Protein AF-0000000085028395 (afdb_homodimer)

Nearest PDB structures (foldseek):
  5o25-assembly1_B  TM=9.107E-01  e=3.199E-35  Thermotoga maritima
  5o4z-assembly1_A  TM=8.483E-01  e=2.511E-34  Thermotoga maritima
  8ioo-assembly1_A  TM=8.479E-01  e=7.950E-29  Deinococcus radiodurans
  3dev-assembly1_B  TM=8.629E-01  e=5.531E-25  Staphylococcus haemolyticus JCSC1435
  5j21-assembly2_B  TM=7.974E-01  e=3.407E-24  Bacillus subtilis subsp. subtilis str. 168

Radius of gyration: 26.65 Å; Cα contacts (8 Å, |Δi|>4): 1395; chains: 2; bounding box: 57×78×62 Å

Foldseek 3Di:
DAAEDELQRVVVVLLVFAFEEEFEFEPHDLQSQLLRQLVVVLSVVVPHHYAYEYQDDDDPLCVPAPPSVRYDYDDVPAADDTQEYEYEADQDDCRRPPVSVRYDHFYEYQHQDPNRPSHGNHYHYHVLALGSLLSSLVSCVVVVRDAALSSLQSSLSSNCRSCVPVPHPSRDPSSVVSNVVSVVRPHDPVVSVVSNPDADPLQVVLLVVFVVQWDADPVRQEIETEAACVSDDPVHDNPCSQVVSAPDPNYFKTKYWYDPDQQKIKIKMAGDPFQCQVLQVVQVWGDGGGIIIHMHRGGRVVVVVVSVVSVSVSVVVD/DAAEDELQRVVVVLLVFAFEEEFEFEPHDLQSQLLSQLVQVLSVVVPHHYAYEYQDDDDPLCVPAPPSVRYDYDDVPAADDTQEYEYEADQDDCRRPPVSVRYDHFYEYQHQDPNRPSHGNHYHYHVLALGSLLSSLVSCVVVVRDAALSSLQSSLSSNCRSCVPVPHPSRDPSSVVSNVVSVVRPHDPVVSVVSNPDADPLQVVLLVVFVVQWDADDVRQEIETEAACVSDDPVHDNPCSQVVSAPDPNYFKTKYWYDPDQQKIKIKMAGDPFQCQVLQVVQVWGDGGGIIIHMHRGGRVVVVVVSVVSVSVSVVVD

Organism: Acidaminococcus fermentans (strain ATCC 25085 / DSM 20731 / CCUG 9996 / CIP 106432 / VR4) (NCBI:txid591001)

Secondary structure (DSSP, 8-state):
-PEE--HHHHHHHHHT-SEEEEEEPSS--HHHHHHHHHHHHHHHHTT-EEEEEESSPPPGGGTTSTTGGGEEPPPTT--B--SEEEEES-SSGGGGTTHHHHB-S-EEEEE--TT----SSEEEE-TTSS-HHHHHHHHHHHTT----HHHHHHHHHHHHHHHTTTTSTT--HHHHHHHHHHHHTT--HHHHHHHHH-B-HHHHHHHHHHGGG-EEEGGGTEEEEEE-GGG--TTS--TTTTHHHHTBTT-SEEEEEEEEETTEEEEEEEESSS-HHHHHHTTT-EEETTEEEEEESS-HHHHHHHHHHHHHHHHHT-/-PEE--HHHHHHHHHT-SEEEEEEPSS--HHHHHHHHHHHHHHHHTT-EEEEEESSPPPGGGTTSTTGGGEEPPPTT-----SEEEEES-SSGGGGTTHHHH--S-EEEEE--TT----SSEEEE-TTSS-HHHHHHHHHHHTT----HHHHHHHHHHHHHHHTTTTSTT--HHHHHHHHHHHHTT--HHHHHHHHH-B-HHHHHHHHHHGGG-EEEGGGTEEEEEE-GGG--TTS--TTTTHHHHTBTT-SEEEEEEEEETTEEEEEEEESSS-HHHHHHTTT-EEETTEEEEEESS-HHHHHHHHHHHHHHHHHT-

Structure (mmCIF, N/CA/C/O backbone):
data_AF-0000000085028395-model_v1
#
loop_
_entity.id
_entity.type
_entity.pdbx_description
1 polymer 'Phosphoesterase RecJ domain protein'
#
loop_
_atom_site.group_PDB
_atom_site.id
_atom_site.type_symbol
_atom_site.label_atom_id
_atom_site.label_alt_id
_atom_site.label_comp_id
_atom_site.label_asym_id
_atom_site.label_entity_id
_atom_site.label_seq_id
_atom_site.pdbx_PDB_ins_code
_atom_site.Cartn_x
_atom_site.Cartn_y
_atom_site.Cartn_z
_atom_site.occupancy
_atom_site.B_iso_or_equiv
_atom_site.auth_seq_id
_atom_site.auth_comp_id
_atom_site.auth_asym_id
_atom_site.auth_atom_id
_atom_site.pdbx_PDB_model_num
ATOM 1 N N . MET A 1 1 ? -15.781 -24 -28.078 1 83.06 1 MET A N 1
ATOM 2 C CA . MET A 1 1 ? -16.094 -22.781 -27.328 1 83.06 1 MET A CA 1
ATOM 3 C C . MET A 1 1 ? -16.516 -23.125 -25.906 1 83.06 1 MET A C 1
ATOM 5 O O . MET A 1 1 ? -17.266 -24.078 -25.688 1 83.06 1 MET A O 1
ATOM 9 N N . SER A 1 2 ? -15.883 -22.406 -24.922 1 93.56 2 SER A N 1
ATOM 10 C CA . SER A 1 2 ? -16.172 -22.719 -23.531 1 93.56 2 SER A CA 1
ATOM 11 C C . SER A 1 2 ? -17.625 -22.453 -23.188 1 93.56 2 SER A C 1
ATOM 13 O O . SER A 1 2 ? -18.219 -21.484 -23.688 1 93.56 2 SER A O 1
ATOM 15 N N . LYS A 1 3 ? -18.266 -23.312 -22.562 1 97.94 3 LYS A N 1
ATOM 16 C CA . LYS A 1 3 ? -19.562 -23.016 -21.969 1 97.94 3 LYS A CA 1
ATOM 17 C C . LYS A 1 3 ? -19.422 -22.016 -20.812 1 97.94 3 LYS A C 1
ATOM 19 O O . LYS A 1 3 ? -18.797 -22.312 -19.797 1 97.94 3 LYS A O 1
ATOM 24 N N . ALA A 1 4 ? -20.047 -20.875 -20.969 1 98.38 4 ALA A N 1
ATOM 25 C CA . ALA A 1 4 ? -20 -19.844 -19.922 1 98.38 4 ALA A CA 1
ATOM 26 C C . ALA A 1 4 ? -20.906 -20.203 -18.75 1 98.38 4 ALA A C 1
ATOM 28 O O . ALA A 1 4 ? -22.047 -20.625 -18.953 1 98.38 4 ALA A O 1
ATOM 29 N N . LEU A 1 5 ? -20.375 -20.047 -17.562 1 98.75 5 LEU A N 1
ATOM 30 C CA . LEU A 1 5 ? -21.141 -20.312 -16.344 1 98.75 5 LEU A CA 1
ATOM 31 C C . LEU A 1 5 ? -21.203 -19.062 -15.461 1 98.75 5 LEU A C 1
ATOM 33 O O . LEU A 1 5 ? -20.281 -18.234 -15.477 1 98.75 5 LEU A O 1
ATOM 37 N N . ASP A 1 6 ? -22.266 -18.922 -14.734 1 98.56 6 ASP A N 1
ATOM 38 C CA . ASP A 1 6 ? -22.328 -17.906 -13.695 1 98.56 6 ASP A CA 1
ATOM 39 C C . ASP A 1 6 ? -21.906 -18.469 -12.344 1 98.56 6 ASP A C 1
ATOM 41 O O . ASP A 1 6 ? -21.422 -19.594 -12.258 1 98.56 6 ASP A O 1
ATOM 45 N N . LEU A 1 7 ? -22.031 -17.734 -11.328 1 98.81 7 LEU A N 1
ATOM 46 C CA . LEU A 1 7 ? -21.547 -18.078 -10 1 98.81 7 LEU A CA 1
ATOM 47 C C . LEU A 1 7 ? -22.266 -19.328 -9.477 1 98.81 7 LEU A C 1
ATOM 49 O O . LEU A 1 7 ? -21.625 -20.25 -8.969 1 98.81 7 LEU A O 1
ATOM 53 N N . LYS A 1 8 ? -23.516 -19.391 -9.594 1 98.69 8 LYS A N 1
ATOM 54 C CA . LYS A 1 8 ? -24.297 -20.5 -9.062 1 98.69 8 LYS A CA 1
ATOM 55 C C . LYS A 1 8 ? -24.094 -21.766 -9.891 1 98.69 8 LYS A C 1
ATOM 57 O O . LYS A 1 8 ? -23.922 -22.859 -9.336 1 98.69 8 LYS A O 1
ATOM 62 N N . GLU A 1 9 ? -24.109 -21.609 -11.188 1 98.75 9 GLU A N 1
ATOM 63 C CA . GLU A 1 9 ? -23.875 -22.734 -12.086 1 98.75 9 GLU A CA 1
ATOM 64 C C . GLU A 1 9 ? -22.5 -23.359 -11.852 1 98.75 9 GLU A C 1
ATOM 66 O O . GLU A 1 9 ? -22.328 -24.578 -11.93 1 98.75 9 GLU A O 1
ATOM 71 N N . THR A 1 10 ? -21.562 -22.5 -11.617 1 98.88 10 THR A N 1
ATOM 72 C CA . THR A 1 10 ? -20.203 -22.984 -11.383 1 98.88 10 THR A CA 1
ATOM 73 C C . THR A 1 10 ? -20.156 -23.844 -10.125 1 98.88 10 THR A C 1
ATOM 75 O O . THR A 1 10 ? -19.578 -24.938 -10.133 1 98.88 10 THR A O 1
ATOM 78 N N . TRP A 1 11 ? -20.703 -23.344 -9.055 1 98.81 11 TRP A N 1
ATOM 79 C CA . TRP A 1 11 ? -20.703 -24.125 -7.812 1 98.81 11 TRP A CA 1
ATOM 80 C C . TRP A 1 11 ? -21.469 -25.438 -7.988 1 98.81 11 TRP A C 1
ATOM 82 O O . TRP A 1 11 ? -21.047 -26.469 -7.465 1 98.81 11 TRP A O 1
ATOM 92 N N . GLN A 1 12 ? -22.547 -25.406 -8.742 1 98.69 12 GLN A N 1
ATOM 93 C CA . GLN A 1 12 ? -23.328 -26.609 -9.008 1 98.69 12 GLN A CA 1
ATOM 94 C C . GLN A 1 12 ? -22.484 -27.641 -9.758 1 98.69 12 GLN A C 1
ATOM 96 O O . GLN A 1 12 ? -22.547 -28.844 -9.469 1 98.69 12 GLN A O 1
ATOM 101 N N . LEU A 1 13 ? -21.75 -27.156 -10.727 1 98.88 13 LEU A N 1
ATOM 102 C CA . LEU A 1 13 ? -20.844 -28.062 -11.445 1 98.88 13 LEU A CA 1
ATOM 103 C C . LEU A 1 13 ? -19.844 -28.703 -10.508 1 98.88 13 LEU A C 1
ATOM 105 O O . LEU A 1 13 ? -19.609 -29.906 -10.562 1 98.88 13 LEU A O 1
ATOM 109 N N . LEU A 1 14 ? -19.266 -27.938 -9.625 1 98.88 14 LEU A N 1
ATOM 110 C CA . LEU A 1 14 ? -18.281 -28.422 -8.664 1 98.88 14 LEU A CA 1
ATOM 111 C C . LEU A 1 14 ? -18.891 -29.453 -7.73 1 98.88 14 LEU A C 1
ATOM 113 O O . LEU A 1 14 ? -18.234 -30.438 -7.367 1 98.88 14 LEU A O 1
ATOM 117 N N . MET A 1 15 ? -20.109 -29.25 -7.418 1 98.62 15 MET A N 1
ATOM 118 C CA . MET A 1 15 ? -20.797 -30.156 -6.492 1 98.62 15 MET A CA 1
ATOM 119 C C . MET A 1 15 ? -21.234 -31.438 -7.203 1 98.62 15 MET A C 1
ATOM 121 O O . MET A 1 15 ? -21.516 -32.438 -6.555 1 98.62 15 MET A O 1
ATOM 125 N N . SER A 1 16 ? -21.234 -31.422 -8.492 1 98.56 16 SER A N 1
ATOM 126 C CA . SER A 1 16 ? -21.75 -32.562 -9.258 1 98.56 16 SER A CA 1
ATOM 127 C C . SER A 1 16 ? -20.688 -33.625 -9.414 1 98.56 16 SER A C 1
ATOM 129 O O . SER A 1 16 ? -20.984 -34.719 -9.898 1 98.56 16 SER A O 1
ATOM 131 N N . VAL A 1 17 ? -19.469 -33.375 -9.031 1 98.62 17 VAL A N 1
ATOM 132 C CA . VAL A 1 17 ? -18.375 -34.344 -9.172 1 98.62 17 VAL A CA 1
ATOM 133 C C . VAL A 1 17 ? -17.734 -34.594 -7.801 1 98.62 17 VAL A C 1
ATOM 135 O O . VAL A 1 17 ? -18.109 -33.969 -6.812 1 98.62 17 VAL A O 1
ATOM 138 N N . SER A 1 18 ? -16.797 -35.562 -7.734 1 98.44 18 SER A N 1
ATOM 139 C CA . SER A 1 18 ? -16.25 -35.938 -6.438 1 98.44 18 SER A CA 1
ATOM 140 C C . SER A 1 18 ? -14.75 -35.719 -6.371 1 98.44 18 SER A C 1
ATOM 142 O O . SER A 1 18 ? -14.234 -35.25 -5.348 1 98.44 18 SER A O 1
ATOM 144 N N . ARG A 1 19 ? -14 -36.031 -7.41 1 98.62 19 ARG A N 1
ATOM 145 C CA . ARG A 1 19 ? -12.547 -35.906 -7.461 1 98.62 19 ARG A CA 1
ATOM 146 C C . ARG A 1 19 ? -12.133 -34.75 -8.359 1 98.62 19 ARG A C 1
ATOM 148 O O . ARG A 1 19 ? -12.391 -34.75 -9.57 1 98.62 19 ARG A O 1
ATOM 155 N N . LEU A 1 20 ? -11.539 -33.781 -7.703 1 98.81 20 LEU A N 1
ATOM 156 C CA . LEU A 1 20 ? -11.133 -32.594 -8.445 1 98.81 20 LEU A CA 1
ATOM 157 C C . LEU A 1 20 ? -9.625 -32.375 -8.344 1 98.81 20 LEU A C 1
ATOM 159 O O . LEU A 1 20 ? -9.016 -32.688 -7.328 1 98.81 20 LEU A O 1
ATOM 163 N N . VAL A 1 21 ? -9.031 -31.891 -9.391 1 98.88 21 VAL A N 1
ATOM 164 C CA . VAL A 1 21 ? -7.668 -31.359 -9.375 1 98.88 21 VAL A CA 1
ATOM 165 C C . VAL A 1 21 ? -7.684 -29.875 -9.695 1 98.88 21 VAL A C 1
ATOM 167 O O . VAL A 1 21 ? -8.219 -29.469 -10.734 1 98.88 21 VAL A O 1
ATOM 170 N N . LEU A 1 22 ? -7.219 -29.078 -8.758 1 98.94 22 LEU A N 1
ATOM 171 C CA . LEU A 1 22 ? -7.086 -27.641 -8.969 1 98.94 22 LEU A CA 1
ATOM 172 C C . LEU A 1 22 ? -5.668 -27.281 -9.383 1 98.94 22 LEU A C 1
ATOM 174 O O . LEU A 1 22 ? -4.699 -27.75 -8.789 1 98.94 22 LEU A O 1
ATOM 178 N N . VAL A 1 23 ? -5.539 -26.438 -10.422 1 98.88 23 VAL A N 1
ATOM 179 C CA . VAL A 1 23 ? -4.242 -26.109 -11 1 98.88 23 VAL A CA 1
ATOM 180 C C . VAL A 1 23 ? -4.016 -24.594 -10.93 1 98.88 23 VAL A C 1
ATOM 182 O O . VAL A 1 23 ? -4.844 -23.828 -11.406 1 98.88 23 VAL A O 1
ATOM 185 N N . SER A 1 24 ? -2.916 -24.172 -10.312 1 98.81 24 SER A N 1
ATOM 186 C CA . SER A 1 24 ? -2.432 -22.797 -10.391 1 98.81 24 SER A CA 1
ATOM 187 C C . SER A 1 24 ? -1.472 -22.609 -11.562 1 98.81 24 SER A C 1
ATOM 189 O O . SER A 1 24 ? -0.79 -23.562 -11.961 1 98.81 24 SER A O 1
ATOM 191 N N . HIS A 1 25 ? -1.442 -21.453 -12.039 1 98.25 25 HIS A N 1
ATOM 192 C CA . HIS A 1 25 ? -0.641 -21.234 -13.234 1 98.25 25 HIS A CA 1
ATOM 193 C C . HIS A 1 25 ? 0.847 -21.188 -12.906 1 98.25 25 HIS A C 1
ATOM 195 O O . HIS A 1 25 ? 1.223 -21 -11.742 1 98.25 25 HIS A O 1
ATOM 201 N N . VAL A 1 26 ? 1.666 -21.375 -13.938 1 96.75 26 VAL A N 1
ATOM 202 C CA . VAL A 1 26 ? 3.111 -21.234 -13.797 1 96.75 26 VAL A CA 1
ATOM 203 C C . VAL A 1 26 ? 3.449 -19.797 -13.383 1 96.75 26 VAL A C 1
ATOM 205 O O . VAL A 1 26 ? 2.748 -18.859 -13.758 1 96.75 26 VAL A O 1
ATOM 208 N N . GLY A 1 27 ? 4.559 -19.641 -12.602 1 94.56 27 GLY A N 1
ATOM 209 C CA . GLY A 1 27 ? 4.832 -18.328 -12.031 1 94.56 27 GLY A CA 1
ATOM 210 C C . GLY A 1 27 ? 3.744 -17.859 -11.086 1 94.56 27 GLY A C 1
ATOM 211 O O . GLY A 1 27 ? 3.178 -16.781 -11.281 1 94.56 27 GLY A O 1
ATOM 212 N N . PRO A 1 28 ? 3.436 -18.719 -10.141 1 97.44 28 PRO A N 1
ATOM 213 C CA . PRO A 1 28 ? 2.25 -18.438 -9.32 1 97.44 28 PRO A CA 1
ATOM 214 C C . PRO A 1 28 ? 2.404 -17.203 -8.453 1 97.44 28 PRO A C 1
ATOM 216 O O . PRO A 1 28 ? 3.477 -16.969 -7.891 1 97.44 28 PRO A O 1
ATOM 219 N N . ASP A 1 29 ? 1.356 -16.391 -8.445 1 96.62 29 ASP A N 1
ATOM 220 C CA . ASP A 1 29 ? 1.31 -15.227 -7.57 1 96.62 29 ASP A CA 1
ATOM 221 C C . ASP A 1 29 ? 0.248 -15.391 -6.488 1 96.62 29 ASP A C 1
ATOM 223 O O . ASP A 1 29 ? -0.257 -16.5 -6.27 1 96.62 29 ASP A O 1
ATOM 227 N N . GLY A 1 30 ? -0.015 -14.32 -5.789 1 98.31 30 GLY A N 1
ATOM 228 C CA . GLY A 1 30 ? -0.934 -14.398 -4.664 1 98.31 30 GLY A CA 1
ATOM 229 C C . GLY A 1 30 ? -2.365 -14.68 -5.078 1 98.31 30 GLY A C 1
ATOM 230 O O . GLY A 1 30 ? -3.109 -15.344 -4.352 1 98.31 30 GLY A O 1
ATOM 231 N N . ASP A 1 31 ? -2.742 -14.234 -6.227 1 98.75 31 ASP A N 1
ATOM 232 C CA . ASP A 1 31 ? -4.125 -14.414 -6.664 1 98.75 31 ASP A CA 1
ATOM 233 C C . ASP A 1 31 ? -4.402 -15.883 -6.996 1 98.75 31 ASP A C 1
ATOM 235 O O . ASP A 1 31 ? -5.344 -16.469 -6.465 1 98.75 31 ASP A O 1
ATOM 239 N N . THR A 1 32 ? -3.541 -16.453 -7.812 1 98.81 32 THR A N 1
ATOM 240 C CA . THR A 1 32 ? -3.805 -17.828 -8.188 1 98.81 32 THR A CA 1
ATOM 241 C C . THR A 1 32 ? -3.672 -18.75 -6.977 1 98.81 32 THR A C 1
ATOM 243 O O . THR A 1 32 ? -4.488 -19.656 -6.789 1 98.81 32 THR A O 1
ATOM 246 N N . LEU A 1 33 ? -2.682 -18.531 -6.148 1 98.81 33 LEU A N 1
ATOM 247 C CA . LEU A 1 33 ? -2.473 -19.391 -4.988 1 98.81 33 LEU A CA 1
ATOM 248 C C . LEU A 1 33 ? -3.594 -19.219 -3.971 1 98.81 33 LEU A C 1
ATOM 250 O O . LEU A 1 33 ? -4.199 -20.188 -3.529 1 98.81 33 LEU A O 1
ATOM 254 N N . GLY A 1 34 ? -3.891 -17.938 -3.629 1 98.88 34 GLY A N 1
ATOM 255 C CA . GLY A 1 34 ? -4.949 -17.688 -2.664 1 98.88 34 GLY A CA 1
ATOM 256 C C . GLY A 1 34 ? -6.309 -18.172 -3.127 1 98.88 34 GLY A C 1
ATOM 257 O O . GLY A 1 34 ? -7.059 -18.766 -2.352 1 98.88 34 GLY A O 1
ATOM 258 N N . SER A 1 35 ? -6.602 -17.922 -4.332 1 98.94 35 SER A N 1
ATOM 259 C CA . SER A 1 35 ? -7.883 -18.344 -4.895 1 98.94 35 SER A CA 1
ATOM 260 C C . SER A 1 35 ? -8.008 -19.859 -4.914 1 98.94 35 SER A C 1
ATOM 262 O O . SER A 1 35 ? -9.039 -20.406 -4.535 1 98.94 35 SER A O 1
ATOM 264 N N . THR A 1 36 ? -6.922 -20.531 -5.367 1 98.94 36 THR A N 1
ATOM 265 C CA . THR A 1 36 ? -6.934 -21.984 -5.453 1 98.94 36 THR A CA 1
ATOM 266 C C . THR A 1 36 ? -7.066 -22.609 -4.066 1 98.94 36 THR A C 1
ATOM 268 O O . THR A 1 36 ? -7.867 -23.516 -3.859 1 98.94 36 THR A O 1
ATOM 271 N N . LEU A 1 37 ? -6.309 -22.141 -3.127 1 98.94 37 LEU A N 1
ATOM 272 C CA . LEU A 1 37 ? -6.336 -22.656 -1.764 1 98.94 37 LEU A CA 1
ATOM 273 C C . LEU A 1 37 ? -7.699 -22.422 -1.12 1 98.94 37 LEU A C 1
ATOM 275 O O . LEU A 1 37 ? -8.227 -23.297 -0.447 1 98.94 37 LEU A O 1
ATOM 279 N N . GLY A 1 38 ? -8.25 -21.188 -1.317 1 98.81 38 GLY A N 1
ATOM 280 C CA . GLY A 1 38 ? -9.586 -20.906 -0.812 1 98.81 38 GLY A CA 1
ATOM 281 C C . GLY A 1 38 ? -10.641 -21.844 -1.353 1 98.81 38 GLY A C 1
ATOM 282 O O . GLY A 1 38 ? -11.438 -22.391 -0.591 1 98.81 38 GLY A O 1
ATOM 283 N N . LEU A 1 39 ? -10.609 -22.047 -2.652 1 98.88 39 LEU A N 1
ATOM 284 C CA . LEU A 1 39 ? -11.562 -22.969 -3.275 1 98.88 39 LEU A CA 1
ATOM 285 C C . LEU A 1 39 ? -11.367 -24.391 -2.756 1 98.88 39 LEU A C 1
ATOM 287 O O . LEU A 1 39 ? -12.344 -25.094 -2.467 1 98.88 39 LEU A O 1
ATOM 291 N N . ALA A 1 40 ? -10.125 -24.828 -2.725 1 98.88 40 ALA A N 1
ATOM 292 C CA . ALA A 1 40 ? -9.82 -26.172 -2.236 1 98.88 40 ALA A CA 1
ATOM 293 C C . ALA A 1 40 ? -10.398 -26.391 -0.843 1 98.88 40 ALA A C 1
ATOM 295 O O . ALA A 1 40 ? -10.984 -27.438 -0.566 1 98.88 40 ALA A O 1
ATOM 296 N N . ARG A 1 41 ? -10.195 -25.406 0.007 1 98.69 41 ARG A N 1
ATOM 297 C CA . ARG A 1 41 ? -10.695 -25.516 1.37 1 98.69 41 ARG A CA 1
ATOM 298 C C . ARG A 1 41 ? -12.219 -25.641 1.381 1 98.69 41 ARG A C 1
ATOM 300 O O . ARG A 1 41 ? -12.773 -26.5 2.072 1 98.69 41 ARG A O 1
ATOM 307 N N . ALA A 1 42 ? -12.922 -24.812 0.63 1 98.69 42 ALA A N 1
ATOM 308 C CA . ALA A 1 42 ? -14.375 -24.859 0.545 1 98.69 42 ALA A CA 1
ATOM 309 C C . ALA A 1 42 ? -14.844 -26.219 0.027 1 98.69 42 ALA A C 1
ATOM 311 O O . ALA A 1 42 ? -15.797 -26.797 0.555 1 98.69 42 ALA A O 1
ATOM 312 N N . LEU A 1 43 ? -14.172 -26.75 -1.008 1 98.81 43 LEU A N 1
ATOM 313 C CA . LEU A 1 43 ? -14.531 -28.016 -1.62 1 98.81 43 LEU A CA 1
ATOM 314 C C . LEU A 1 43 ? -14.312 -29.172 -0.648 1 98.81 43 LEU A C 1
ATOM 316 O O . LEU A 1 43 ? -15.148 -30.062 -0.543 1 98.81 43 LEU A O 1
ATOM 320 N N . ARG A 1 44 ? -13.18 -29.109 0.036 1 98.5 44 ARG A N 1
ATOM 321 C CA . ARG A 1 44 ? -12.891 -30.156 1.017 1 98.5 44 ARG A CA 1
ATOM 322 C C . ARG A 1 44 ? -13.922 -30.141 2.143 1 98.5 44 ARG A C 1
ATOM 324 O O . ARG A 1 44 ? -14.359 -31.203 2.602 1 98.5 44 ARG A O 1
ATOM 331 N N . GLN A 1 45 ? -14.305 -28.984 2.57 1 97.62 45 GLN A N 1
ATOM 332 C CA . GLN A 1 45 ? -15.336 -28.844 3.59 1 97.62 45 GLN A CA 1
ATOM 333 C C . GLN A 1 45 ? -16.672 -29.422 3.1 1 97.62 45 GLN A C 1
ATOM 335 O O . GLN A 1 45 ? -17.484 -29.891 3.898 1 97.62 45 GLN A O 1
ATOM 340 N N . ALA A 1 46 ? -16.844 -29.406 1.837 1 97.81 46 ALA A N 1
ATOM 341 C CA . ALA A 1 46 ? -18.062 -29.938 1.236 1 97.81 46 ALA A CA 1
ATOM 342 C C . ALA A 1 46 ? -17.938 -31.422 0.951 1 97.81 46 ALA A C 1
ATOM 344 O O . ALA A 1 46 ? -18.828 -32.031 0.345 1 97.81 46 ALA A O 1
ATOM 345 N N . GLY A 1 47 ? -16.828 -32 1.25 1 98 47 GLY A N 1
ATOM 346 C CA . GLY A 1 47 ? -16.656 -33.469 1.182 1 98 47 GLY A CA 1
ATOM 347 C C . GLY A 1 47 ? -16 -33.906 -0.105 1 98 47 GLY A C 1
ATOM 348 O O . GLY A 1 47 ? -16.031 -35.125 -0.423 1 98 47 GLY A O 1
ATOM 349 N N . LYS A 1 48 ? -15.453 -33.031 -0.839 1 98.69 48 LYS A N 1
ATOM 350 C CA . LYS A 1 48 ? -14.836 -33.406 -2.107 1 98.69 48 LYS A CA 1
ATOM 351 C C . LYS A 1 48 ? -13.375 -33.812 -1.903 1 98.69 48 LYS A C 1
ATOM 353 O O . LYS A 1 48 ? -12.742 -33.406 -0.931 1 98.69 48 LYS A O 1
ATOM 358 N N . GLN A 1 49 ? -12.883 -34.656 -2.762 1 98.69 49 GLN A N 1
ATOM 359 C CA . GLN A 1 49 ? -11.461 -34.969 -2.848 1 98.69 49 GLN A CA 1
ATOM 360 C C . GLN A 1 49 ? -10.742 -34 -3.779 1 98.69 49 GLN A C 1
ATOM 362 O O . GLN A 1 49 ? -11.094 -33.875 -4.957 1 98.69 49 GLN A O 1
ATOM 367 N N . VAL A 1 50 ? -9.734 -33.312 -3.209 1 98.75 50 VAL A N 1
ATOM 368 C CA . VAL A 1 50 ? -9.117 -32.25 -3.98 1 98.75 50 VAL A CA 1
ATOM 369 C C . VAL A 1 50 ? -7.602 -32.406 -3.963 1 98.75 50 VAL A C 1
ATOM 371 O O . VAL A 1 50 ? -7 -32.562 -2.896 1 98.75 50 VAL A O 1
ATOM 374 N N . ARG A 1 51 ? -6.996 -32.406 -5.098 1 98.56 51 ARG A N 1
ATOM 375 C CA . ARG A 1 51 ? -5.547 -32.281 -5.25 1 98.56 51 ARG A CA 1
ATOM 376 C C . ARG A 1 51 ? -5.16 -30.922 -5.832 1 98.56 51 ARG A C 1
ATOM 378 O O . ARG A 1 51 ? -5.875 -30.375 -6.672 1 98.56 51 ARG A O 1
ATOM 385 N N . LEU A 1 52 ? -4.055 -30.391 -5.348 1 98.81 52 LEU A N 1
ATOM 386 C CA . LEU A 1 52 ? -3.557 -29.094 -5.805 1 98.81 52 LEU A CA 1
ATOM 387 C C . LEU A 1 52 ? -2.258 -29.266 -6.586 1 98.81 52 LEU A C 1
ATOM 389 O O . LEU A 1 52 ? -1.309 -29.875 -6.098 1 98.81 52 LEU A O 1
ATOM 393 N N . LEU A 1 53 ? -2.217 -28.688 -7.809 1 98.62 53 LEU A N 1
ATOM 394 C CA . LEU A 1 53 ? -1.014 -28.797 -8.625 1 98.62 53 LEU A CA 1
ATOM 395 C C . LEU A 1 53 ? -0.512 -27.422 -9.047 1 98.62 53 LEU A C 1
ATOM 397 O O . LEU A 1 53 ? -1.309 -26.531 -9.344 1 98.62 53 LEU A O 1
ATOM 401 N N . VAL A 1 54 ? 0.735 -27.25 -9.094 1 98.5 54 VAL A N 1
ATOM 402 C CA . VAL A 1 54 ? 1.402 -26.109 -9.703 1 98.5 54 VAL A CA 1
ATOM 403 C C . VAL A 1 54 ? 2.746 -26.531 -10.281 1 98.5 54 VAL A C 1
ATOM 405 O O . VAL A 1 54 ? 3.508 -27.25 -9.641 1 98.5 54 VAL A O 1
ATOM 408 N N . ASP A 1 55 ? 2.957 -26.172 -11.508 1 97.5 55 ASP A N 1
ATOM 409 C CA . ASP A 1 55 ? 4.223 -26.5 -12.164 1 97.5 55 ASP A CA 1
ATOM 410 C C . ASP A 1 55 ? 5.281 -25.438 -11.859 1 97.5 55 ASP A C 1
ATOM 412 O O . ASP A 1 55 ? 5.75 -24.75 -12.766 1 97.5 55 ASP A O 1
ATOM 416 N N . ASP A 1 56 ? 5.68 -25.344 -10.609 1 96.62 56 ASP A N 1
ATOM 417 C CA . ASP A 1 56 ? 6.645 -24.344 -10.164 1 96.62 56 ASP A CA 1
ATOM 418 C C . ASP A 1 56 ? 7.082 -24.609 -8.727 1 96.62 56 ASP A C 1
ATOM 420 O O . ASP A 1 56 ? 6.449 -25.391 -8.008 1 96.62 56 ASP A O 1
ATOM 424 N N . ILE A 1 57 ? 8.195 -24 -8.391 1 94.69 57 ILE A N 1
ATOM 425 C CA . ILE A 1 57 ? 8.547 -23.875 -6.98 1 94.69 57 ILE A CA 1
ATOM 426 C C . ILE A 1 57 ? 7.789 -22.703 -6.363 1 94.69 57 ILE A C 1
ATOM 428 O O . ILE A 1 57 ? 7.789 -21.594 -6.906 1 94.69 57 ILE A O 1
ATOM 432 N N . LEU A 1 58 ? 7.145 -22.969 -5.27 1 96.12 58 LEU A N 1
ATOM 433 C CA . LEU A 1 58 ? 6.332 -21.938 -4.637 1 96.12 58 LEU A CA 1
ATOM 434 C C . LEU A 1 58 ? 7.207 -20.828 -4.066 1 96.12 58 LEU A C 1
ATOM 436 O O . LEU A 1 58 ? 8.156 -21.109 -3.324 1 96.12 58 LEU A O 1
ATOM 440 N N . PRO A 1 59 ? 6.898 -19.609 -4.391 1 91.5 59 PRO A N 1
ATOM 441 C CA . PRO A 1 59 ? 7.676 -18.5 -3.82 1 91.5 59 PRO A CA 1
ATOM 442 C C . PRO A 1 59 ? 7.574 -18.438 -2.299 1 91.5 59 PRO A C 1
ATOM 444 O O . PRO A 1 59 ? 6.492 -18.625 -1.738 1 91.5 59 PRO A O 1
ATOM 447 N N . ALA A 1 60 ? 8.641 -18.094 -1.709 1 90.06 60 ALA A N 1
ATOM 448 C CA . ALA A 1 60 ? 8.75 -18.062 -0.252 1 90.06 60 ALA A CA 1
ATOM 449 C C . ALA A 1 60 ? 7.805 -17.031 0.353 1 90.06 60 ALA A C 1
ATOM 451 O O . ALA A 1 60 ? 7.285 -17.234 1.454 1 90.06 60 ALA A O 1
ATOM 452 N N . VAL A 1 61 ? 7.527 -16.047 -0.375 1 92.25 61 VAL A N 1
ATOM 453 C CA . VAL A 1 61 ? 6.75 -14.914 0.117 1 92.25 61 VAL A CA 1
ATOM 454 C C . VAL A 1 61 ? 5.328 -15.367 0.444 1 92.25 61 VAL A C 1
ATOM 456 O O . VAL A 1 61 ? 4.637 -14.727 1.242 1 92.25 61 VAL A O 1
ATOM 459 N N . TYR A 1 62 ? 4.898 -16.484 -0.044 1 96.88 62 TYR A N 1
ATOM 460 C CA . TYR A 1 62 ? 3.52 -16.906 0.152 1 96.88 62 TYR A CA 1
ATOM 461 C C . TYR A 1 62 ? 3.443 -18.047 1.163 1 96.88 62 TYR A C 1
ATOM 463 O O . TYR A 1 62 ? 2.387 -18.656 1.346 1 96.88 62 TYR A O 1
ATOM 471 N N . GLN A 1 63 ? 4.52 -18.328 1.826 1 95.56 63 GLN A N 1
ATOM 472 C CA . GLN A 1 63 ? 4.605 -19.469 2.738 1 95.56 63 GLN A CA 1
ATOM 473 C C . GLN A 1 63 ? 3.609 -19.328 3.887 1 95.56 63 GLN A C 1
ATOM 475 O O . GLN A 1 63 ? 3.227 -20.312 4.508 1 95.56 63 GLN A O 1
ATOM 480 N N . PHE A 1 64 ? 3.109 -18.156 4.129 1 96.62 64 PHE A N 1
ATOM 481 C CA . PHE A 1 64 ? 2.203 -17.906 5.242 1 96.62 64 PHE A CA 1
ATOM 482 C C . PHE A 1 64 ? 0.781 -18.328 4.891 1 96.62 64 PHE A C 1
ATOM 484 O O . PHE A 1 64 ? -0.085 -18.406 5.762 1 96.62 64 PHE A O 1
ATOM 491 N N . LEU A 1 65 ? 0.468 -18.625 3.66 1 98.62 65 LEU A N 1
ATOM 492 C CA . LEU A 1 65 ? -0.887 -18.953 3.234 1 98.62 65 LEU A CA 1
ATOM 493 C C . LEU A 1 65 ? -1.338 -20.281 3.836 1 98.62 65 LEU A C 1
ATOM 495 O O . LEU A 1 65 ? -0.64 -21.281 3.715 1 98.62 65 LEU A O 1
ATOM 499 N N . PRO A 1 66 ? -2.566 -20.266 4.371 1 98.31 66 PRO A N 1
ATOM 500 C CA . PRO A 1 66 ? -3.08 -21.531 4.91 1 98.31 66 PRO A CA 1
ATOM 501 C C . PRO A 1 66 ? -3.252 -22.609 3.834 1 98.31 66 PRO A C 1
ATOM 503 O O . PRO A 1 66 ? -3.895 -22.359 2.811 1 98.31 66 PRO A O 1
ATOM 506 N N . GLY A 1 67 ? -2.553 -23.766 4.062 1 98.25 67 GLY A N 1
ATOM 507 C CA . GLY A 1 67 ? -2.764 -24.906 3.193 1 98.25 67 GLY A CA 1
ATOM 508 C C . GLY A 1 67 ? -1.779 -24.984 2.041 1 98.25 67 GLY A C 1
ATOM 509 O O . GLY A 1 67 ? -1.857 -25.875 1.202 1 98.25 67 GLY A O 1
ATOM 510 N N . LEU A 1 68 ? -0.827 -24.062 2.025 1 98.56 68 LEU A N 1
ATOM 511 C CA . LEU A 1 68 ? 0.095 -23.969 0.897 1 98.56 68 LEU A CA 1
ATOM 512 C C . LEU A 1 68 ? 0.875 -25.266 0.727 1 98.56 68 LEU A C 1
ATOM 514 O O . LEU A 1 68 ? 1.228 -25.641 -0.394 1 98.56 68 LEU A O 1
ATOM 518 N N . ASP A 1 69 ? 1.101 -25.953 1.804 1 97.38 69 ASP A N 1
ATOM 519 C CA . ASP A 1 69 ? 1.934 -27.156 1.812 1 97.38 69 ASP A CA 1
ATOM 520 C C . ASP A 1 69 ? 1.246 -28.312 1.08 1 97.38 69 ASP A C 1
ATOM 522 O O . ASP A 1 69 ? 1.877 -29.328 0.778 1 97.38 69 ASP A O 1
ATOM 526 N N . ALA A 1 70 ? 0.039 -28.156 0.706 1 97.94 70 ALA A N 1
ATOM 527 C CA . ALA A 1 70 ? -0.721 -29.219 0.047 1 97.94 70 ALA A CA 1
ATOM 528 C C . ALA A 1 70 ? -0.418 -29.25 -1.447 1 97.94 70 ALA A C 1
ATOM 530 O O . ALA A 1 70 ? -0.758 -30.234 -2.129 1 97.94 70 ALA A O 1
ATOM 531 N N . TYR A 1 71 ? 0.207 -28.219 -1.977 1 98.44 71 TYR A N 1
ATOM 532 C CA . TYR A 1 71 ? 0.521 -28.172 -3.4 1 98.44 71 TYR A CA 1
ATOM 533 C C . TYR A 1 71 ? 1.521 -29.25 -3.773 1 98.44 71 TYR A C 1
ATOM 535 O O . TYR A 1 71 ? 2.455 -29.531 -3.018 1 98.44 71 TYR A O 1
ATOM 543 N N . GLU A 1 72 ? 1.286 -29.781 -4.922 1 97.75 72 GLU A N 1
ATOM 544 C CA . GLU A 1 72 ? 2.207 -30.75 -5.52 1 97.75 72 GLU A CA 1
ATOM 545 C C . GLU A 1 72 ? 2.654 -30.281 -6.906 1 97.75 72 GLU A C 1
ATOM 547 O O . GLU A 1 72 ? 1.931 -29.562 -7.59 1 97.75 72 GLU A O 1
ATOM 552 N N . GLN A 1 73 ? 3.814 -30.703 -7.273 1 97.44 73 GLN A N 1
ATOM 553 C CA . GLN A 1 73 ? 4.281 -30.531 -8.648 1 97.44 73 GLN A CA 1
ATOM 554 C C . GLN A 1 73 ? 3.955 -31.75 -9.5 1 97.44 73 GLN A C 1
ATOM 556 O O . GLN A 1 73 ? 4.074 -32.875 -9.039 1 97.44 73 GLN A O 1
ATOM 561 N N . PRO A 1 74 ? 3.482 -31.453 -10.68 1 96.19 74 PRO A N 1
ATOM 562 C CA . PRO A 1 74 ? 3.283 -32.594 -11.562 1 96.19 74 PRO A CA 1
ATOM 563 C C . PRO A 1 74 ? 4.574 -33.375 -11.844 1 96.19 74 PRO A C 1
ATOM 565 O O . PRO A 1 74 ? 5.637 -32.75 -11.984 1 96.19 74 PRO A O 1
ATOM 568 N N . LYS A 1 75 ? 4.453 -34.656 -11.898 1 93.56 75 LYS A N 1
ATOM 569 C CA . LYS A 1 75 ? 5.594 -35.5 -12.227 1 93.56 75 LYS A CA 1
ATOM 570 C C . LYS A 1 75 ? 5.59 -35.875 -13.711 1 93.56 75 LYS A C 1
ATOM 572 O O . LYS A 1 75 ? 4.527 -36.062 -14.297 1 93.56 75 LYS A O 1
ATOM 577 N N . PRO A 1 76 ? 6.824 -35.875 -14.258 1 88.56 76 PRO A N 1
ATOM 578 C CA . PRO A 1 76 ? 6.883 -36.281 -15.664 1 88.56 76 PRO A CA 1
ATOM 579 C C . PRO A 1 76 ? 6.18 -37.625 -15.93 1 88.56 76 PRO A C 1
ATOM 581 O O . PRO A 1 76 ? 6.43 -38.594 -15.227 1 88.56 76 PRO A O 1
ATOM 584 N N . GLY A 1 77 ? 5.309 -37.594 -16.844 1 89.25 77 GLY A N 1
ATOM 585 C CA . GLY A 1 77 ? 4.637 -38.812 -17.266 1 89.25 77 GLY A CA 1
ATOM 586 C C . GLY A 1 77 ? 3.475 -39.188 -16.375 1 89.25 77 GLY A C 1
ATOM 587 O O . GLY A 1 77 ? 2.762 -40.156 -16.641 1 89.25 77 GLY A O 1
ATOM 588 N N . GLU A 1 78 ? 3.283 -38.406 -15.344 1 93 78 GLU A N 1
ATOM 589 C CA . GLU A 1 78 ? 2.195 -38.719 -14.414 1 93 78 GLU A CA 1
ATOM 590 C C . GLU A 1 78 ? 0.835 -38.469 -15.062 1 93 78 GLU A C 1
ATOM 592 O O . GLU A 1 78 ? 0.662 -37.531 -15.828 1 93 78 GLU A O 1
ATOM 597 N N . LYS A 1 79 ? -0.062 -39.438 -14.867 1 96.56 79 LYS A N 1
ATOM 598 C CA . LYS A 1 79 ? -1.466 -39.281 -15.234 1 96.56 79 LYS A CA 1
ATOM 599 C C . LYS A 1 79 ? -2.367 -39.281 -14.008 1 96.56 79 LYS A C 1
ATOM 601 O O . LYS A 1 79 ? -2.316 -40.219 -13.211 1 96.56 79 LYS A O 1
ATOM 606 N N . ILE A 1 80 ? -3.107 -38.25 -13.883 1 97.25 80 ILE A N 1
ATOM 607 C CA . ILE A 1 80 ? -3.953 -38.125 -12.703 1 97.25 80 ILE A CA 1
ATOM 608 C C . ILE A 1 80 ? -5.422 -38.25 -13.102 1 97.25 80 ILE A C 1
ATOM 610 O O . ILE A 1 80 ? -5.91 -37.438 -13.922 1 97.25 80 ILE A O 1
ATOM 614 N N . ASP A 1 81 ? -6.074 -39.25 -12.555 1 97 81 ASP A N 1
ATOM 615 C CA . ASP A 1 81 ? -7.5 -39.438 -12.805 1 97 81 ASP A CA 1
ATOM 616 C C . ASP A 1 81 ? -8.336 -38.531 -11.891 1 97 81 ASP A C 1
ATOM 618 O O . ASP A 1 81 ? -8.102 -38.469 -10.68 1 97 81 ASP A O 1
ATOM 622 N N . CYS A 1 82 ? -9.273 -37.781 -12.445 1 98.25 82 CYS A N 1
ATOM 623 C CA . CYS A 1 82 ? -10.219 -36.938 -11.711 1 98.25 82 CYS A CA 1
ATOM 624 C C . CYS A 1 82 ? -11.484 -36.719 -12.523 1 98.25 82 CYS A C 1
ATOM 626 O O . CYS A 1 82 ? -11.555 -37.094 -13.695 1 98.25 82 CYS A O 1
ATOM 628 N N . ASP A 1 83 ? -12.43 -36.188 -11.891 1 98.81 83 ASP A N 1
ATOM 629 C CA . ASP A 1 83 ? -13.703 -35.938 -12.555 1 98.81 83 ASP A CA 1
ATOM 630 C C . ASP A 1 83 ? -13.68 -34.594 -13.273 1 98.81 83 ASP A C 1
ATOM 632 O O . ASP A 1 83 ? -14.375 -34.406 -14.266 1 98.81 83 ASP A O 1
ATOM 636 N N . LEU A 1 84 ? -12.945 -33.656 -12.75 1 98.88 84 LEU A N 1
ATOM 637 C CA . LEU A 1 84 ? -12.914 -32.281 -13.242 1 98.88 84 LEU A CA 1
ATOM 638 C C . LEU A 1 84 ? -11.578 -31.625 -12.922 1 98.88 84 LEU A C 1
ATOM 640 O O . LEU A 1 84 ? -11.055 -31.766 -11.812 1 98.88 84 LEU A O 1
ATOM 644 N N . THR A 1 85 ? -11 -31.016 -13.922 1 98.88 85 THR A N 1
ATOM 645 C CA . THR A 1 85 ? -9.836 -30.156 -13.734 1 98.88 85 THR A CA 1
ATOM 646 C C . THR A 1 85 ? -10.258 -28.688 -13.609 1 98.88 85 THR A C 1
ATOM 648 O O . THR A 1 85 ? -10.977 -28.172 -14.461 1 98.88 85 THR A O 1
ATOM 651 N N . VAL A 1 86 ? -9.875 -28.078 -12.492 1 98.94 86 VAL A N 1
ATOM 652 C CA . VAL A 1 86 ? -10.188 -26.656 -12.305 1 98.94 86 VAL A CA 1
ATOM 653 C C . VAL A 1 86 ? -8.922 -25.828 -12.445 1 98.94 86 VAL A C 1
ATOM 655 O O . VAL A 1 86 ? -7.992 -25.953 -11.648 1 98.94 86 VAL A O 1
ATOM 658 N N . VAL A 1 87 ? -8.859 -25 -13.477 1 98.94 87 VAL A N 1
ATOM 659 C CA . VAL A 1 87 ? -7.738 -24.109 -13.695 1 98.94 87 VAL A CA 1
ATOM 660 C C . VAL A 1 87 ? -8.094 -22.703 -13.203 1 98.94 87 VAL A C 1
ATOM 662 O O . VAL A 1 87 ? -9.07 -22.109 -13.656 1 98.94 87 VAL A O 1
ATOM 665 N N . VAL A 1 88 ? -7.266 -22.219 -12.289 1 98.88 88 VAL A N 1
ATOM 666 C CA . VAL A 1 88 ? -7.602 -20.984 -11.578 1 98.88 88 VAL A CA 1
ATOM 667 C C . VAL A 1 88 ? -6.668 -19.859 -12.023 1 98.88 88 VAL A C 1
ATOM 669 O O . VAL A 1 88 ? -5.445 -20.016 -11.992 1 98.88 88 VAL A O 1
ATOM 672 N N . ASP A 1 89 ? -7.23 -18.719 -12.453 1 98.62 89 ASP A N 1
ATOM 673 C CA . ASP A 1 89 ? -6.504 -17.484 -12.703 1 98.62 89 ASP A CA 1
ATOM 674 C C . ASP A 1 89 ? -5.512 -17.641 -13.844 1 98.62 89 ASP A C 1
ATOM 676 O O . ASP A 1 89 ? -4.352 -17.25 -13.727 1 98.62 89 ASP A O 1
ATOM 680 N N . ALA A 1 90 ? -5.957 -18.312 -14.906 1 98.31 90 ALA A N 1
ATOM 681 C CA . ALA A 1 90 ? -5.117 -18.5 -16.078 1 98.31 90 ALA A CA 1
ATOM 682 C C . ALA A 1 90 ? -5.879 -18.172 -17.359 1 98.31 90 ALA A C 1
ATOM 684 O O . ALA A 1 90 ? -6.941 -18.734 -17.625 1 98.31 90 ALA A O 1
ATOM 685 N N . SER A 1 91 ? -5.305 -17.328 -18.172 1 97.12 91 SER A N 1
ATOM 686 C CA . SER A 1 91 ? -6.008 -16.797 -19.328 1 97.12 91 SER A CA 1
ATOM 687 C C . SER A 1 91 ? -5.832 -17.719 -20.547 1 97.12 91 SER A C 1
ATOM 689 O O . SER A 1 91 ? -6.535 -17.578 -21.547 1 97.12 91 SER A O 1
ATOM 691 N N . SER A 1 92 ? -4.895 -18.656 -20.453 1 97.62 92 SER A N 1
ATOM 692 C CA . SER A 1 92 ? -4.648 -19.578 -21.562 1 97.62 92 SER A CA 1
ATOM 693 C C . SER A 1 92 ? -4.184 -20.938 -21.031 1 97.62 92 SER A C 1
ATOM 695 O O . SER A 1 92 ? -3.695 -21.047 -19.906 1 97.62 92 SER A O 1
ATOM 697 N N . LYS A 1 93 ? -4.348 -21.922 -21.859 1 97.88 93 LYS A N 1
ATOM 698 C CA . LYS A 1 93 ? -4.137 -23.297 -21.438 1 97.88 93 LYS A CA 1
ATOM 699 C C . LYS A 1 93 ? -2.666 -23.562 -21.125 1 97.88 93 LYS A C 1
ATOM 701 O O . LYS A 1 93 ? -2.348 -24.344 -20.219 1 97.88 93 LYS A O 1
ATOM 706 N N . ASP A 1 94 ? -1.792 -22.922 -21.844 1 97.12 94 ASP A N 1
ATOM 707 C CA . ASP A 1 94 ? -0.358 -23.141 -21.688 1 97.12 94 ASP A CA 1
ATOM 708 C C . ASP A 1 94 ? 0.114 -22.75 -20.297 1 97.12 94 ASP A C 1
ATOM 710 O O . ASP A 1 94 ? 1.167 -23.203 -19.828 1 97.12 94 ASP A O 1
ATOM 714 N N . ARG A 1 95 ? -0.641 -22 -19.594 1 97.38 95 ARG A N 1
ATOM 715 C CA . ARG A 1 95 ? -0.287 -21.531 -18.25 1 97.38 95 ARG A CA 1
ATOM 716 C C . ARG A 1 95 ? -0.399 -22.656 -17.234 1 97.38 95 ARG A C 1
ATOM 718 O O . ARG A 1 95 ? 0.102 -22.547 -16.109 1 97.38 95 ARG A O 1
ATOM 725 N N . MET A 1 96 ? -0.966 -23.781 -17.578 1 98 96 MET A N 1
ATOM 726 C CA . MET A 1 96 ? -1.049 -24.953 -16.719 1 98 96 MET A CA 1
ATOM 727 C C . MET A 1 96 ? 0.317 -25.609 -16.562 1 98 96 MET A C 1
ATOM 729 O O . MET A 1 96 ? 0.525 -26.406 -15.641 1 98 96 MET A O 1
ATOM 733 N N . GLY A 1 97 ? 1.208 -25.344 -17.531 1 97.06 97 GLY A N 1
ATOM 734 C CA . GLY A 1 97 ? 2.502 -26.016 -17.5 1 97.06 97 GLY A CA 1
ATOM 735 C C . GLY A 1 97 ? 2.402 -27.516 -17.641 1 97.06 97 GLY A C 1
ATOM 736 O O . GLY A 1 97 ? 1.611 -28.031 -18.438 1 97.06 97 GLY A O 1
ATOM 737 N N . ALA A 1 98 ? 3.158 -28.219 -16.906 1 96.88 98 ALA A N 1
ATOM 738 C CA . ALA A 1 98 ? 3.256 -29.672 -16.969 1 96.88 98 ALA A CA 1
ATOM 739 C C . ALA A 1 98 ? 1.963 -30.344 -16.5 1 96.88 98 ALA A C 1
ATOM 741 O O . ALA A 1 98 ? 1.709 -31.5 -16.797 1 96.88 98 ALA A O 1
ATOM 742 N N . ALA A 1 99 ? 1.161 -29.594 -15.789 1 97.19 99 ALA A N 1
ATOM 743 C CA . ALA A 1 99 ? -0.108 -30.141 -15.32 1 97.19 99 ALA A CA 1
ATOM 744 C C . ALA A 1 99 ? -1.022 -30.484 -16.5 1 97.19 99 ALA A C 1
ATOM 746 O O . ALA A 1 99 ? -1.838 -31.406 -16.406 1 97.19 99 ALA A O 1
ATOM 747 N N . GLU A 1 100 ? -0.843 -29.734 -17.531 1 96.94 100 GLU A N 1
ATOM 748 C CA . GLU A 1 100 ? -1.666 -29.953 -18.719 1 96.94 100 GLU A CA 1
ATOM 749 C C . GLU A 1 100 ? -1.549 -31.391 -19.203 1 96.94 100 GLU A C 1
ATOM 751 O O . GLU A 1 100 ? -2.551 -32.031 -19.562 1 96.94 100 GLU A O 1
ATOM 756 N N . ASP A 1 101 ? -0.385 -31.922 -19.156 1 95.69 101 ASP A N 1
ATOM 757 C CA . ASP A 1 101 ? -0.112 -33.25 -19.688 1 95.69 101 ASP A CA 1
ATOM 758 C C . ASP A 1 101 ? -0.604 -34.344 -18.734 1 95.69 101 ASP A C 1
ATOM 760 O O . ASP A 1 101 ? -0.804 -35.469 -19.125 1 95.69 101 ASP A O 1
ATOM 764 N N . CYS A 1 102 ? -0.798 -33.938 -17.469 1 96.81 102 CYS A N 1
ATOM 765 C CA . CYS A 1 102 ? -1.138 -34.906 -16.438 1 96.81 102 CYS A CA 1
ATOM 766 C C . CYS A 1 102 ? -2.645 -35.094 -16.359 1 96.81 102 CYS A C 1
ATOM 768 O O . CYS A 1 102 ? -3.111 -36.062 -15.758 1 96.81 102 CYS A O 1
ATOM 770 N N . LEU A 1 103 ? -3.354 -34.25 -16.984 1 97 103 LEU A N 1
ATOM 771 C CA . LEU A 1 103 ? -4.797 -34.219 -16.766 1 97 103 LEU A CA 1
ATOM 772 C C . LEU A 1 103 ? -5.547 -34.344 -18.094 1 97 103 LEU A C 1
ATOM 774 O O . LEU A 1 103 ? -5.133 -33.781 -19.094 1 97 103 LEU A O 1
ATOM 778 N N . SER A 1 104 ? -6.66 -35.188 -18.062 1 96.88 104 SER A N 1
ATOM 779 C CA . SER A 1 104 ? -7.43 -35.406 -19.281 1 96.88 104 SER A CA 1
ATOM 780 C C . 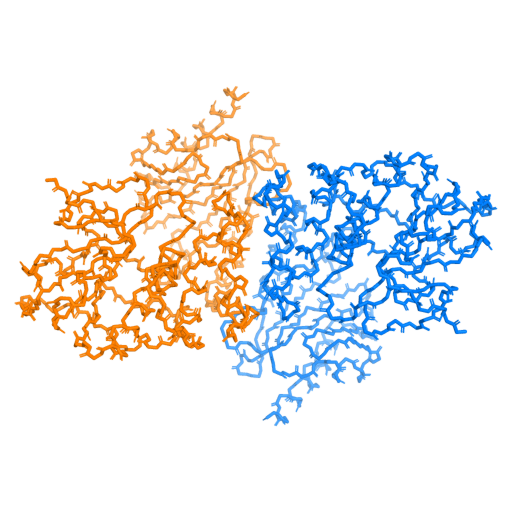SER A 1 104 ? -8.914 -35.125 -19.047 1 96.88 104 SER A C 1
ATOM 782 O O . SER A 1 104 ? -9.711 -35.156 -19.984 1 96.88 104 SER A O 1
ATOM 784 N N . ALA A 1 105 ? -9.266 -34.875 -17.797 1 98.06 105 ALA A N 1
ATOM 785 C CA . ALA A 1 105 ? -10.656 -34.594 -17.469 1 98.06 105 ALA A CA 1
ATOM 786 C C . ALA A 1 105 ? -11.094 -33.25 -18.062 1 98.06 105 ALA A C 1
ATOM 788 O O . ALA A 1 105 ? -10.258 -32.438 -18.484 1 98.06 105 ALA A O 1
ATOM 789 N N . PRO A 1 106 ? -12.43 -33 -18.109 1 98.5 106 PRO A N 1
ATOM 790 C CA . PRO A 1 106 ? -12.906 -31.703 -18.547 1 98.5 106 PRO A CA 1
ATOM 791 C C . PRO A 1 106 ? -12.352 -30.562 -17.688 1 98.5 106 PRO A C 1
ATOM 793 O O . PRO A 1 106 ? -12.062 -30.75 -16.516 1 98.5 106 PRO A O 1
ATOM 796 N N . ILE A 1 107 ? -12.242 -29.406 -18.359 1 98.81 107 ILE A N 1
ATOM 797 C CA . ILE A 1 107 ? -11.602 -28.281 -17.688 1 98.81 107 ILE A CA 1
ATOM 798 C C . ILE A 1 107 ? -12.648 -27.219 -17.359 1 98.81 107 ILE A C 1
ATOM 800 O O . ILE A 1 107 ? -13.438 -26.812 -18.219 1 98.81 107 ILE A O 1
ATOM 804 N N . LEU A 1 108 ? -12.742 -26.797 -16.109 1 98.94 108 LEU A N 1
ATOM 805 C CA . LEU A 1 108 ? -13.359 -25.562 -15.672 1 98.94 108 LEU A CA 1
ATOM 806 C C . LEU A 1 108 ? -12.312 -24.484 -15.422 1 98.94 108 LEU A C 1
ATOM 808 O O . LEU A 1 108 ? -11.359 -24.703 -14.664 1 98.94 108 LEU A O 1
ATOM 812 N N . ASN A 1 109 ? -12.445 -23.359 -16.078 1 98.94 109 ASN A N 1
ATOM 813 C CA . ASN A 1 109 ? -11.578 -22.219 -15.836 1 98.94 109 ASN A CA 1
ATOM 814 C C . ASN A 1 109 ? -12.32 -21.094 -15.117 1 98.94 109 ASN A C 1
ATOM 816 O O . ASN A 1 109 ? -13.43 -20.734 -15.508 1 98.94 109 ASN A O 1
ATOM 820 N N . ILE A 1 110 ? -11.781 -20.625 -13.992 1 98.94 110 ILE A N 1
ATOM 821 C CA . ILE A 1 110 ? -12.234 -19.422 -13.289 1 98.94 110 ILE A CA 1
ATOM 822 C C . ILE A 1 110 ? -11.172 -18.328 -13.406 1 98.94 110 ILE A C 1
ATOM 824 O O . ILE A 1 110 ? -10.039 -18.5 -12.961 1 98.94 110 ILE A O 1
ATOM 828 N N . ASP A 1 111 ? -11.531 -17.219 -13.969 1 98.62 111 ASP A N 1
ATOM 829 C CA . ASP A 1 111 ? -10.523 -16.234 -14.359 1 98.62 111 ASP A CA 1
ATOM 830 C C . ASP A 1 111 ? -11.117 -14.836 -14.414 1 98.62 111 ASP A C 1
ATOM 832 O O . ASP A 1 111 ? -12.336 -14.672 -14.375 1 98.62 111 ASP A O 1
ATOM 836 N N . HIS A 1 112 ? -10.195 -13.844 -14.375 1 98.62 112 HIS A N 1
ATOM 837 C CA . HIS A 1 112 ? -10.672 -12.469 -14.461 1 98.62 112 HIS A CA 1
ATOM 838 C C . HIS A 1 112 ? -9.93 -11.695 -15.555 1 98.62 112 HIS A C 1
ATOM 840 O O . HIS A 1 112 ? -10.211 -10.523 -15.789 1 98.62 112 HIS A O 1
ATOM 846 N N . HIS A 1 113 ? -9.094 -12.336 -16.297 1 96.06 113 HIS A N 1
ATOM 847 C CA . HIS A 1 113 ? -8.281 -11.648 -17.297 1 96.06 113 HIS A CA 1
ATOM 848 C C . HIS A 1 113 ? -9.086 -11.336 -18.547 1 96.06 113 HIS A C 1
ATOM 850 O O . HIS A 1 113 ? -9.719 -12.234 -19.125 1 96.06 113 HIS A O 1
ATOM 856 N N . VAL A 1 114 ? -8.953 -10.125 -19.016 1 93.12 114 VAL A N 1
ATOM 857 C CA . VAL A 1 114 ? -9.633 -9.695 -20.234 1 93.12 114 VAL A CA 1
ATOM 858 C C . VAL A 1 114 ? -9.086 -10.469 -21.438 1 93.12 114 VAL A C 1
ATOM 860 O O . VAL A 1 114 ? -9.82 -10.742 -22.391 1 93.12 114 VAL A O 1
ATOM 863 N N . SER A 1 115 ? -7.906 -11 -21.359 1 92.25 115 SER A N 1
ATOM 864 C CA . SER A 1 115 ? -7.207 -11.672 -22.453 1 92.25 115 SER A CA 1
ATOM 865 C C . SER A 1 115 ? -7.516 -13.164 -22.469 1 92.25 115 SER A C 1
ATOM 867 O O . SER A 1 115 ? -6.91 -13.914 -23.234 1 92.25 115 SER A O 1
ATOM 869 N N . ASN A 1 116 ? -8.43 -13.578 -21.672 1 96.12 116 ASN A N 1
ATOM 870 C CA . ASN A 1 116 ? -8.734 -15 -21.609 1 96.12 116 ASN A CA 1
ATOM 871 C C . ASN A 1 116 ? -9.086 -15.562 -22.984 1 96.12 116 ASN A C 1
ATOM 873 O O . ASN A 1 116 ? -9.891 -14.984 -23.703 1 96.12 116 ASN A O 1
ATOM 877 N N . THR A 1 117 ? -8.531 -16.781 -23.359 1 97.12 117 THR A N 1
ATOM 878 C CA . THR A 1 117 ? -8.672 -17.328 -24.703 1 97.12 117 THR A CA 1
ATOM 879 C C . THR A 1 117 ? -9.836 -18.312 -24.766 1 97.12 117 THR A C 1
ATOM 881 O O . THR A 1 117 ? -10.07 -18.953 -25.781 1 97.12 117 THR A O 1
ATOM 884 N N . ARG A 1 118 ? -10.531 -18.516 -23.719 1 98 118 ARG A N 1
ATOM 885 C CA . ARG A 1 118 ? -11.711 -19.359 -23.625 1 98 118 ARG A CA 1
ATOM 886 C C . ARG A 1 118 ? -11.383 -20.797 -24.047 1 98 118 ARG A C 1
ATOM 888 O O . ARG A 1 118 ? -12.094 -21.391 -24.859 1 98 118 ARG A O 1
ATOM 895 N N . TYR A 1 119 ? -10.328 -21.328 -23.5 1 97.94 119 TYR A N 1
ATOM 896 C CA . TYR A 1 119 ? -9.75 -22.625 -23.875 1 97.94 119 TYR A CA 1
ATOM 897 C C . TYR A 1 119 ? -10.453 -23.766 -23.156 1 97.94 119 TYR A C 1
ATOM 899 O O . TYR A 1 119 ? -10.328 -24.922 -23.562 1 97.94 119 TYR A O 1
ATOM 907 N N . ALA A 1 120 ? -11.227 -23.5 -22.062 1 98.62 120 ALA A N 1
ATOM 908 C CA . ALA A 1 120 ? -11.734 -24.531 -21.172 1 98.62 120 ALA A CA 1
ATOM 909 C C . ALA A 1 120 ? -13.094 -25.047 -21.625 1 98.62 120 ALA A C 1
ATOM 911 O O . ALA A 1 120 ? -13.727 -24.438 -22.5 1 98.62 120 ALA A O 1
ATOM 912 N N . ASP A 1 121 ? -13.484 -26.172 -21.141 1 98.69 121 ASP A N 1
ATOM 913 C CA . ASP A 1 121 ? -14.82 -26.688 -21.422 1 98.69 121 ASP A CA 1
ATOM 914 C C . ASP A 1 121 ? -15.883 -25.812 -20.75 1 98.69 121 ASP A C 1
ATOM 916 O O . ASP A 1 121 ? -16.922 -25.531 -21.344 1 98.69 121 ASP A O 1
ATOM 920 N N . TYR A 1 122 ? -15.656 -25.422 -19.531 1 98.81 122 TYR A N 1
ATOM 921 C CA . TYR A 1 122 ? -16.5 -24.516 -18.75 1 98.81 122 TYR A CA 1
ATOM 922 C C . TYR A 1 122 ? -15.719 -23.281 -18.312 1 98.81 122 TYR A C 1
ATOM 924 O O . TYR A 1 122 ? -14.531 -23.375 -17.984 1 98.81 122 TYR A O 1
ATOM 932 N N . LEU A 1 123 ? -16.422 -22.141 -18.281 1 98.88 123 LEU A N 1
ATOM 933 C CA . LEU A 1 123 ? -15.703 -20.906 -17.984 1 98.88 123 LEU A CA 1
ATOM 934 C C . LEU A 1 123 ? -16.547 -19.984 -17.109 1 98.88 123 LEU A C 1
ATOM 936 O O . LEU A 1 123 ? -17.672 -19.641 -17.469 1 98.88 123 LEU A O 1
ATOM 940 N N . LEU A 1 124 ? -16.062 -19.656 -15.945 1 98.88 124 LEU A N 1
ATOM 941 C CA . LEU A 1 124 ? -16.516 -18.516 -15.156 1 98.88 124 LEU A CA 1
ATOM 942 C C . LEU A 1 124 ? -15.555 -17.344 -15.312 1 98.88 124 LEU A C 1
ATOM 944 O O . LEU A 1 124 ? -14.461 -17.344 -14.75 1 98.88 124 LEU A O 1
ATOM 948 N N . LEU A 1 125 ? -15.961 -16.359 -16.078 1 98.56 125 LEU A N 1
ATOM 949 C CA . LEU A 1 125 ? -15.117 -15.219 -16.391 1 98.56 125 LEU A CA 1
ATOM 950 C C . LEU A 1 125 ? -15.789 -13.914 -15.961 1 98.56 125 LEU A C 1
ATOM 952 O O . LEU A 1 125 ? -16.953 -13.68 -16.281 1 98.56 125 LEU A O 1
ATOM 956 N N . ASP A 1 126 ? -15.148 -13.148 -15.141 1 98.38 126 ASP A N 1
ATOM 957 C CA . ASP A 1 126 ? -15.523 -11.766 -14.844 1 98.38 126 ASP A CA 1
ATOM 958 C C . ASP A 1 126 ? -14.336 -10.828 -15.039 1 98.38 126 ASP A C 1
ATOM 960 O O . ASP A 1 126 ? -13.57 -10.586 -14.109 1 98.38 126 ASP A O 1
ATOM 964 N N . ASP A 1 127 ? -14.242 -10.266 -16.172 1 96.69 127 ASP A N 1
ATOM 965 C CA . ASP A 1 127 ? -13.07 -9.461 -16.516 1 96.69 127 ASP A CA 1
ATOM 966 C C . ASP A 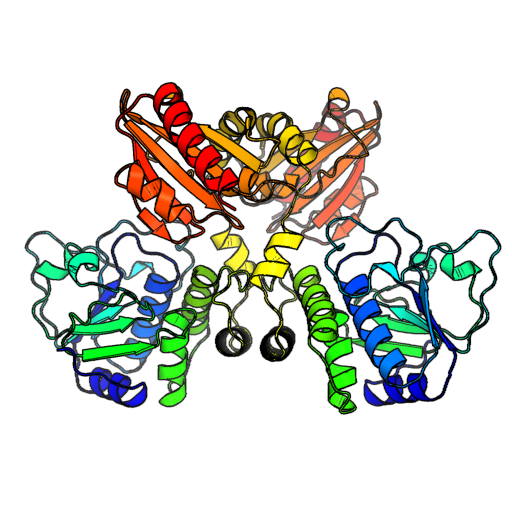1 127 ? -13.141 -8.086 -15.859 1 96.69 127 ASP A C 1
ATOM 968 O O . ASP A 1 127 ? -12.258 -7.246 -16.062 1 96.69 127 ASP A O 1
ATOM 972 N N . ARG A 1 128 ? -14.219 -7.852 -15.07 1 96.38 128 ARG A N 1
ATOM 973 C CA . ARG A 1 128 ? -14.328 -6.598 -14.328 1 96.38 128 ARG A CA 1
ATOM 974 C C . ARG A 1 128 ? -13.867 -6.77 -12.883 1 96.38 128 ARG A C 1
ATOM 976 O O . ARG A 1 128 ? -13.711 -5.789 -12.156 1 96.38 128 ARG A O 1
ATOM 983 N N . ALA A 1 129 ? -13.656 -8.008 -12.484 1 98.56 129 ALA A N 1
ATOM 984 C CA . ALA A 1 129 ? -13.18 -8.266 -11.125 1 98.56 129 ALA A CA 1
ATOM 985 C C . ALA A 1 129 ? -11.711 -7.883 -10.977 1 98.56 129 ALA A C 1
ATOM 987 O O . ALA A 1 129 ? -10.914 -8.078 -11.898 1 98.56 129 ALA A O 1
ATOM 988 N N . ALA A 1 130 ? -11.406 -7.406 -9.844 1 97.81 130 ALA A N 1
ATOM 989 C CA . ALA A 1 130 ? -10.031 -6.988 -9.586 1 97.81 130 ALA A CA 1
ATOM 990 C C . ALA A 1 130 ? -9.102 -8.195 -9.492 1 97.81 130 ALA A C 1
ATOM 992 O O . ALA A 1 130 ? -7.906 -8.086 -9.773 1 97.81 130 ALA A O 1
ATOM 993 N N . ALA A 1 131 ? -9.648 -9.312 -9.117 1 98.56 131 ALA A N 1
ATOM 994 C CA . ALA A 1 131 ? -8.875 -10.531 -8.883 1 98.56 131 ALA A CA 1
ATOM 995 C C . ALA A 1 131 ? -9.773 -11.766 -8.969 1 98.56 131 ALA A C 1
ATOM 997 O O . ALA A 1 131 ? -10.992 -11.672 -8.812 1 98.56 131 ALA A O 1
ATOM 998 N N . THR A 1 132 ? -9.172 -12.859 -9.227 1 98.81 132 THR A N 1
ATOM 999 C CA . THR A 1 132 ? -9.906 -14.117 -9.188 1 98.81 132 THR A CA 1
ATOM 1000 C C . THR A 1 132 ? -10.422 -14.391 -7.781 1 98.81 132 THR A C 1
ATOM 1002 O O . THR A 1 132 ? -11.508 -14.953 -7.613 1 98.81 132 THR A O 1
ATOM 1005 N N . GLY A 1 133 ? -9.672 -13.953 -6.77 1 98.81 133 GLY A N 1
ATOM 1006 C CA . GLY A 1 133 ? -10.109 -14.102 -5.391 1 98.81 133 GLY A CA 1
ATOM 1007 C C . GLY A 1 133 ? -11.445 -13.445 -5.109 1 98.81 133 GLY A C 1
ATOM 1008 O O . GLY A 1 133 ? -12.242 -13.953 -4.316 1 98.81 133 GLY A O 1
ATOM 1009 N N . GLU A 1 134 ? -11.672 -12.305 -5.723 1 98.81 134 GLU A N 1
ATOM 1010 C CA . GLU A 1 134 ? -12.969 -11.633 -5.605 1 98.81 134 GLU A CA 1
ATOM 1011 C C . GLU A 1 134 ? -14.094 -12.508 -6.148 1 98.81 134 GLU A C 1
ATOM 1013 O O . GLU A 1 134 ? -15.148 -12.633 -5.52 1 98.81 134 GLU A O 1
ATOM 1018 N N . ILE A 1 135 ? -13.891 -13.109 -7.309 1 98.88 135 ILE A N 1
ATOM 1019 C CA . ILE A 1 135 ? -14.867 -13.984 -7.949 1 98.88 135 ILE A CA 1
ATOM 1020 C C . ILE A 1 135 ? -15.156 -15.188 -7.051 1 98.88 135 ILE A C 1
ATOM 1022 O O . ILE A 1 135 ? -16.312 -15.57 -6.867 1 98.88 135 ILE A O 1
ATOM 1026 N N . MET A 1 136 ? -14.094 -15.75 -6.488 1 98.88 136 MET A N 1
ATOM 1027 C CA . MET A 1 136 ? -14.219 -16.906 -5.605 1 98.88 136 MET A CA 1
ATOM 1028 C C . MET A 1 136 ? -15.109 -16.594 -4.41 1 98.88 136 MET A C 1
ATOM 1030 O O . MET A 1 136 ? -16 -17.375 -4.066 1 98.88 136 MET A O 1
ATOM 1034 N N . TYR A 1 137 ? -14.867 -15.453 -3.82 1 98.88 137 TYR A N 1
ATOM 1035 C CA . TYR A 1 137 ? -15.664 -15.07 -2.664 1 98.88 137 TYR A CA 1
ATOM 1036 C C . TYR A 1 137 ? -17.125 -14.898 -3.047 1 98.88 137 TYR A C 1
ATOM 1038 O O . TYR A 1 137 ? -18.016 -15.375 -2.344 1 98.88 137 TYR A O 1
ATOM 1046 N N . ARG A 1 138 ? -17.375 -14.211 -4.098 1 98.75 138 ARG A N 1
ATOM 1047 C CA . ARG A 1 138 ? -18.734 -13.969 -4.551 1 98.75 138 ARG A CA 1
ATOM 1048 C C . ARG A 1 138 ? -19.453 -15.273 -4.867 1 98.75 138 ARG A C 1
ATOM 1050 O O . ARG A 1 138 ? -20.656 -15.406 -4.621 1 98.75 138 ARG A O 1
ATOM 1057 N N . MET A 1 139 ? -18.734 -16.203 -5.488 1 98.88 139 MET A N 1
ATOM 1058 C CA . MET A 1 139 ? -19.312 -17.516 -5.77 1 98.88 139 MET A CA 1
ATOM 1059 C C . MET A 1 139 ? -19.75 -18.203 -4.484 1 98.88 139 MET A C 1
ATOM 1061 O O . MET A 1 139 ? -20.859 -18.734 -4.398 1 98.88 139 MET A O 1
ATOM 1065 N N . LEU A 1 140 ? -18.891 -18.203 -3.455 1 98.81 140 LEU A N 1
ATOM 1066 C CA . LEU A 1 140 ? -19.203 -18.828 -2.178 1 98.81 140 LEU A CA 1
ATOM 1067 C C . LEU A 1 140 ? -20.375 -18.125 -1.507 1 98.81 140 LEU A C 1
ATOM 1069 O O . LEU A 1 140 ? -21.297 -18.781 -0.991 1 98.81 140 LEU A O 1
ATOM 1073 N N . GLU A 1 141 ? -20.328 -16.812 -1.562 1 98.44 141 GLU A N 1
ATOM 1074 C CA . GLU A 1 141 ? -21.391 -16.031 -0.964 1 98.44 141 GLU A CA 1
ATOM 1075 C C . GLU A 1 141 ? -22.734 -16.312 -1.641 1 98.44 141 GLU A C 1
ATOM 1077 O O . GLU A 1 141 ? -23.75 -16.516 -0.966 1 98.44 141 GLU A O 1
ATOM 1082 N N . ALA A 1 142 ? -22.75 -16.297 -2.945 1 98.31 142 ALA A N 1
ATOM 1083 C CA . ALA A 1 142 ? -23.953 -16.516 -3.727 1 98.31 142 ALA A CA 1
ATOM 1084 C C . ALA A 1 142 ? -24.578 -17.891 -3.418 1 98.31 142 ALA A C 1
ATOM 1086 O O . ALA A 1 142 ? -25.766 -18.094 -3.609 1 98.31 142 ALA A O 1
ATOM 1087 N N . ASN A 1 143 ? -23.812 -18.797 -3.004 1 98.38 143 ASN A N 1
ATOM 1088 C CA . ASN A 1 143 ? -24.281 -20.156 -2.727 1 98.38 143 ASN A CA 1
ATOM 1089 C C . ASN A 1 143 ? -24.359 -20.422 -1.226 1 98.38 143 ASN A C 1
ATOM 1091 O O . ASN A 1 143 ? -24.547 -21.562 -0.804 1 98.38 143 ASN A O 1
ATOM 1095 N N . ARG A 1 144 ? -24.141 -19.406 -0.391 1 98.06 144 ARG A N 1
ATOM 1096 C CA . ARG A 1 144 ? -24.266 -19.438 1.062 1 98.06 144 ARG A CA 1
ATOM 1097 C C . ARG A 1 144 ? -23.297 -20.438 1.683 1 98.06 144 ARG A C 1
ATOM 1099 O O . ARG A 1 144 ? -23.656 -21.172 2.605 1 98.06 144 ARG A O 1
ATOM 1106 N N . ILE A 1 145 ? -22.156 -20.516 1.09 1 98.31 145 ILE A N 1
ATOM 1107 C CA . ILE A 1 145 ? -21.094 -21.359 1.64 1 98.31 145 ILE A CA 1
ATOM 1108 C C . ILE A 1 145 ? -20.328 -20.578 2.701 1 98.31 145 ILE A C 1
ATOM 1110 O O . ILE A 1 145 ? -19.844 -19.469 2.443 1 98.31 145 ILE A O 1
ATOM 1114 N N . PRO A 1 146 ? -20.172 -21.125 3.844 1 97.19 146 PRO A N 1
ATOM 1115 C CA . PRO A 1 146 ? -19.453 -20.406 4.898 1 97.19 146 PRO A CA 1
ATOM 1116 C C . PRO A 1 146 ? -17.969 -20.219 4.574 1 97.19 146 PRO A C 1
ATOM 1118 O O . PRO A 1 146 ? -17.344 -21.109 4.004 1 97.19 146 PRO A O 1
ATOM 1121 N N . VAL A 1 147 ? -17.422 -19.094 4.996 1 98.31 147 VAL A N 1
ATOM 1122 C CA . VAL A 1 147 ? -16.016 -18.734 4.824 1 98.31 147 VAL A CA 1
ATOM 1123 C C . VAL A 1 147 ? -15.352 -18.562 6.191 1 98.31 147 VAL A C 1
ATOM 1125 O O . VAL A 1 147 ? -15.695 -17.656 6.945 1 98.31 147 VAL A O 1
ATOM 1128 N N . ASP A 1 148 ? -14.477 -19.484 6.535 1 98.12 148 ASP A N 1
ATOM 1129 C CA . ASP A 1 148 ? -13.766 -19.344 7.801 1 98.12 148 ASP A CA 1
ATOM 1130 C C . ASP A 1 148 ? -12.547 -18.438 7.652 1 98.12 148 ASP A C 1
ATOM 1132 O O . ASP A 1 148 ? -12.289 -17.906 6.57 1 98.12 148 ASP A O 1
ATOM 1136 N N . GLN A 1 149 ? -11.82 -18.266 8.711 1 98.38 149 GLN A N 1
ATOM 1137 C CA . GLN A 1 149 ? -10.75 -17.281 8.75 1 98.38 149 GLN A CA 1
ATOM 1138 C C . GLN A 1 149 ? -9.609 -17.656 7.809 1 98.38 149 GLN A C 1
ATOM 1140 O O . GLN A 1 149 ? -9.023 -16.797 7.156 1 98.38 149 GLN A O 1
ATOM 1145 N N . GLU A 1 150 ? -9.242 -18.938 7.754 1 98.56 150 GLU A N 1
ATOM 1146 C CA . GLU A 1 150 ? -8.164 -19.391 6.879 1 98.56 150 GLU A CA 1
ATOM 1147 C C . GLU A 1 150 ? -8.508 -19.156 5.41 1 98.56 150 GLU A C 1
ATOM 1149 O O . GLU A 1 150 ? -7.699 -18.641 4.645 1 98.56 150 GLU A O 1
ATOM 1154 N N . LEU A 1 151 ? -9.773 -19.562 5.094 1 98.75 151 LEU A N 1
ATOM 1155 C CA . LEU A 1 151 ? -10.281 -19.328 3.746 1 98.75 151 LEU A CA 1
ATOM 1156 C C . LEU A 1 151 ? -10.305 -17.844 3.422 1 98.75 151 LEU A C 1
ATOM 1158 O O . LEU A 1 151 ? -9.875 -17.422 2.342 1 98.75 151 LEU A O 1
ATOM 1162 N N . ALA A 1 152 ? -10.695 -17.047 4.367 1 98.88 152 ALA A N 1
ATOM 1163 C CA . ALA A 1 152 ? -10.75 -15.602 4.207 1 98.88 152 ALA A CA 1
ATOM 1164 C C . ALA A 1 152 ? -9.352 -15.023 3.971 1 98.88 152 ALA A C 1
ATOM 1166 O O . ALA A 1 152 ? -9.172 -14.141 3.131 1 98.88 152 ALA A O 1
ATOM 1167 N N . THR A 1 153 ? -8.375 -15.523 4.664 1 98.88 153 THR A N 1
ATOM 1168 C CA . THR A 1 153 ? -6.992 -15.078 4.531 1 98.88 153 THR A CA 1
ATOM 1169 C C . THR A 1 153 ? -6.469 -15.352 3.125 1 98.88 153 THR A C 1
ATOM 1171 O O . THR A 1 153 ? -5.836 -14.492 2.512 1 98.88 153 THR A O 1
ATOM 1174 N N . ASP A 1 154 ? -6.762 -16.531 2.629 1 98.88 154 ASP A N 1
ATOM 1175 C CA . ASP A 1 154 ? -6.355 -16.891 1.277 1 98.88 154 ASP A CA 1
ATOM 1176 C C . ASP A 1 154 ? -6.965 -15.953 0.24 1 98.88 154 ASP A C 1
ATOM 1178 O O . ASP A 1 154 ? -6.254 -15.414 -0.605 1 98.88 154 ASP A O 1
ATOM 1182 N N . LEU A 1 155 ? -8.242 -15.742 0.375 1 98.94 155 LEU A N 1
ATOM 1183 C CA . LEU A 1 155 ? -8.938 -14.922 -0.616 1 98.94 155 LEU A CA 1
ATOM 1184 C C . LEU A 1 155 ? -8.523 -13.461 -0.5 1 98.94 155 LEU A C 1
ATOM 1186 O O . LEU A 1 155 ? -8.406 -12.766 -1.511 1 98.94 155 LEU A O 1
ATOM 1190 N N . TYR A 1 156 ? -8.344 -12.984 0.717 1 98.94 156 TYR A N 1
ATOM 1191 C CA . TYR A 1 156 ? -7.863 -11.617 0.889 1 98.94 156 TYR A CA 1
ATOM 1192 C C . TYR A 1 156 ? -6.5 -11.43 0.235 1 98.94 156 TYR A C 1
ATOM 1194 O O . TYR A 1 156 ? -6.258 -10.43 -0.443 1 98.94 156 TYR A O 1
ATOM 1202 N N . THR A 1 157 ? -5.598 -12.367 0.442 1 98.88 157 THR A N 1
ATOM 1203 C CA . THR A 1 157 ? -4.27 -12.312 -0.155 1 98.88 157 THR A CA 1
ATOM 1204 C C . THR A 1 157 ? -4.359 -12.266 -1.678 1 98.88 157 THR A C 1
ATOM 1206 O O . THR A 1 157 ? -3.631 -11.516 -2.326 1 98.88 157 THR A O 1
ATOM 1209 N N . ALA A 1 158 ? -5.301 -13.039 -2.209 1 98.88 158 ALA A N 1
ATOM 1210 C CA . ALA A 1 158 ? -5.523 -13.023 -3.652 1 98.88 158 ALA A CA 1
ATOM 1211 C C . ALA A 1 158 ? -5.895 -11.625 -4.133 1 98.88 158 ALA A C 1
ATOM 1213 O O . ALA A 1 158 ? -5.305 -11.117 -5.09 1 98.88 158 ALA A O 1
ATOM 1214 N N . ILE A 1 159 ? -6.754 -11.023 -3.441 1 98.81 159 ILE A N 1
ATOM 1215 C CA . ILE A 1 159 ? -7.281 -9.719 -3.844 1 98.81 159 ILE A CA 1
ATOM 1216 C C . ILE A 1 159 ? -6.191 -8.656 -3.715 1 98.81 159 ILE A C 1
ATOM 1218 O O . ILE A 1 159 ? -5.922 -7.918 -4.664 1 98.81 159 ILE A O 1
ATOM 1222 N N . VAL A 1 160 ? -5.484 -8.594 -2.602 1 98.62 160 VAL A N 1
ATOM 1223 C CA . VAL A 1 160 ? -4.562 -7.492 -2.348 1 98.62 160 VAL A CA 1
ATOM 1224 C C . VAL A 1 160 ? -3.324 -7.641 -3.227 1 98.62 160 VAL A C 1
ATOM 1226 O O . VAL A 1 160 ? -2.707 -6.645 -3.613 1 98.62 160 VAL A O 1
ATOM 1229 N N . THR A 1 161 ? -2.992 -8.836 -3.582 1 97.75 161 THR A N 1
ATOM 1230 C CA . THR A 1 161 ? -1.835 -9.016 -4.453 1 97.75 161 THR A CA 1
ATOM 1231 C C . THR A 1 161 ? -2.135 -8.516 -5.863 1 97.75 161 THR A C 1
ATOM 1233 O O . THR A 1 161 ? -1.285 -7.887 -6.496 1 97.75 161 THR A O 1
ATOM 1236 N N . ASP A 1 162 ? -3.336 -8.719 -6.324 1 96.94 162 ASP A N 1
ATOM 1237 C CA . ASP A 1 162 ? -3.67 -8.359 -7.699 1 96.94 162 ASP A CA 1
ATOM 1238 C C . ASP A 1 162 ? -4 -6.875 -7.82 1 96.94 162 ASP A C 1
ATOM 1240 O O . ASP A 1 162 ? -3.787 -6.27 -8.867 1 96.94 162 ASP A O 1
ATOM 1244 N N . CYS A 1 163 ? -4.562 -6.309 -6.75 1 97.06 163 CYS A N 1
ATOM 1245 C CA . CYS A 1 163 ? -4.906 -4.895 -6.855 1 97.06 163 CYS A CA 1
ATOM 1246 C C . CYS A 1 163 ? -3.92 -4.031 -6.078 1 97.06 163 CYS A C 1
ATOM 1248 O O . CYS A 1 163 ? -4.168 -2.846 -5.855 1 97.06 163 CYS A O 1
ATOM 1250 N N . GLY A 1 164 ? -2.844 -4.605 -5.594 1 96.69 164 GLY A N 1
ATOM 1251 C CA . GLY A 1 164 ? -1.78 -3.867 -4.934 1 96.69 164 GLY A CA 1
ATOM 1252 C C . GLY A 1 164 ? -2.232 -3.186 -3.656 1 96.69 164 GLY A C 1
ATOM 1253 O O . GLY A 1 164 ? -1.996 -1.99 -3.467 1 96.69 164 GLY A O 1
ATOM 1254 N N . PHE A 1 165 ? -2.895 -3.957 -2.814 1 98.12 165 PHE A N 1
ATOM 1255 C CA . PHE A 1 165 ? -3.473 -3.385 -1.605 1 98.12 165 PHE A CA 1
ATOM 1256 C C . PHE A 1 165 ? -4.309 -2.154 -1.935 1 98.12 165 PHE A C 1
ATOM 1258 O O . PHE A 1 165 ? -4.176 -1.115 -1.285 1 98.12 165 PHE A O 1
ATOM 1265 N N . PHE A 1 166 ? -5.027 -2.24 -3.045 1 98.5 166 PHE A N 1
ATOM 1266 C CA . PHE A 1 166 ? -6.039 -1.285 -3.479 1 98.5 166 PHE A CA 1
ATOM 1267 C C . PHE A 1 166 ? -5.391 -0.001 -3.98 1 98.5 166 PHE A C 1
ATOM 1269 O O . PHE A 1 166 ? -6.031 1.053 -4.008 1 98.5 166 PHE A O 1
ATOM 1276 N N . LYS A 1 167 ? -4.16 -0.107 -4.387 1 97.12 167 LYS A N 1
ATOM 1277 C CA . LYS A 1 167 ? -3.441 1.047 -4.922 1 97.12 167 LYS A CA 1
ATOM 1278 C C . LYS A 1 167 ? -3.539 1.096 -6.441 1 97.12 167 LYS A C 1
ATOM 1280 O O . LYS A 1 167 ? -3.25 2.127 -7.055 1 97.12 167 LYS A O 1
ATOM 1285 N N . TYR A 1 168 ? -3.873 0.025 -7.055 1 94.94 168 TYR A N 1
ATOM 1286 C CA . TYR A 1 168 ? -3.799 -0.063 -8.508 1 94.94 168 TYR A CA 1
ATOM 1287 C C . TYR A 1 168 ? -5.109 0.377 -9.148 1 94.94 168 TYR A C 1
ATOM 1289 O O . TYR A 1 168 ? -6.117 0.556 -8.461 1 94.94 168 TYR A O 1
ATOM 1297 N N . ALA A 1 169 ? -5.102 0.524 -10.477 1 93.75 169 ALA A N 1
ATOM 1298 C CA . ALA A 1 169 ? -6.219 1.08 -11.234 1 93.75 169 ALA A CA 1
ATOM 1299 C C . ALA A 1 169 ? -7.387 0.103 -11.281 1 93.75 169 ALA A C 1
ATOM 1301 O O . ALA A 1 169 ? -8.531 0.501 -11.539 1 93.75 169 ALA A O 1
ATOM 1302 N N . ASN A 1 170 ? -7.125 -1.156 -11.023 1 95.81 170 ASN A N 1
ATOM 1303 C CA . ASN A 1 170 ? -8.188 -2.148 -11.102 1 95.81 170 ASN A CA 1
ATOM 1304 C C . ASN A 1 170 ? -8.953 -2.252 -9.789 1 95.81 170 ASN A C 1
ATOM 1306 O O . ASN A 1 170 ? -9.82 -3.117 -9.633 1 95.81 170 ASN A O 1
ATOM 1310 N N . THR A 1 171 ? -8.633 -1.414 -8.789 1 98.19 171 THR A N 1
ATOM 1311 C CA . THR A 1 171 ? -9.391 -1.357 -7.547 1 98.19 171 THR A CA 1
ATOM 1312 C C . THR A 1 171 ? -10.812 -0.867 -7.809 1 98.19 171 THR A C 1
ATOM 1314 O O . THR A 1 171 ? -11.008 0.17 -8.445 1 98.19 171 THR A O 1
ATOM 1317 N N . THR A 1 172 ? -11.781 -1.598 -7.328 1 98.31 172 THR A N 1
ATOM 1318 C CA . THR A 1 172 ? -13.188 -1.247 -7.477 1 98.31 172 THR A CA 1
ATOM 1319 C C . THR A 1 172 ? -13.875 -1.174 -6.113 1 98.31 172 THR A C 1
ATOM 1321 O O . THR A 1 172 ? -13.367 -1.717 -5.129 1 98.31 172 THR A O 1
ATOM 1324 N N . PRO A 1 173 ? -15.039 -0.48 -6.125 1 98.69 173 PRO A N 1
ATOM 1325 C CA . PRO A 1 173 ? -15.812 -0.521 -4.883 1 98.69 173 PRO A CA 1
ATOM 1326 C C . PRO A 1 173 ? -16.156 -1.943 -4.453 1 98.69 173 PRO A C 1
ATOM 1328 O O . PRO A 1 173 ? -16.094 -2.266 -3.264 1 98.69 173 PRO A O 1
ATOM 1331 N N . ARG A 1 174 ? -16.438 -2.752 -5.375 1 98.56 174 ARG A N 1
ATOM 1332 C CA . ARG A 1 174 ? -16.859 -4.117 -5.082 1 98.56 174 ARG A CA 1
ATOM 1333 C C . ARG A 1 174 ? -15.727 -4.906 -4.418 1 98.56 174 ARG A C 1
ATOM 1335 O O . ARG A 1 174 ? -15.953 -5.594 -3.418 1 98.56 174 ARG A O 1
ATOM 1342 N N . CYS A 1 175 ? -14.508 -4.859 -5.012 1 98.5 175 CYS A N 1
ATOM 1343 C CA . CYS A 1 175 ? -13.414 -5.629 -4.426 1 98.5 175 CYS A CA 1
ATOM 1344 C C . CYS A 1 175 ? -13.086 -5.129 -3.023 1 98.5 175 CYS A C 1
ATOM 1346 O O . CYS A 1 175 ? -12.719 -5.918 -2.15 1 98.5 175 CYS A O 1
ATOM 1348 N N . MET A 1 176 ? -13.258 -3.838 -2.777 1 98.81 176 MET A N 1
ATOM 1349 C CA . MET A 1 176 ? -13.031 -3.285 -1.446 1 98.81 176 MET A CA 1
ATOM 1350 C C . MET A 1 176 ? -14.094 -3.768 -0.465 1 98.81 176 MET A C 1
ATOM 1352 O O . MET A 1 176 ? -13.789 -4.055 0.695 1 98.81 176 MET A O 1
ATOM 1356 N N . ARG A 1 177 ? -15.336 -3.828 -0.892 1 98.81 177 ARG A N 1
ATOM 1357 C CA . ARG A 1 177 ? -16.391 -4.34 -0.03 1 98.81 177 ARG A CA 1
ATOM 1358 C C . ARG A 1 177 ? -16.156 -5.812 0.306 1 98.81 177 ARG A C 1
ATOM 1360 O O . ARG A 1 177 ? -16.391 -6.234 1.441 1 98.81 177 ARG A O 1
ATOM 1367 N N . VAL A 1 178 ? -15.711 -6.57 -0.708 1 98.81 178 VAL A N 1
ATOM 1368 C CA . VAL A 1 178 ? -15.367 -7.969 -0.471 1 98.81 178 VAL A CA 1
ATOM 1369 C C . VAL A 1 178 ? -14.242 -8.062 0.557 1 98.81 178 VAL A C 1
ATOM 1371 O O . VAL A 1 178 ? -14.312 -8.859 1.496 1 98.81 178 VAL A O 1
ATOM 1374 N N . ALA A 1 179 ? -13.211 -7.238 0.363 1 98.88 179 ALA A N 1
ATOM 1375 C CA . ALA A 1 179 ? -12.086 -7.223 1.301 1 98.88 179 ALA A CA 1
ATOM 1376 C C . ALA A 1 179 ? -12.555 -6.879 2.711 1 98.88 179 ALA A C 1
ATOM 1378 O O . ALA A 1 179 ? -12.094 -7.469 3.689 1 98.88 179 ALA A O 1
ATOM 1379 N N . ALA A 1 180 ? -13.492 -5.93 2.814 1 98.88 180 ALA A N 1
ATOM 1380 C CA . ALA A 1 180 ? -14.062 -5.574 4.109 1 98.88 180 ALA A CA 1
ATOM 1381 C C . ALA A 1 180 ? -14.734 -6.777 4.766 1 98.88 180 ALA A C 1
ATOM 1383 O O . ALA A 1 180 ? -14.5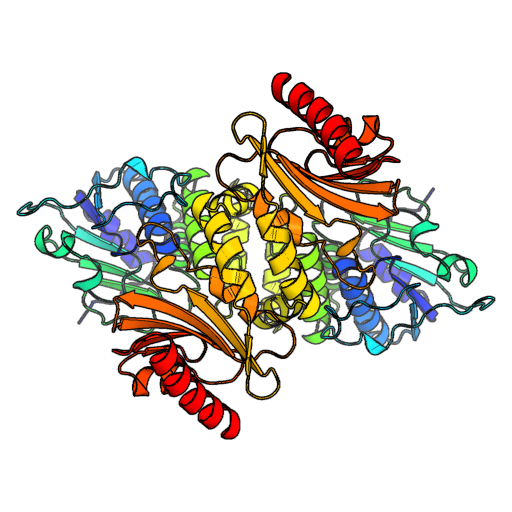78 -7.008 5.965 1 98.88 180 ALA A O 1
ATOM 1384 N N . ASP A 1 181 ? -15.508 -7.508 3.986 1 98.81 181 ASP A N 1
ATOM 1385 C CA . ASP A 1 181 ? -16.172 -8.711 4.492 1 98.81 181 ASP A CA 1
ATOM 1386 C C . ASP A 1 181 ? -15.148 -9.727 5 1 98.81 181 ASP A C 1
ATOM 1388 O O . ASP A 1 181 ? -15.359 -10.359 6.035 1 98.81 181 ASP A O 1
ATOM 1392 N N . LEU A 1 182 ? -14.078 -9.875 4.266 1 98.88 182 LEU A N 1
ATOM 1393 C CA . LEU A 1 182 ? -13.047 -10.828 4.645 1 98.88 182 LEU A CA 1
ATOM 1394 C C . LEU A 1 182 ? -12.344 -10.398 5.93 1 98.88 182 LEU A C 1
ATOM 1396 O O . LEU A 1 182 ? -12.047 -11.234 6.785 1 98.88 182 LEU A O 1
ATOM 1400 N N . VAL A 1 183 ? -12.078 -9.117 6.07 1 98.88 183 VAL A N 1
ATOM 1401 C CA . VAL A 1 183 ? -11.484 -8.594 7.293 1 98.88 183 VAL A CA 1
ATOM 1402 C C . VAL A 1 183 ? -12.43 -8.828 8.469 1 98.88 183 VAL A C 1
ATOM 1404 O O . VAL A 1 183 ? -11.992 -9.164 9.57 1 98.88 183 VAL A O 1
ATOM 1407 N N . ALA A 1 184 ? -13.719 -8.695 8.227 1 98.62 184 ALA A N 1
ATOM 1408 C CA . ALA A 1 184 ? -14.719 -8.938 9.273 1 98.62 184 ALA A CA 1
ATOM 1409 C C . ALA A 1 184 ? -14.688 -10.391 9.734 1 98.62 184 ALA A C 1
ATOM 1411 O O . ALA A 1 184 ? -15.133 -10.703 10.844 1 98.62 184 ALA A O 1
ATOM 1412 N N . LEU A 1 185 ? -14.133 -11.227 8.906 1 98.5 185 LEU A N 1
ATOM 1413 C CA . LEU A 1 185 ? -14.07 -12.656 9.211 1 98.5 185 LEU A CA 1
ATOM 1414 C C . LEU A 1 185 ? -12.758 -13 9.906 1 98.5 185 LEU A C 1
ATOM 1416 O O . LEU A 1 185 ? -12.453 -14.18 10.117 1 98.5 185 LEU A O 1
ATOM 1420 N N . GLY A 1 186 ? -11.922 -12.047 10.211 1 98.12 186 GLY A N 1
ATOM 1421 C CA . GLY A 1 186 ? -10.766 -12.281 11.062 1 98.12 186 GLY A CA 1
ATOM 1422 C C . GLY A 1 186 ? -9.445 -12.094 10.336 1 98.12 186 GLY A C 1
ATOM 1423 O O . GLY A 1 186 ? -8.383 -12.273 10.93 1 98.12 186 GLY A O 1
ATOM 1424 N N . VAL A 1 187 ? -9.5 -11.742 9.086 1 98.62 187 VAL A N 1
ATOM 1425 C CA . VAL A 1 187 ? -8.281 -11.461 8.344 1 98.62 187 VAL A CA 1
ATOM 1426 C C . VAL A 1 187 ? -7.523 -10.312 9 1 98.62 187 VAL A C 1
ATOM 1428 O O . VAL A 1 187 ? -8.133 -9.336 9.453 1 98.62 187 VAL A O 1
ATOM 1431 N N . LYS A 1 188 ? -6.242 -10.406 9.055 1 97.81 188 LYS A N 1
ATOM 1432 C CA . LYS A 1 188 ? -5.379 -9.359 9.594 1 97.81 188 LYS A CA 1
ATOM 1433 C C . LYS A 1 188 ? -4.527 -8.727 8.5 1 97.81 188 LYS A C 1
ATOM 1435 O O . LYS A 1 188 ? -3.426 -9.203 8.211 1 97.81 188 LYS A O 1
ATOM 1440 N N . PRO A 1 189 ? -4.945 -7.594 7.973 1 98.19 189 PRO A N 1
ATOM 1441 C CA . PRO A 1 189 ? -4.262 -6.969 6.836 1 98.19 189 PRO A CA 1
ATOM 1442 C C . PRO A 1 189 ? -2.795 -6.664 7.125 1 98.19 189 PRO A C 1
ATOM 1444 O O . PRO A 1 189 ? -1.94 -6.844 6.254 1 98.19 189 PRO A O 1
ATOM 1447 N N . ASP A 1 190 ? -2.471 -6.219 8.336 1 95.19 190 ASP A N 1
ATOM 1448 C CA . ASP A 1 190 ? -1.111 -5.824 8.695 1 95.19 190 ASP A CA 1
ATOM 1449 C C . ASP A 1 190 ? -0.162 -7.02 8.648 1 95.19 190 ASP A C 1
ATOM 1451 O O . ASP A 1 190 ? 0.965 -6.902 8.164 1 95.19 190 ASP A O 1
ATOM 1455 N N . GLU A 1 191 ? -0.612 -8.164 9.109 1 94.94 191 GLU A N 1
ATOM 1456 C CA . GLU A 1 191 ? 0.211 -9.375 9.086 1 94.94 191 GLU A CA 1
ATOM 1457 C C . GLU A 1 191 ? 0.469 -9.836 7.66 1 94.94 191 GLU A C 1
ATOM 1459 O O . GLU A 1 191 ? 1.587 -10.234 7.32 1 94.94 191 GLU A O 1
ATOM 1464 N N . ILE A 1 192 ? -0.564 -9.781 6.852 1 97.81 192 ILE A N 1
ATOM 1465 C CA . ILE A 1 192 ? -0.433 -10.188 5.457 1 97.81 192 ILE A CA 1
ATOM 1466 C C . ILE A 1 192 ? 0.503 -9.234 4.727 1 97.81 192 ILE A C 1
ATOM 1468 O O . ILE A 1 192 ? 1.39 -9.664 3.984 1 97.81 192 ILE A O 1
ATOM 1472 N N . SER A 1 193 ? 0.303 -7.934 4.93 1 96.69 193 SER A N 1
ATOM 1473 C CA . SER A 1 193 ? 1.157 -6.934 4.293 1 96.69 193 SER A CA 1
ATOM 1474 C C . SER A 1 193 ? 2.617 -7.121 4.695 1 96.69 193 SER A C 1
ATOM 1476 O O . SER A 1 193 ? 3.514 -7.031 3.852 1 96.69 193 SER A O 1
ATOM 1478 N N . ASP A 1 194 ? 2.883 -7.371 5.957 1 93.44 194 ASP A N 1
ATOM 1479 C CA . ASP A 1 194 ? 4.246 -7.59 6.438 1 93.44 194 ASP A CA 1
ATOM 1480 C C . ASP A 1 194 ? 4.902 -8.766 5.715 1 93.44 194 ASP A C 1
ATOM 1482 O O . ASP A 1 194 ? 6.062 -8.68 5.312 1 93.44 194 ASP A O 1
ATOM 1486 N N . GLN A 1 195 ? 4.16 -9.789 5.566 1 94.81 195 GLN A N 1
ATOM 1487 C CA . GLN A 1 195 ? 4.691 -10.984 4.914 1 94.81 195 GLN A CA 1
ATOM 1488 C C . GLN A 1 195 ? 4.98 -10.719 3.439 1 94.81 195 GLN A C 1
ATOM 1490 O O . GLN A 1 195 ? 6.027 -11.117 2.926 1 94.81 195 GLN A O 1
ATOM 1495 N N . LEU A 1 196 ? 4.07 -10.055 2.795 1 96.25 196 LEU A N 1
ATOM 1496 C CA . LEU A 1 196 ? 4.184 -9.828 1.359 1 96.25 196 LEU A CA 1
ATOM 1497 C C . LEU A 1 196 ? 5.273 -8.805 1.058 1 96.25 196 LEU A C 1
ATOM 1499 O O . LEU A 1 196 ? 5.777 -8.742 -0.066 1 96.25 196 LEU A O 1
ATOM 1503 N N . GLU A 1 197 ? 5.641 -7.992 2.023 1 94.06 197 GLU A N 1
ATOM 1504 C CA . GLU A 1 197 ? 6.641 -6.945 1.838 1 94.06 197 GLU A CA 1
ATOM 1505 C C . GLU A 1 197 ? 8.047 -7.469 2.113 1 94.06 197 GLU A C 1
ATOM 1507 O O . GLU A 1 197 ? 9.039 -6.816 1.777 1 94.06 197 GLU A O 1
ATOM 1512 N N . LEU A 1 198 ? 8.164 -8.617 2.682 1 94.12 198 LEU A N 1
ATOM 1513 C CA . LEU A 1 198 ? 9.461 -9.172 3.057 1 94.12 198 LEU A CA 1
ATOM 1514 C C . LEU A 1 198 ? 10.336 -9.391 1.827 1 94.12 198 LEU A C 1
ATOM 1516 O O . LEU A 1 198 ? 9.852 -9.82 0.781 1 94.12 198 LEU A O 1
ATOM 1520 N N . LYS A 1 199 ? 11.531 -9.016 1.959 1 94.56 199 LYS A N 1
ATOM 1521 C CA . LYS A 1 199 ? 12.555 -9.242 0.937 1 94.56 199 LYS A CA 1
ATOM 1522 C C . LYS A 1 199 ? 13.695 -10.102 1.473 1 94.56 199 LYS A C 1
ATOM 1524 O O . LYS A 1 199 ? 13.992 -10.07 2.668 1 94.56 199 LYS A O 1
ATOM 1529 N N . ALA A 1 200 ? 14.25 -10.852 0.566 1 93.94 200 ALA A N 1
ATOM 1530 C CA . ALA A 1 200 ? 15.477 -11.547 0.93 1 93.94 200 ALA A CA 1
ATOM 1531 C C . ALA A 1 200 ? 16.609 -10.562 1.201 1 93.94 200 ALA A C 1
ATOM 1533 O O . ALA A 1 200 ? 16.703 -9.523 0.545 1 93.94 200 ALA A O 1
ATOM 1534 N N . ARG A 1 201 ? 17.469 -10.906 2.139 1 95 201 ARG A N 1
ATOM 1535 C CA . ARG A 1 201 ? 18.609 -10.062 2.498 1 95 201 ARG A CA 1
ATOM 1536 C C . ARG A 1 201 ? 19.469 -9.742 1.274 1 95 201 ARG A C 1
ATOM 1538 O O . ARG A 1 201 ? 19.844 -8.594 1.067 1 95 201 ARG A O 1
ATOM 1545 N N . ASN A 1 202 ? 19.703 -10.734 0.463 1 95.56 202 ASN A N 1
ATOM 1546 C CA . ASN A 1 202 ? 20.578 -10.547 -0.685 1 95.56 202 ASN A CA 1
ATOM 1547 C C . ASN A 1 202 ? 19.969 -9.602 -1.716 1 95.56 202 ASN A C 1
ATOM 1549 O O . ASN A 1 202 ? 20.688 -8.922 -2.449 1 95.56 202 ASN A O 1
ATOM 1553 N N . SER A 1 203 ? 18.703 -9.562 -1.77 1 96.12 203 SER A N 1
ATOM 1554 C CA . SER A 1 203 ? 18.047 -8.617 -2.666 1 96.12 203 SER A CA 1
ATOM 1555 C C . SER A 1 203 ? 18.297 -7.18 -2.229 1 96.12 203 SER A C 1
ATOM 1557 O O . SER A 1 203 ? 18.594 -6.316 -3.055 1 96.12 203 SER A O 1
ATOM 1559 N N . VAL A 1 204 ? 18.188 -6.895 -0.96 1 96.88 204 VAL A N 1
ATOM 1560 C CA . VAL A 1 204 ? 18.406 -5.551 -0.433 1 96.88 204 VAL A CA 1
ATOM 1561 C C . VAL A 1 204 ? 19.875 -5.172 -0.569 1 96.88 204 VAL A C 1
ATOM 1563 O O . VAL A 1 204 ? 20.203 -4.031 -0.896 1 96.88 204 VAL A O 1
ATOM 1566 N N . GLU A 1 205 ? 20.719 -6.113 -0.33 1 97.12 205 GLU A N 1
ATOM 1567 C CA . GLU A 1 205 ? 22.156 -5.875 -0.512 1 97.12 205 GLU A CA 1
ATOM 1568 C C . GLU A 1 205 ? 22.484 -5.566 -1.971 1 97.12 205 GLU A C 1
ATOM 1570 O O . GLU A 1 205 ? 23.312 -4.707 -2.256 1 97.12 205 GLU A O 1
ATOM 1575 N N . LEU A 1 206 ? 21.859 -6.32 -2.857 1 97.88 206 LEU A N 1
ATOM 1576 C CA . LEU A 1 206 ? 22.047 -6.035 -4.273 1 97.88 206 LEU A CA 1
ATOM 1577 C C . LEU A 1 206 ? 21.531 -4.645 -4.625 1 97.88 206 LEU A C 1
ATOM 1579 O O . LEU A 1 206 ? 22.141 -3.924 -5.41 1 97.88 206 LEU A O 1
ATOM 1583 N N . LEU A 1 207 ? 20.406 -4.293 -4.105 1 98 207 LEU A N 1
ATOM 1584 C CA . LEU A 1 207 ? 19.859 -2.957 -4.332 1 98 207 LEU A CA 1
ATOM 1585 C C . LEU A 1 207 ? 20.875 -1.885 -3.934 1 98 207 LEU A C 1
ATOM 1587 O O . LEU A 1 207 ? 21.016 -0.878 -4.629 1 98 207 LEU A O 1
ATOM 1591 N N . ALA A 1 208 ? 21.547 -2.092 -2.838 1 97.75 208 ALA A N 1
ATOM 1592 C CA . ALA A 1 208 ? 22.547 -1.146 -2.359 1 97.75 208 ALA A CA 1
ATOM 1593 C C . ALA A 1 208 ? 23.641 -0.933 -3.402 1 97.75 208 ALA A C 1
ATOM 1595 O O . ALA A 1 208 ? 24.188 0.167 -3.525 1 97.75 208 ALA A O 1
ATOM 1596 N N . LYS A 1 209 ? 23.938 -1.953 -4.109 1 97.81 209 LYS A N 1
ATOM 1597 C CA . LYS A 1 209 ? 24.984 -1.888 -5.129 1 97.81 209 LYS A CA 1
ATOM 1598 C C . LYS A 1 209 ? 24.438 -1.296 -6.43 1 97.81 209 LYS A C 1
ATOM 1600 O O . LYS A 1 209 ? 25.188 -0.708 -7.211 1 97.81 209 LYS A O 1
ATOM 1605 N N . VAL A 1 210 ? 23.156 -1.417 -6.676 1 98.38 210 VAL A N 1
ATOM 1606 C CA . VAL A 1 210 ? 22.531 -1.064 -7.945 1 98.38 210 VAL A CA 1
ATOM 1607 C C . VAL A 1 210 ? 22.062 0.388 -7.906 1 98.38 210 VAL A C 1
ATOM 1609 O O . VAL A 1 210 ? 22.156 1.106 -8.906 1 98.38 210 VAL A O 1
ATOM 1612 N N . LEU A 1 211 ? 21.609 0.823 -6.793 1 98.25 211 LEU A N 1
ATOM 1613 C CA . LEU A 1 211 ? 20.938 2.115 -6.668 1 98.25 211 LEU A CA 1
ATOM 1614 C C . LEU A 1 211 ? 21.891 3.252 -7.055 1 98.25 211 LEU A C 1
ATOM 1616 O O . LEU A 1 211 ? 21.453 4.262 -7.609 1 98.25 211 LEU A O 1
ATOM 1620 N N . PRO A 1 212 ? 23.188 3.137 -6.84 1 97.44 212 PRO A N 1
ATOM 1621 C CA . PRO A 1 212 ? 24.125 4.195 -7.25 1 97.44 212 PRO A CA 1
ATOM 1622 C C . PRO A 1 212 ? 24.172 4.383 -8.766 1 97.44 212 PRO A C 1
ATOM 1624 O O . PRO A 1 212 ? 24.688 5.387 -9.25 1 97.44 212 PRO A O 1
ATOM 1627 N N . SER A 1 213 ? 23.656 3.449 -9.5 1 98.12 213 SER A N 1
ATOM 1628 C CA . SER A 1 213 ? 23.641 3.57 -10.953 1 98.12 213 SER A CA 1
ATOM 1629 C C . SER A 1 213 ? 22.484 4.461 -11.43 1 98.12 213 SER A C 1
ATOM 1631 O O . SER A 1 213 ? 22.344 4.719 -12.625 1 98.12 213 SER A O 1
ATOM 1633 N N . LEU A 1 214 ? 21.703 4.93 -10.531 1 98.56 214 LEU A N 1
ATOM 1634 C CA . LEU A 1 214 ? 20.578 5.789 -10.867 1 98.56 214 LEU A CA 1
ATOM 1635 C C . LEU A 1 214 ? 21.016 6.941 -11.766 1 98.56 214 LEU A C 1
ATOM 1637 O O . LEU A 1 214 ? 21.953 7.664 -11.438 1 98.56 214 LEU A O 1
ATOM 1641 N N . SER A 1 215 ? 20.359 7.047 -12.906 1 98.38 215 SER A N 1
ATOM 1642 C CA . SER A 1 215 ? 20.672 8.094 -13.875 1 98.38 215 SER A CA 1
ATOM 1643 C C . SER A 1 215 ? 19.406 8.703 -14.461 1 98.38 215 SER A C 1
ATOM 1645 O O . SER A 1 215 ? 18.328 8.086 -14.406 1 98.38 215 SER A O 1
ATOM 1647 N N . PHE A 1 216 ? 19.578 9.883 -14.984 1 98.25 216 PHE A N 1
ATOM 1648 C CA . PHE A 1 216 ? 18.438 10.625 -15.516 1 98.25 216 PHE A CA 1
ATOM 1649 C C . PHE A 1 216 ? 18.703 11.07 -16.953 1 98.25 216 PHE A C 1
ATOM 1651 O O . PHE A 1 216 ? 19.828 11.43 -17.297 1 98.25 216 PHE A O 1
ATOM 1658 N N . TYR A 1 217 ? 17.672 11.016 -17.703 1 98.06 217 TYR A N 1
ATOM 1659 C CA . TYR A 1 217 ? 17.734 11.406 -19.109 1 98.06 217 TYR A CA 1
ATOM 1660 C C . TYR A 1 217 ? 16.516 12.219 -19.516 1 98.06 217 TYR A C 1
ATOM 1662 O O . TYR A 1 217 ? 15.547 12.305 -18.75 1 98.06 217 TYR A O 1
ATOM 1670 N N . ALA A 1 218 ? 16.609 12.852 -20.734 1 97.25 218 ALA A N 1
ATOM 1671 C CA . ALA A 1 218 ? 15.492 13.609 -21.312 1 97.25 218 ALA A CA 1
ATOM 1672 C C . ALA A 1 218 ? 14.961 14.641 -20.312 1 97.25 218 ALA A C 1
ATOM 1674 O O . ALA A 1 218 ? 13.766 14.688 -20.031 1 97.25 218 ALA A O 1
ATOM 1675 N N . GLY A 1 219 ? 15.828 15.406 -19.719 1 95.69 219 GLY A N 1
ATOM 1676 C CA . GLY A 1 219 ? 15.445 16.469 -18.812 1 95.69 219 GLY A CA 1
ATOM 1677 C C . GLY A 1 219 ? 14.852 15.961 -17.5 1 95.69 219 GLY A C 1
ATOM 1678 O O . GLY A 1 219 ? 14.039 16.641 -16.875 1 95.69 219 GLY A O 1
ATOM 1679 N N . GLY A 1 220 ? 15.148 14.688 -17.188 1 96.88 220 GLY A N 1
ATOM 1680 C CA . GLY A 1 220 ? 14.68 14.125 -15.938 1 96.88 220 GLY A CA 1
ATOM 1681 C C . GLY A 1 220 ? 13.414 13.305 -16.078 1 96.88 220 GLY A C 1
ATOM 1682 O O . GLY A 1 220 ? 12.93 12.727 -15.109 1 96.88 220 GLY A O 1
ATOM 1683 N N . LYS A 1 221 ? 12.945 13.156 -17.234 1 97.69 221 LYS A N 1
ATOM 1684 C CA . LYS A 1 221 ? 11.695 12.445 -17.469 1 97.69 221 LYS A CA 1
ATOM 1685 C C . LYS A 1 221 ? 11.922 10.938 -17.516 1 97.69 221 LYS A C 1
ATOM 1687 O O . LYS A 1 221 ? 10.977 10.156 -17.406 1 97.69 221 LYS A O 1
ATOM 1692 N N . ILE A 1 222 ? 13.133 10.562 -17.781 1 98.56 222 ILE A N 1
ATOM 1693 C CA . ILE A 1 222 ? 13.516 9.156 -17.766 1 98.56 222 ILE A CA 1
ATOM 1694 C C . ILE A 1 222 ? 14.523 8.898 -16.656 1 98.56 222 ILE A C 1
ATOM 1696 O O . ILE A 1 222 ? 15.508 9.633 -16.516 1 98.56 222 ILE A O 1
ATOM 1700 N N . ALA A 1 223 ? 14.273 7.93 -15.836 1 98.81 223 ALA A N 1
ATOM 1701 C CA . ALA A 1 223 ? 15.227 7.473 -14.828 1 98.81 223 ALA A CA 1
ATOM 1702 C C . ALA A 1 223 ? 15.547 5.992 -15.008 1 98.81 223 ALA A C 1
ATOM 1704 O O . ALA A 1 223 ? 14.656 5.191 -15.297 1 98.81 223 ALA A O 1
ATOM 1705 N N . THR A 1 224 ? 16.828 5.637 -14.828 1 98.81 224 THR A N 1
ATOM 1706 C CA . THR A 1 224 ? 17.219 4.258 -15.102 1 98.81 224 THR A CA 1
ATOM 1707 C C . THR A 1 224 ? 18.047 3.688 -13.953 1 98.81 224 THR A C 1
ATOM 1709 O O . THR A 1 224 ? 18.672 4.434 -13.203 1 98.81 224 THR A O 1
ATOM 1712 N N . LEU A 1 225 ? 17.953 2.443 -13.758 1 98.81 225 LEU A N 1
ATOM 1713 C CA . LEU A 1 225 ? 18.875 1.623 -12.969 1 98.81 225 LEU A CA 1
ATOM 1714 C C . LEU A 1 225 ? 19.5 0.53 -13.828 1 98.81 225 LEU A C 1
ATOM 1716 O O . LEU A 1 225 ? 18.938 0.14 -14.852 1 98.81 225 LEU A O 1
ATOM 1720 N N . GLU A 1 226 ? 20.672 0.062 -13.359 1 98.69 226 GLU A N 1
ATOM 1721 C CA . GLU A 1 226 ? 21.391 -0.951 -14.133 1 98.69 226 GLU A CA 1
ATOM 1722 C C . GLU A 1 226 ? 21.922 -2.064 -13.227 1 98.69 226 GLU A C 1
ATOM 1724 O O . GLU A 1 226 ? 22.453 -1.795 -12.148 1 98.69 226 GLU A O 1
ATOM 1729 N N . VAL A 1 227 ? 21.688 -3.219 -13.648 1 98.62 227 VAL A N 1
ATOM 1730 C CA . VAL A 1 227 ? 22.328 -4.402 -13.086 1 98.62 227 VAL A CA 1
ATOM 1731 C C . VAL A 1 227 ? 23.312 -4.988 -14.094 1 98.62 227 VAL A C 1
ATOM 1733 O O . VAL A 1 227 ? 22.938 -5.793 -14.945 1 98.62 227 VAL A O 1
ATOM 1736 N N . PRO A 1 228 ? 24.578 -4.637 -13.977 1 98.5 228 PRO A N 1
ATOM 1737 C CA . PRO A 1 228 ? 25.562 -5.207 -14.891 1 98.5 228 PRO A CA 1
ATOM 1738 C C . PRO A 1 228 ? 25.75 -6.707 -14.695 1 98.5 228 PRO A C 1
ATOM 1740 O O . PRO A 1 228 ? 25.344 -7.258 -13.672 1 98.5 228 PRO A O 1
ATOM 1743 N N . LEU A 1 229 ? 26.344 -7.277 -15.641 1 98.12 229 LEU A N 1
ATOM 1744 C CA . LEU A 1 229 ? 26.562 -8.719 -15.625 1 98.12 229 LEU A CA 1
ATOM 1745 C C . LEU A 1 229 ? 27.312 -9.141 -14.367 1 98.12 229 LEU A C 1
ATOM 1747 O O . LEU A 1 229 ? 27.062 -10.219 -13.812 1 98.12 229 LEU A O 1
ATOM 1751 N N . SER A 1 230 ? 28.219 -8.336 -13.867 1 98 230 SER A N 1
ATOM 1752 C CA . SER A 1 230 ? 29.047 -8.641 -12.711 1 98 230 SER A CA 1
ATOM 1753 C C . SER A 1 230 ? 28.203 -8.75 -11.438 1 98 230 SER A C 1
ATOM 1755 O O . SER A 1 230 ? 28.609 -9.406 -10.477 1 98 230 SER A O 1
ATOM 1757 N N . LEU A 1 231 ? 27.031 -8.148 -11.438 1 97.81 231 LEU A N 1
ATOM 1758 C CA . LEU A 1 231 ? 26.172 -8.141 -10.25 1 97.81 231 LEU A CA 1
ATOM 1759 C C . LEU A 1 231 ? 24.984 -9.078 -10.438 1 97.81 231 LEU A C 1
ATOM 1761 O O . LEU A 1 231 ? 24.219 -9.305 -9.492 1 97.81 231 LEU A O 1
ATOM 1765 N N . TYR A 1 232 ? 24.828 -9.594 -11.648 1 96.81 232 TYR A N 1
ATOM 1766 C CA . TYR A 1 232 ? 23.656 -10.391 -11.961 1 96.81 232 TYR A CA 1
ATOM 1767 C C . TYR A 1 232 ? 23.688 -11.727 -11.242 1 96.81 232 TYR A C 1
ATOM 1769 O O . TYR A 1 232 ? 24.703 -12.43 -11.273 1 96.81 232 TYR A O 1
ATOM 1777 N N . ASP A 1 233 ? 22.672 -12.008 -10.547 1 94.12 233 ASP A N 1
ATOM 1778 C CA . ASP A 1 233 ? 22.422 -13.281 -9.891 1 94.12 233 ASP A CA 1
ATOM 1779 C C . ASP A 1 233 ? 20.984 -13.734 -10.125 1 94.12 233 ASP A C 1
ATOM 1781 O O . ASP A 1 233 ? 20.031 -13.125 -9.617 1 94.12 233 ASP A O 1
ATOM 1785 N N . LYS A 1 234 ? 20.859 -14.828 -10.828 1 90.81 234 LYS A N 1
ATOM 1786 C CA . LYS A 1 234 ? 19.547 -15.312 -11.25 1 90.81 234 LYS A CA 1
ATOM 1787 C C . LYS A 1 234 ? 18.688 -15.672 -10.039 1 90.81 234 LYS A C 1
ATOM 1789 O O . LYS A 1 234 ? 17.453 -15.719 -10.141 1 90.81 234 LYS A O 1
ATOM 1794 N N . THR A 1 235 ? 19.266 -15.914 -8.914 1 90.44 235 THR A N 1
ATOM 1795 C CA . THR A 1 235 ? 18.547 -16.359 -7.727 1 90.44 235 THR A CA 1
ATOM 1796 C C . THR A 1 235 ? 18.047 -15.172 -6.914 1 90.44 235 THR A C 1
ATOM 1798 O O . THR A 1 235 ? 17.281 -15.344 -5.953 1 90.44 235 THR A O 1
ATOM 1801 N N . VAL A 1 236 ? 18.453 -13.992 -7.316 1 93.19 236 VAL A N 1
ATOM 1802 C CA . VAL A 1 236 ? 18.062 -12.805 -6.57 1 93.19 236 VAL A CA 1
ATOM 1803 C C . VAL A 1 236 ? 17.016 -12.016 -7.359 1 93.19 236 VAL A C 1
ATOM 1805 O O . VAL A 1 236 ? 17.25 -11.664 -8.516 1 93.19 236 VAL A O 1
ATOM 1808 N N . SER A 1 237 ? 15.93 -11.812 -6.715 1 90.62 237 SER A N 1
ATOM 1809 C CA . SER A 1 237 ? 14.867 -11.055 -7.367 1 90.62 237 SER A CA 1
ATOM 1810 C C . SER A 1 237 ? 15.211 -9.57 -7.43 1 90.62 237 SER A C 1
ATOM 1812 O O . SER A 1 237 ? 15.664 -8.984 -6.441 1 90.62 237 SER A O 1
ATOM 1814 N N . THR A 1 238 ? 14.992 -8.961 -8.609 1 94.38 238 THR A N 1
ATOM 1815 C CA . THR A 1 238 ? 15.234 -7.535 -8.805 1 94.38 238 THR A CA 1
ATOM 1816 C C . THR A 1 238 ? 13.945 -6.82 -9.219 1 94.38 238 THR A C 1
ATOM 1818 O O . THR A 1 238 ? 13.984 -5.652 -9.609 1 94.38 238 THR A O 1
ATOM 1821 N N . GLU A 1 239 ? 12.852 -7.492 -9.109 1 88.31 239 GLU A N 1
ATOM 1822 C CA . GLU A 1 239 ? 11.578 -7.004 -9.625 1 88.31 239 GLU A CA 1
ATOM 1823 C C . GLU A 1 239 ? 11.18 -5.688 -8.961 1 88.31 239 GLU A C 1
ATOM 1825 O O . GLU A 1 239 ? 10.578 -4.824 -9.602 1 88.31 239 GLU A O 1
ATOM 1830 N N . SER A 1 240 ? 11.57 -5.473 -7.762 1 93 240 SER A N 1
ATOM 1831 C CA . SER A 1 240 ? 11.125 -4.309 -7.004 1 93 240 SER A CA 1
ATOM 1832 C C . SER A 1 240 ? 12.031 -3.109 -7.238 1 93 240 SER A C 1
ATOM 1834 O O . SER A 1 240 ? 11.703 -1.986 -6.855 1 93 240 SER A O 1
ATOM 1836 N N . PHE A 1 241 ? 13.141 -3.309 -7.922 1 97.56 241 PHE A N 1
ATOM 1837 C CA . PHE A 1 241 ? 14.148 -2.258 -8.055 1 97.56 241 PHE A CA 1
ATOM 1838 C C . PHE A 1 241 ? 13.594 -1.078 -8.844 1 97.56 241 PHE A C 1
ATOM 1840 O O . PHE A 1 241 ? 13.898 0.078 -8.539 1 97.56 241 PHE A O 1
ATOM 1847 N N . ILE A 1 242 ? 12.758 -1.395 -9.781 1 97.38 242 ILE A N 1
ATOM 1848 C CA . ILE A 1 242 ? 12.289 -0.39 -10.727 1 97.38 242 ILE A CA 1
ATOM 1849 C C . ILE A 1 242 ? 11.383 0.612 -10.008 1 97.38 242 ILE A C 1
ATOM 1851 O O . ILE A 1 242 ? 11.117 1.699 -10.531 1 97.38 242 ILE A O 1
ATOM 1855 N N . TYR A 1 243 ? 10.938 0.34 -8.828 1 94.94 243 TYR A N 1
ATOM 1856 C CA . TYR A 1 243 ? 10.055 1.232 -8.078 1 94.94 243 TYR A CA 1
ATOM 1857 C C . TYR A 1 243 ? 10.812 2.463 -7.59 1 94.94 243 TYR A C 1
ATOM 1859 O O . TYR A 1 243 ? 10.219 3.529 -7.406 1 94.94 243 TYR A O 1
ATOM 1867 N N . HIS A 1 244 ? 12.078 2.34 -7.414 1 97.25 244 HIS A N 1
ATOM 1868 C CA . HIS A 1 244 ? 12.875 3.453 -6.91 1 97.25 244 HIS A CA 1
ATOM 1869 C C . HIS A 1 244 ? 12.977 4.57 -7.945 1 97.25 244 HIS A C 1
ATOM 1871 O O . HIS A 1 244 ? 12.68 5.727 -7.641 1 97.25 244 HIS A O 1
ATOM 1877 N N . PRO A 1 245 ? 13.266 4.23 -9.188 1 98.19 245 PRO A N 1
ATOM 1878 C CA . PRO A 1 245 ? 13.242 5.312 -10.18 1 98.19 245 PRO A CA 1
ATOM 1879 C C . PRO A 1 245 ? 11.828 5.719 -10.578 1 98.19 245 PRO A C 1
ATOM 1881 O O . PRO A 1 245 ? 11.586 6.879 -10.93 1 98.19 245 PRO A O 1
ATOM 1884 N N . ARG A 1 246 ? 10.914 4.848 -10.508 1 97.06 246 ARG A N 1
ATOM 1885 C CA . ARG A 1 246 ? 9.547 5.086 -10.961 1 97.06 246 ARG A CA 1
ATOM 1886 C C . ARG A 1 246 ? 8.883 6.207 -10.172 1 97.06 246 ARG A C 1
ATOM 1888 O O . ARG A 1 246 ? 8.172 7.035 -10.734 1 97.06 246 ARG A O 1
ATOM 1895 N N . TYR A 1 247 ? 9.125 6.27 -8.898 1 95.69 247 TYR A N 1
ATOM 1896 C CA . TYR A 1 247 ? 8.383 7.184 -8.039 1 95.69 247 TYR A CA 1
ATOM 1897 C C . TYR A 1 247 ? 9.242 8.383 -7.648 1 95.69 247 TYR A C 1
ATOM 1899 O O . TYR A 1 247 ? 9.109 8.914 -6.543 1 95.69 247 TYR A O 1
ATOM 1907 N N . ILE A 1 248 ? 10.141 8.734 -8.484 1 96.69 248 ILE A N 1
ATOM 1908 C CA . ILE A 1 248 ? 10.859 10 -8.352 1 96.69 248 ILE A CA 1
ATOM 1909 C C . ILE A 1 248 ? 10.062 11.117 -9.023 1 96.69 248 ILE A C 1
ATOM 1911 O O . ILE A 1 248 ? 9.586 10.961 -10.148 1 96.69 248 ILE A O 1
ATOM 1915 N N . ALA A 1 249 ? 9.922 12.25 -8.297 1 94.81 249 ALA A N 1
ATOM 1916 C CA . ALA A 1 249 ? 9.203 13.391 -8.844 1 94.81 249 ALA A CA 1
ATOM 1917 C C . ALA A 1 249 ? 9.781 13.812 -10.188 1 94.81 249 ALA A C 1
ATOM 1919 O O . ALA A 1 249 ? 11 13.945 -10.336 1 94.81 249 ALA A O 1
ATOM 1920 N N . GLY A 1 250 ? 8.93 13.953 -11.188 1 94.69 250 GLY A N 1
ATOM 1921 C CA . GLY A 1 250 ? 9.344 14.422 -12.492 1 94.69 250 GLY A CA 1
ATOM 1922 C C . GLY A 1 250 ? 9.602 13.297 -13.477 1 94.69 250 GLY A C 1
ATOM 1923 O O . GLY A 1 250 ? 9.672 13.523 -14.688 1 94.69 250 GLY A O 1
ATOM 1924 N N . VAL A 1 251 ? 9.695 12.102 -13.023 1 97.38 251 VAL A N 1
ATOM 1925 C CA . VAL A 1 251 ? 10 10.969 -13.883 1 97.38 251 VAL A CA 1
ATOM 1926 C C . VAL A 1 251 ? 8.711 10.43 -14.492 1 97.38 251 VAL A C 1
ATOM 1928 O O . VAL A 1 251 ? 7.727 10.188 -13.789 1 97.38 251 VAL A O 1
ATOM 1931 N N . ASP A 1 252 ? 8.727 10.258 -15.766 1 97 252 ASP A N 1
ATOM 1932 C CA . ASP A 1 252 ? 7.605 9.641 -16.469 1 97 252 ASP A CA 1
ATOM 1933 C C . ASP A 1 252 ? 7.883 8.172 -16.766 1 97 252 ASP A C 1
ATOM 1935 O O . ASP A 1 252 ? 7.027 7.312 -16.547 1 97 252 ASP A O 1
ATOM 1939 N N . VAL A 1 253 ? 9.125 7.902 -17.156 1 98.38 253 VAL A N 1
ATOM 1940 C CA . VAL A 1 253 ? 9.484 6.535 -17.516 1 98.38 253 VAL A CA 1
ATOM 1941 C C . VAL A 1 253 ? 10.641 6.055 -16.641 1 98.38 253 VAL A C 1
ATOM 1943 O O . VAL A 1 253 ? 11.688 6.703 -16.578 1 98.38 253 VAL A O 1
ATOM 1946 N N . ALA A 1 254 ? 10.438 4.961 -15.992 1 98.69 254 ALA A N 1
ATOM 1947 C CA . ALA A 1 254 ? 11.492 4.258 -15.258 1 98.69 254 ALA A CA 1
ATOM 1948 C C . ALA A 1 254 ? 11.938 3.004 -16 1 98.69 254 ALA A C 1
ATOM 1950 O O . ALA A 1 254 ? 11.109 2.289 -16.578 1 98.69 254 ALA A O 1
ATOM 1951 N N . VAL A 1 255 ? 13.234 2.742 -15.992 1 98.81 255 VAL A N 1
ATOM 1952 C CA . VAL A 1 255 ? 13.781 1.601 -16.719 1 98.81 255 VAL A CA 1
ATOM 1953 C C . VAL A 1 255 ? 14.773 0.848 -15.836 1 98.81 255 VAL A C 1
ATOM 1955 O O . VAL A 1 255 ? 15.602 1.462 -15.164 1 98.81 255 VAL A O 1
ATOM 1958 N N . LEU A 1 256 ? 14.664 -0.379 -15.789 1 98.81 256 LEU A N 1
ATOM 1959 C CA . LEU A 1 256 ? 15.672 -1.259 -15.219 1 98.81 256 LEU A CA 1
ATOM 1960 C C . LEU A 1 256 ? 16.344 -2.096 -16.297 1 98.81 256 LEU A C 1
ATOM 1962 O O . LEU A 1 256 ? 15.68 -2.883 -16.984 1 98.81 256 LEU A O 1
ATOM 1966 N N . PHE A 1 257 ? 17.641 -1.862 -16.516 1 98.75 257 PHE A N 1
ATOM 1967 C CA . PHE A 1 257 ? 18.453 -2.682 -17.406 1 98.75 257 PHE A CA 1
ATOM 1968 C C . PHE A 1 257 ? 19.141 -3.797 -16.625 1 98.75 257 PHE A C 1
ATOM 1970 O O . PHE A 1 257 ? 19.859 -3.533 -15.656 1 98.75 257 PHE A O 1
ATOM 1977 N N . LYS A 1 258 ? 18.922 -4.98 -17.016 1 98.56 258 LYS A N 1
ATOM 1978 C CA . LYS A 1 258 ? 19.578 -6.137 -16.406 1 98.56 258 LYS A CA 1
ATOM 1979 C C . LYS A 1 258 ? 20.328 -6.961 -17.453 1 98.56 258 LYS A C 1
ATOM 1981 O O . LYS A 1 258 ? 19.703 -7.652 -18.266 1 98.56 258 LYS A O 1
ATOM 1986 N N . GLN A 1 259 ? 21.672 -6.863 -17.422 1 98.62 259 GLN A N 1
ATOM 1987 C CA . GLN A 1 259 ? 22.453 -7.707 -18.312 1 98.62 259 GLN A CA 1
ATOM 1988 C C . GLN A 1 259 ? 22.516 -9.141 -17.797 1 98.62 259 GLN A C 1
ATOM 1990 O O . GLN A 1 259 ? 23.156 -9.406 -16.766 1 98.62 259 GLN A O 1
ATOM 1995 N N . VAL A 1 260 ? 21.922 -10.086 -18.5 1 97.62 260 VAL A N 1
ATOM 1996 C CA . VAL A 1 260 ? 21.812 -11.445 -17.984 1 97.62 260 VAL A CA 1
ATOM 1997 C C . VAL A 1 260 ? 22.828 -12.352 -18.672 1 97.62 260 VAL A C 1
ATOM 1999 O O . VAL A 1 260 ? 23.188 -13.414 -18.156 1 97.62 260 VAL A O 1
ATOM 2002 N N . GLU A 1 261 ? 23.297 -11.945 -19.844 1 97.75 261 GLU A N 1
ATOM 2003 C CA . GLU A 1 261 ? 24.391 -12.523 -20.609 1 97.75 261 GLU A CA 1
ATOM 2004 C C . GLU A 1 261 ? 25.234 -11.438 -21.266 1 97.75 261 GLU A C 1
ATOM 2006 O O . GLU A 1 261 ? 24.812 -10.281 -21.344 1 97.75 261 GLU A O 1
ATOM 2011 N N . PRO A 1 262 ? 26.453 -11.758 -21.641 1 97.75 262 PRO A N 1
ATOM 2012 C CA . PRO A 1 262 ? 27.328 -10.742 -22.234 1 97.75 262 PRO A CA 1
ATOM 2013 C C . PRO A 1 262 ? 26.656 -9.945 -23.344 1 97.75 262 PRO A C 1
ATOM 2015 O O . PRO A 1 262 ? 26.859 -8.734 -23.438 1 97.75 262 PRO A O 1
ATOM 2018 N N . ARG A 1 263 ? 25.812 -10.562 -24.125 1 97.94 263 ARG A N 1
ATOM 2019 C CA . ARG A 1 263 ? 25.156 -9.891 -25.234 1 97.94 263 ARG A CA 1
ATOM 2020 C C . ARG A 1 263 ? 23.641 -10.023 -25.141 1 97.94 263 ARG A C 1
ATOM 2022 O O . ARG A 1 263 ? 22.969 -10.289 -26.141 1 97.94 263 ARG A O 1
ATOM 2029 N N . SER A 1 264 ? 23.125 -9.953 -23.969 1 98.25 264 SER A N 1
ATOM 2030 C CA . SER A 1 264 ? 21.688 -10.016 -23.703 1 98.25 264 SER A CA 1
ATOM 2031 C C . SER A 1 264 ? 21.312 -9.148 -22.516 1 98.25 264 SER A C 1
ATOM 2033 O O . SER A 1 264 ? 21.75 -9.398 -21.391 1 98.25 264 SER A O 1
ATOM 2035 N N . THR A 1 265 ? 20.516 -8.172 -22.75 1 98.5 265 THR A N 1
ATOM 2036 C CA . THR A 1 265 ? 20.062 -7.254 -21.703 1 98.5 265 THR A CA 1
ATOM 2037 C C . THR A 1 265 ? 18.547 -7.27 -21.594 1 98.5 265 THR A C 1
ATOM 2039 O O . THR A 1 265 ? 17.844 -6.938 -22.547 1 98.5 265 THR A O 1
ATOM 2042 N N . ARG A 1 266 ? 18.094 -7.656 -20.469 1 98.25 266 ARG A N 1
ATOM 2043 C CA . ARG A 1 266 ? 16.656 -7.605 -20.156 1 98.25 266 ARG A CA 1
ATOM 2044 C C . ARG A 1 266 ? 16.25 -6.223 -19.672 1 98.25 266 ARG A C 1
ATOM 2046 O O . ARG A 1 266 ? 16.953 -5.621 -18.844 1 98.25 266 ARG A O 1
ATOM 2053 N N . VAL A 1 267 ? 15.141 -5.75 -20.203 1 98.56 267 VAL A N 1
ATOM 2054 C CA . VAL A 1 267 ? 14.703 -4.395 -19.891 1 98.56 267 VAL A CA 1
ATOM 2055 C C . VAL A 1 267 ? 13.289 -4.426 -19.328 1 98.56 267 VAL A C 1
ATOM 2057 O O . VAL A 1 267 ? 12.414 -5.105 -19.859 1 98.56 267 VAL A O 1
ATOM 2060 N N . SER A 1 268 ? 13.086 -3.768 -18.234 1 98.19 268 SER A N 1
ATOM 2061 C CA . SER A 1 268 ? 11.758 -3.516 -17.672 1 98.19 268 SER A CA 1
ATOM 2062 C C . SER A 1 268 ? 11.445 -2.023 -17.656 1 98.19 268 SER A C 1
ATOM 2064 O O . SER A 1 268 ? 12.312 -1.205 -17.344 1 98.19 268 SER A O 1
ATOM 2066 N N . MET A 1 269 ? 10.242 -1.703 -18.016 1 98.25 269 MET A N 1
ATOM 2067 C CA . MET A 1 269 ? 9.844 -0.299 -18.078 1 98.25 269 MET A CA 1
ATOM 2068 C C . MET A 1 269 ? 8.531 -0.074 -17.328 1 98.25 269 MET A C 1
ATOM 2070 O O . MET A 1 269 ? 7.645 -0.93 -17.359 1 98.25 269 MET A O 1
ATOM 2074 N N . ARG A 1 270 ? 8.445 0.994 -16.672 1 96.69 270 ARG A N 1
ATOM 2075 C CA . ARG A 1 270 ? 7.227 1.549 -16.094 1 96.69 270 ARG A CA 1
ATOM 2076 C C . ARG A 1 270 ? 7.039 3.008 -16.5 1 96.69 270 ARG A C 1
ATOM 2078 O O . ARG A 1 270 ? 8.016 3.752 -16.625 1 96.69 270 ARG A O 1
ATOM 2085 N N . SER A 1 271 ? 5.84 3.416 -16.75 1 96.19 271 SER A N 1
ATOM 2086 C CA . SER A 1 271 ? 5.617 4.793 -17.172 1 96.19 271 SER A CA 1
ATOM 2087 C C . SER A 1 271 ? 4.34 5.363 -16.562 1 96.19 271 SER A C 1
ATOM 2089 O O . SER A 1 271 ? 3.504 4.613 -16.062 1 96.19 271 SER A O 1
ATOM 2091 N N . LYS A 1 272 ? 4.238 6.668 -16.578 1 91.62 272 LYS A N 1
ATOM 2092 C CA . LYS A 1 272 ? 3.029 7.363 -16.141 1 91.62 272 LYS A CA 1
ATOM 2093 C C . LYS A 1 272 ? 2.18 7.781 -17.344 1 91.62 272 LYS A C 1
ATOM 2095 O O . LYS A 1 272 ? 0.951 7.691 -17.297 1 91.62 272 LYS A O 1
ATOM 2100 N N . LYS A 1 273 ? 2.777 8.188 -18.406 1 91.44 273 LYS A N 1
ATOM 2101 C CA . LYS A 1 273 ? 2.055 8.742 -19.547 1 91.44 273 LYS A CA 1
ATOM 2102 C C . LYS A 1 273 ? 2.436 8.016 -20.828 1 91.44 273 LYS A C 1
ATOM 2104 O O . LYS A 1 273 ? 1.564 7.633 -21.609 1 91.44 273 LYS A O 1
ATOM 2109 N N . VAL A 1 274 ? 3.711 7.773 -20.953 1 94.81 274 VAL A N 1
ATOM 2110 C CA . VAL A 1 274 ? 4.227 7.18 -22.172 1 94.81 274 VAL A CA 1
ATOM 2111 C C . VAL A 1 274 ? 3.732 5.742 -22.312 1 94.81 274 VAL A C 1
ATOM 2113 O O . VAL A 1 274 ? 3.725 4.992 -21.328 1 94.81 274 VAL A O 1
ATOM 2116 N N . ASP A 1 275 ? 3.297 5.379 -23.422 1 94.94 275 ASP A N 1
ATOM 2117 C CA . ASP A 1 275 ? 2.986 3.979 -23.703 1 94.94 275 ASP A CA 1
ATOM 2118 C C . ASP A 1 275 ? 4.258 3.178 -23.969 1 94.94 275 ASP A C 1
ATOM 2120 O O . ASP A 1 275 ? 4.715 3.086 -25.109 1 94.94 275 ASP A O 1
ATOM 2124 N N . VAL A 1 276 ? 4.762 2.504 -23.031 1 97 276 VAL A N 1
ATOM 2125 C CA . VAL A 1 276 ? 6.055 1.838 -23.125 1 97 276 VAL A CA 1
ATOM 2126 C C . VAL A 1 276 ? 5.898 0.502 -23.844 1 97 276 VAL A C 1
ATOM 2128 O O . VAL A 1 276 ? 6.891 -0.104 -24.266 1 97 276 VAL A O 1
ATOM 2131 N N . SER A 1 277 ? 4.625 0.029 -23.984 1 95.19 277 SER A N 1
ATOM 2132 C CA . SER A 1 277 ? 4.426 -1.197 -24.75 1 95.19 277 SER A CA 1
ATOM 2133 C C . SER A 1 277 ? 4.82 -1.009 -26.203 1 95.19 277 SER A C 1
ATOM 2135 O O . SER A 1 277 ? 5.367 -1.921 -26.828 1 95.19 277 SER A O 1
ATOM 2137 N N . ARG A 1 278 ? 4.574 0.098 -26.719 1 94.94 278 ARG A N 1
ATOM 2138 C CA . ARG A 1 278 ? 4.938 0.405 -28.109 1 94.94 278 ARG A CA 1
ATOM 2139 C C . ARG A 1 278 ? 6.453 0.412 -28.281 1 94.94 278 ARG A C 1
ATOM 2141 O O . ARG A 1 278 ? 6.965 -0.061 -29.297 1 94.94 278 ARG A O 1
ATOM 2148 N N . VAL A 1 279 ? 7.113 0.911 -27.281 1 96.94 279 VAL A N 1
ATOM 2149 C CA . VAL A 1 279 ? 8.57 0.942 -27.312 1 96.94 279 VAL A CA 1
ATOM 2150 C C . VAL A 1 279 ? 9.117 -0.479 -27.219 1 96.94 279 VAL A C 1
ATOM 2152 O O . VAL A 1 279 ? 10.047 -0.842 -27.953 1 96.94 279 VAL A O 1
ATOM 2155 N N . ALA A 1 280 ? 8.562 -1.208 -26.359 1 97.12 280 ALA A N 1
ATOM 2156 C CA . ALA A 1 280 ? 9 -2.586 -26.156 1 97.12 280 ALA A CA 1
ATOM 2157 C C . ALA A 1 280 ? 8.859 -3.406 -27.438 1 97.12 280 ALA A C 1
ATOM 2159 O O . ALA A 1 280 ? 9.719 -4.242 -27.734 1 97.12 280 ALA A O 1
ATOM 2160 N N . VAL A 1 281 ? 7.781 -3.236 -28.156 1 95.06 281 VAL A N 1
ATOM 2161 C CA . VAL A 1 281 ? 7.5 -3.973 -29.391 1 95.06 281 VAL A CA 1
ATOM 2162 C C . VAL A 1 281 ? 8.625 -3.74 -30.391 1 95.06 281 VAL A C 1
ATOM 2164 O O . VAL A 1 281 ? 9.016 -4.656 -31.125 1 95.06 281 VAL A O 1
ATOM 2167 N N . ALA A 1 282 ? 9.109 -2.561 -30.438 1 95 282 ALA A N 1
ATOM 2168 C CA . ALA A 1 282 ? 10.203 -2.229 -31.344 1 95 282 ALA A CA 1
ATOM 2169 C C . ALA A 1 282 ? 11.438 -3.074 -31.047 1 95 282 ALA A C 1
ATOM 2171 O O . ALA A 1 282 ? 12.328 -3.195 -31.891 1 95 282 ALA A O 1
ATOM 2172 N N . PHE A 1 283 ? 11.523 -3.648 -29.922 1 97.25 283 PHE A N 1
ATOM 2173 C CA . PHE A 1 283 ? 12.648 -4.488 -29.516 1 97.25 283 PHE A CA 1
ATOM 2174 C C . PHE A 1 283 ? 12.195 -5.926 -29.297 1 97.25 283 PHE A C 1
ATOM 2176 O O . PHE A 1 283 ? 12.781 -6.645 -28.484 1 97.25 283 PHE A O 1
ATOM 2183 N N . ASN A 1 284 ? 11.062 -6.289 -29.906 1 93.81 284 ASN A N 1
ATOM 2184 C CA . ASN A 1 284 ? 10.508 -7.637 -29.859 1 93.81 284 ASN A CA 1
ATOM 2185 C C . ASN A 1 284 ? 10.016 -8 -28.469 1 93.81 284 ASN A C 1
ATOM 2187 O O . ASN A 1 284 ? 10.141 -9.148 -28.031 1 93.81 284 ASN A O 1
ATOM 2191 N N . GLY A 1 285 ? 9.703 -6.988 -27.75 1 95.19 285 GLY A N 1
ATOM 2192 C CA . GLY A 1 285 ? 9.094 -7.184 -26.438 1 95.19 285 GLY A CA 1
ATOM 2193 C C . GLY A 1 285 ? 7.602 -6.91 -26.422 1 95.19 285 GLY A C 1
ATOM 2194 O O . GLY A 1 285 ? 6.914 -7.148 -27.422 1 95.19 285 GLY A O 1
ATOM 2195 N N . GLY A 1 286 ? 7.074 -6.637 -25.219 1 90.88 286 GLY A N 1
ATOM 2196 C CA . GLY A 1 286 ? 5.656 -6.355 -25.062 1 90.88 286 GLY A CA 1
ATOM 2197 C C . GLY A 1 286 ? 5.246 -6.105 -23.625 1 90.88 286 GLY A C 1
ATOM 2198 O O . GLY A 1 286 ? 6.098 -5.922 -22.766 1 90.88 286 GLY A O 1
ATOM 2199 N N . GLY A 1 287 ? 3.971 -5.93 -23.469 1 89.38 287 GLY A N 1
ATOM 2200 C CA . GLY A 1 287 ? 3.391 -5.66 -22.156 1 89.38 287 GLY A CA 1
ATOM 2201 C C . GLY A 1 287 ? 2.197 -4.727 -22.219 1 89.38 287 GLY A C 1
ATOM 2202 O O . GLY A 1 287 ? 1.422 -4.762 -23.172 1 89.38 287 GLY A O 1
ATOM 2203 N N . HIS A 1 288 ? 1.991 -4.008 -21.188 1 87.44 288 HIS A N 1
ATOM 2204 C CA . HIS A 1 288 ? 0.903 -3.041 -21.078 1 87.44 288 HIS A CA 1
ATOM 2205 C C . HIS A 1 288 ? 1.404 -1.618 -21.297 1 87.44 288 HIS A C 1
ATOM 2207 O O . HIS A 1 288 ? 2.611 -1.367 -21.266 1 87.44 288 HIS A O 1
ATOM 2213 N N . PRO A 1 289 ? 0.519 -0.743 -21.531 1 90.38 289 PRO A N 1
ATOM 2214 C CA . PRO A 1 289 ? 0.927 0.628 -21.844 1 90.38 289 PRO A CA 1
ATOM 2215 C C . PRO A 1 289 ? 1.838 1.232 -20.766 1 90.38 289 PRO A C 1
ATOM 2217 O O . PRO A 1 289 ? 2.793 1.941 -21.094 1 90.38 289 PRO A O 1
ATOM 2220 N N . LYS A 1 290 ? 1.649 0.912 -19.531 1 92.69 290 LYS A N 1
ATOM 2221 C CA . LYS A 1 290 ? 2.414 1.564 -18.469 1 92.69 290 LYS A CA 1
ATOM 2222 C C . LYS A 1 290 ? 3.428 0.605 -17.859 1 92.69 290 LYS A C 1
ATOM 2224 O O . LYS A 1 290 ? 4.082 0.937 -16.859 1 92.69 290 LYS A O 1
ATOM 2229 N N . ALA A 1 291 ? 3.496 -0.559 -18.359 1 92.56 291 ALA A N 1
ATOM 2230 C CA . ALA A 1 291 ? 4.402 -1.597 -17.859 1 92.56 291 ALA A CA 1
ATOM 2231 C C . ALA A 1 291 ? 4.758 -2.58 -18.984 1 92.56 291 ALA A C 1
ATOM 2233 O O . ALA A 1 291 ? 3.912 -3.367 -19.406 1 92.56 291 ALA A O 1
ATOM 2234 N N . ALA A 1 292 ? 5.965 -2.523 -19.375 1 95.12 292 ALA A N 1
ATOM 2235 C CA . ALA A 1 292 ? 6.387 -3.381 -20.484 1 95.12 292 ALA A CA 1
ATOM 2236 C C . ALA A 1 292 ? 7.855 -3.762 -20.344 1 95.12 292 ALA A C 1
ATOM 2238 O O . ALA A 1 292 ? 8.562 -3.238 -19.484 1 95.12 292 ALA A O 1
ATOM 2239 N N . GLY A 1 293 ? 8.273 -4.727 -21.094 1 96.5 293 GLY A N 1
ATOM 2240 C CA . GLY A 1 293 ? 9.648 -5.18 -21.094 1 96.5 293 GLY A CA 1
ATOM 2241 C C . GLY A 1 293 ? 10.07 -5.824 -22.391 1 96.5 293 GLY A C 1
ATOM 2242 O O . GLY A 1 293 ? 9.25 -6.02 -23.297 1 96.5 293 GLY A O 1
ATOM 2243 N N . CYS A 1 294 ? 11.336 -6.066 -22.531 1 97.12 294 CYS A N 1
ATOM 2244 C CA . CYS A 1 294 ? 11.945 -6.715 -23.688 1 97.12 294 CYS A CA 1
ATOM 2245 C C . CYS A 1 294 ? 13.344 -7.227 -23.344 1 97.12 294 CYS A C 1
ATOM 2247 O O . CYS A 1 294 ? 13.867 -6.945 -22.266 1 97.12 294 CYS A O 1
ATOM 2249 N N . THR A 1 295 ? 13.773 -8.031 -24.188 1 97.88 295 THR A N 1
ATOM 2250 C CA . THR A 1 295 ? 15.156 -8.469 -24.172 1 97.88 295 THR A CA 1
ATOM 2251 C C . THR A 1 295 ? 15.898 -8.008 -25.422 1 97.88 295 THR A C 1
ATOM 2253 O O . THR A 1 295 ? 15.5 -8.336 -26.531 1 97.88 295 THR A O 1
ATOM 2256 N N . ILE A 1 296 ? 16.906 -7.25 -25.156 1 98.06 296 ILE A N 1
ATOM 2257 C CA . ILE A 1 296 ? 17.672 -6.703 -26.266 1 98.06 296 ILE A CA 1
ATOM 2258 C C . ILE A 1 296 ? 18.969 -7.504 -26.438 1 98.06 296 ILE A C 1
ATOM 2260 O O . ILE A 1 296 ? 19.75 -7.641 -25.5 1 98.06 296 ILE A O 1
ATOM 2264 N N . GLY A 1 297 ? 19.141 -8.031 -27.578 1 97.75 297 GLY A N 1
ATOM 2265 C CA . GLY A 1 297 ? 20.312 -8.844 -27.891 1 97.75 297 GLY A CA 1
ATOM 2266 C C . GLY A 1 297 ? 21.578 -8.023 -28.047 1 97.75 297 GLY A C 1
ATOM 2267 O O . GLY A 1 297 ? 22.281 -8.141 -29.047 1 97.75 297 GLY A O 1
ATOM 2268 N N . LEU A 1 298 ? 21.875 -7.125 -27.156 1 97.88 298 LEU A N 1
ATOM 2269 C CA . LEU A 1 298 ? 23.047 -6.25 -27.109 1 97.88 298 LEU A CA 1
ATOM 2270 C C . LEU A 1 298 ? 23.594 -6.16 -25.703 1 97.88 298 LEU A C 1
ATOM 2272 O O . LEU A 1 298 ? 22.891 -6.418 -24.734 1 97.88 298 LEU A O 1
ATOM 2276 N N . PRO A 1 299 ? 24.953 -5.859 -25.609 1 98.12 299 PRO A N 1
ATOM 2277 C CA . PRO A 1 299 ? 25.5 -5.57 -24.281 1 98.12 299 PRO A CA 1
ATOM 2278 C C . PRO A 1 299 ? 24.812 -4.379 -23.609 1 98.12 299 PRO A C 1
ATOM 2280 O O . PRO A 1 299 ? 24.172 -3.572 -24.297 1 98.12 299 PRO A O 1
ATOM 2283 N N . LEU A 1 300 ? 24.969 -4.262 -22.375 1 98.44 300 LEU A N 1
ATOM 2284 C CA . LEU A 1 300 ? 24.234 -3.328 -21.531 1 98.44 300 LEU A CA 1
ATOM 2285 C C . LEU A 1 300 ? 24.312 -1.911 -22.094 1 98.44 300 LEU A C 1
ATOM 2287 O O . LEU A 1 300 ? 23.281 -1.271 -22.312 1 98.44 300 LEU A O 1
ATOM 2291 N N . GLU A 1 301 ? 25.453 -1.375 -22.375 1 98.19 301 GLU A N 1
ATOM 2292 C CA . GLU A 1 301 ? 25.641 0.01 -22.797 1 98.19 301 GLU A CA 1
ATOM 2293 C C . GLU A 1 301 ? 24.984 0.264 -24.156 1 98.19 301 GLU A C 1
ATOM 2295 O O . GLU A 1 301 ? 24.375 1.313 -24.359 1 98.19 301 GLU A O 1
ATOM 2300 N N . GLU A 1 302 ? 25.078 -0.699 -25.016 1 98.44 302 GLU A N 1
ATOM 2301 C CA . GLU A 1 302 ? 24.484 -0.576 -26.344 1 98.44 302 GLU A CA 1
ATOM 2302 C C . GLU A 1 302 ? 22.953 -0.682 -26.266 1 98.44 302 GLU A C 1
ATOM 2304 O O . GLU A 1 302 ? 22.25 0.049 -26.953 1 98.44 302 GLU A O 1
ATOM 2309 N N . ALA A 1 303 ? 22.5 -1.61 -25.453 1 98.56 303 ALA A N 1
ATOM 2310 C CA . ALA A 1 303 ? 21.062 -1.751 -25.25 1 98.56 303 ALA A CA 1
ATOM 2311 C C . ALA A 1 303 ? 20.469 -0.472 -24.672 1 98.56 303 ALA A C 1
ATOM 2313 O O . ALA A 1 303 ? 19.406 -0.018 -25.109 1 98.56 303 ALA A O 1
ATOM 2314 N N . LYS A 1 304 ? 21.156 0.043 -23.703 1 98.5 304 LYS A N 1
ATOM 2315 C CA . LYS A 1 304 ? 20.734 1.28 -23.062 1 98.5 304 LYS A CA 1
ATOM 2316 C C . LYS A 1 304 ? 20.625 2.42 -24.062 1 98.5 304 LYS A C 1
ATOM 2318 O O . LYS A 1 304 ? 19.609 3.117 -24.109 1 98.5 304 LYS A O 1
ATOM 2323 N N . LYS A 1 305 ? 21.625 2.611 -24.859 1 98.31 305 LYS A N 1
ATOM 2324 C CA . LYS A 1 305 ? 21.641 3.672 -25.859 1 98.31 305 LYS A CA 1
ATOM 2325 C C . LYS A 1 305 ? 20.469 3.52 -26.844 1 98.31 305 LYS A C 1
ATOM 2327 O O . LYS A 1 305 ? 19.766 4.488 -27.125 1 98.31 305 LYS A O 1
ATOM 2332 N N . ALA A 1 306 ? 20.281 2.312 -27.297 1 98.25 306 ALA A N 1
ATOM 2333 C CA . ALA A 1 306 ? 19.219 2.041 -28.281 1 98.25 306 ALA A CA 1
ATOM 2334 C C . ALA A 1 306 ? 17.844 2.318 -27.672 1 98.25 306 ALA A C 1
ATOM 2336 O O . ALA A 1 306 ? 17 2.965 -28.312 1 98.25 306 ALA A O 1
ATOM 2337 N N . LEU A 1 307 ? 17.625 1.836 -26.469 1 98.56 307 LEU A N 1
ATOM 2338 C CA . LEU A 1 307 ? 16.312 1.995 -25.844 1 98.56 307 LEU A CA 1
ATOM 2339 C C . LEU A 1 307 ? 16.031 3.459 -25.516 1 98.56 307 LEU A C 1
ATOM 2341 O O . LEU A 1 307 ? 14.914 3.938 -25.688 1 98.56 307 LEU A O 1
ATOM 2345 N N . LEU A 1 308 ? 17.062 4.129 -25.016 1 98.38 308 LEU A N 1
ATOM 2346 C CA . LEU A 1 308 ? 16.891 5.527 -24.641 1 98.38 308 LEU A CA 1
ATOM 2347 C C . LEU A 1 308 ? 16.531 6.379 -25.844 1 98.38 308 LEU A C 1
ATOM 2349 O O . LEU A 1 308 ? 15.711 7.293 -25.75 1 98.38 308 LEU A O 1
ATOM 2353 N N . GLU A 1 309 ? 17.156 6.066 -26.938 1 97.69 309 GLU A N 1
ATOM 2354 C CA . GLU A 1 309 ? 16.812 6.777 -28.172 1 97.69 309 GLU A CA 1
ATOM 2355 C C . GLU A 1 309 ? 15.344 6.578 -28.531 1 97.69 309 GLU A C 1
ATOM 2357 O O . GLU A 1 309 ? 14.656 7.535 -28.906 1 97.69 309 GLU A O 1
ATOM 2362 N N . ALA A 1 310 ? 14.922 5.387 -28.391 1 97.5 310 ALA A N 1
ATOM 2363 C CA . ALA A 1 310 ? 13.531 5.074 -28.688 1 97.5 310 ALA A CA 1
ATOM 2364 C C . ALA A 1 310 ? 12.586 5.762 -27.703 1 97.5 310 ALA A C 1
ATOM 2366 O O . ALA A 1 310 ? 11.531 6.262 -28.094 1 97.5 310 ALA A O 1
ATOM 2367 N N . LEU A 1 311 ? 12.938 5.781 -26.453 1 97.88 311 LEU A N 1
ATOM 2368 C CA . LEU A 1 311 ? 12.102 6.387 -25.422 1 97.88 311 LEU A CA 1
ATOM 2369 C C . LEU A 1 311 ? 12.023 7.898 -25.594 1 97.88 311 LEU A C 1
ATOM 2371 O O . LEU A 1 311 ? 10.969 8.5 -25.406 1 97.88 311 LEU A O 1
ATOM 2375 N N . GLU A 1 312 ? 13.141 8.484 -25.906 1 96.75 312 GLU A N 1
ATOM 2376 C CA . GLU A 1 312 ? 13.164 9.93 -26.109 1 96.75 312 GLU A CA 1
ATOM 2377 C C . GLU A 1 312 ? 12.266 10.336 -27.281 1 96.75 312 GLU A C 1
ATOM 2379 O O . GLU A 1 312 ? 11.57 11.352 -27.203 1 96.75 312 GLU A O 1
ATOM 2384 N N . LYS A 1 313 ? 12.273 9.523 -28.297 1 95.31 313 LYS A N 1
ATOM 2385 C CA . LYS A 1 313 ? 11.375 9.766 -29.422 1 95.31 313 LYS A CA 1
ATOM 2386 C C . LYS A 1 313 ? 9.914 9.656 -29 1 95.31 313 LYS A C 1
ATOM 2388 O O . LYS A 1 313 ? 9.086 10.477 -29.406 1 95.31 313 LYS A O 1
ATOM 2393 N N . ALA A 1 314 ? 9.648 8.648 -28.219 1 95.38 314 ALA A N 1
ATOM 2394 C CA . ALA A 1 314 ? 8.289 8.445 -27.734 1 95.38 314 ALA A CA 1
ATOM 2395 C C . ALA A 1 314 ? 7.832 9.609 -26.859 1 95.38 314 ALA A C 1
ATOM 2397 O O . ALA A 1 314 ? 6.66 9.992 -26.891 1 95.38 314 ALA A O 1
ATOM 2398 N N . LEU A 1 315 ? 8.727 10.156 -26.062 1 94.69 315 LEU A N 1
ATOM 2399 C CA . LEU A 1 315 ? 8.422 11.281 -25.188 1 94.69 315 LEU A CA 1
ATOM 2400 C C . LEU A 1 315 ? 8.102 12.531 -26 1 94.69 315 LEU A C 1
ATOM 2402 O O . LEU A 1 315 ? 7.289 13.359 -25.578 1 94.69 315 LEU A O 1
ATOM 2406 N N . GLU A 1 316 ? 8.781 12.672 -27.094 1 89.94 316 GLU A N 1
ATOM 2407 C CA . GLU A 1 316 ? 8.578 13.828 -27.953 1 89.94 316 GLU A CA 1
ATOM 2408 C C . GLU A 1 316 ? 7.211 13.773 -28.641 1 89.94 316 GLU A C 1
ATOM 2410 O O . GLU A 1 316 ? 6.668 14.812 -29.031 1 89.94 316 GLU A O 1
ATOM 2415 N N . GLU A 1 317 ? 6.688 12.609 -28.75 1 86.5 317 GLU A N 1
ATOM 2416 C CA . GLU A 1 317 ? 5.395 12.438 -29.406 1 86.5 317 GLU A CA 1
ATOM 2417 C C . GLU A 1 317 ? 4.242 12.711 -28.438 1 86.5 317 GLU A C 1
ATOM 2419 O O . GLU A 1 317 ? 3.08 12.75 -28.859 1 86.5 317 GLU A O 1
ATOM 2424 N N . LEU A 1 318 ? 4.484 12.891 -27.188 1 78 318 LEU A N 1
ATOM 2425 C CA . LEU A 1 318 ? 3.447 13.227 -26.219 1 78 318 LEU A CA 1
ATOM 2426 C C . LEU A 1 318 ? 3.131 14.719 -26.25 1 78 318 LEU A C 1
ATOM 2428 O O . LEU A 1 318 ? 4.035 15.547 -26.391 1 78 318 LEU A O 1
ATOM 2432 N N . MET B 1 1 ? -14.125 20.016 31.062 1 83.06 1 MET B N 1
ATOM 2433 C CA . MET B 1 1 ? -14.32 18.75 30.375 1 83.06 1 MET B CA 1
ATOM 2434 C C . MET B 1 1 ? -15.109 18.953 29.078 1 83.06 1 MET B C 1
ATOM 2436 O O . MET B 1 1 ? -16.062 19.719 29.047 1 83.06 1 MET B O 1
ATOM 2440 N N . SER B 1 2 ? -14.555 18.359 27.969 1 93.44 2 SER B N 1
ATOM 2441 C CA . SER B 1 2 ? -15.195 18.578 26.672 1 93.44 2 SER B CA 1
ATOM 2442 C C . SER B 1 2 ? -16.609 18 26.656 1 93.44 2 SER B C 1
ATOM 2444 O O . SER B 1 2 ? -16.859 16.938 27.234 1 93.44 2 SER B O 1
ATOM 2446 N N . LYS B 1 3 ? -17.531 18.703 26.188 1 97.88 3 LYS B N 1
ATOM 2447 C CA . LYS B 1 3 ? -18.828 18.125 25.891 1 97.88 3 LYS B CA 1
ATOM 2448 C C . LYS B 1 3 ? -18.734 17.156 24.719 1 97.88 3 LYS B C 1
ATOM 2450 O O . LYS B 1 3 ? -18.406 17.547 23.594 1 97.88 3 LYS B O 1
ATOM 2455 N N . ALA B 1 4 ? -19.047 15.891 24.969 1 98.38 4 ALA B N 1
ATOM 2456 C CA . ALA B 1 4 ? -19 14.875 23.922 1 98.38 4 ALA B CA 1
ATOM 2457 C C . ALA B 1 4 ? -20.203 15.008 22.969 1 98.38 4 ALA B C 1
ATOM 2459 O O . ALA B 1 4 ? -21.328 15.18 23.422 1 98.38 4 ALA B O 1
ATOM 2460 N N . LEU B 1 5 ? -19.906 14.938 21.688 1 98.75 5 LEU B N 1
ATOM 2461 C CA . LEU B 1 5 ? -20.953 15.008 20.656 1 98.75 5 LEU B CA 1
ATOM 2462 C C . LEU B 1 5 ? -20.938 13.758 19.781 1 98.75 5 LEU B C 1
ATOM 2464 O O . LEU B 1 5 ? -19.891 13.148 19.578 1 98.75 5 LEU B O 1
ATOM 2468 N N . ASP B 1 6 ? -22.078 13.375 19.297 1 98.56 6 ASP B N 1
ATOM 2469 C CA . ASP B 1 6 ? -22.141 12.336 18.266 1 98.56 6 ASP B CA 1
ATOM 2470 C C . ASP B 1 6 ? -22.141 12.953 16.875 1 98.56 6 ASP B C 1
ATOM 2472 O O . ASP B 1 6 ? -21.938 14.156 16.719 1 98.56 6 ASP B O 1
ATOM 2476 N N . LEU B 1 7 ? -22.328 12.18 15.891 1 98.81 7 LEU B N 1
ATOM 2477 C CA . LEU B 1 7 ? -22.219 12.602 14.5 1 98.81 7 LEU B CA 1
ATOM 2478 C C . LEU B 1 7 ? -23.281 13.648 14.164 1 98.81 7 LEU B C 1
ATOM 2480 O O . LEU B 1 7 ? -22.969 14.68 13.562 1 98.81 7 LEU B O 1
ATOM 2484 N N . LYS B 1 8 ? -24.469 13.453 14.555 1 98.69 8 LYS B N 1
ATOM 2485 C CA . LYS B 1 8 ? -25.562 14.359 14.234 1 98.69 8 LYS B CA 1
ATOM 2486 C C . LYS B 1 8 ? -25.453 15.664 15.023 1 98.69 8 LYS B C 1
ATOM 2488 O O . LYS B 1 8 ? -25.641 16.75 14.477 1 98.69 8 LYS B O 1
ATOM 2493 N N . GLU B 1 9 ? -25.141 15.539 16.297 1 98.75 9 GLU B N 1
ATOM 2494 C CA . GLU B 1 9 ? -24.969 16.719 17.141 1 98.75 9 GLU B CA 1
ATOM 2495 C C . GLU B 1 9 ? -23.844 17.594 16.641 1 98.75 9 GLU B C 1
ATOM 2497 O O . GLU B 1 9 ? -23.938 18.828 16.703 1 98.75 9 GLU B O 1
ATOM 2502 N N . THR B 1 10 ? -22.828 16.969 16.188 1 98.88 10 THR B N 1
ATOM 2503 C CA . THR B 1 10 ? -21.688 17.719 15.688 1 98.88 10 THR B CA 1
ATOM 2504 C C . THR B 1 10 ? -22.078 18.531 14.461 1 98.88 10 THR B C 1
ATOM 2506 O O . THR B 1 10 ? -21.766 19.719 14.375 1 98.88 10 THR B O 1
ATOM 2509 N N . TRP B 1 11 ? -22.734 17.906 13.523 1 98.81 11 TRP B N 1
ATOM 2510 C CA . TRP B 1 11 ? -23.156 18.625 12.336 1 98.81 11 TRP B CA 1
ATOM 2511 C C . TRP B 1 11 ? -24.125 19.75 12.703 1 98.81 11 TRP B C 1
ATOM 2513 O O . TRP B 1 11 ? -24.062 20.844 12.125 1 98.81 11 TRP B O 1
ATOM 2523 N N . GLN B 1 12 ? -25 19.516 13.656 1 98.69 12 GLN B N 1
ATOM 2524 C CA . GLN B 1 12 ? -25.922 20.547 14.117 1 98.69 12 GLN B CA 1
ATOM 2525 C C . GLN B 1 12 ? -25.188 21.75 14.695 1 98.69 12 GLN B C 1
ATOM 2527 O O . GLN B 1 12 ? -25.562 22.891 14.453 1 98.69 12 GLN B O 1
ATOM 2532 N N . LEU B 1 13 ? -24.172 21.453 15.469 1 98.88 13 LEU B N 1
ATOM 2533 C CA . LEU B 1 13 ? -23.359 22.531 16.016 1 98.88 13 LEU B CA 1
ATOM 2534 C C . LEU B 1 13 ? -22.734 23.359 14.891 1 98.88 13 LEU B C 1
ATOM 2536 O O . LEU B 1 13 ? -22.766 24.578 14.93 1 98.88 13 LEU B O 1
ATOM 2540 N N . LEU B 1 14 ? -22.203 22.703 13.898 1 98.88 14 LEU B N 1
ATOM 2541 C CA . LEU B 1 14 ? -21.578 23.359 12.766 1 98.88 14 LEU B CA 1
ATOM 2542 C C . LEU B 1 14 ? -22.578 24.219 12 1 98.88 14 LEU B C 1
ATOM 2544 O O . LEU B 1 14 ? -22.234 25.312 11.531 1 98.88 14 LEU B O 1
ATOM 2548 N N . MET B 1 15 ? -23.766 23.766 11.953 1 98.62 15 MET B N 1
ATOM 2549 C CA . MET B 1 15 ? -24.797 24.484 11.211 1 98.62 15 MET B CA 1
ATOM 2550 C C . MET B 1 15 ? -25.328 25.656 12.023 1 98.62 15 MET B C 1
ATOM 2552 O O . MET B 1 15 ? -25.969 26.562 11.477 1 98.62 15 MET B O 1
ATOM 2556 N N . SER B 1 16 ? -25.078 25.672 13.281 1 98.56 16 SER B N 1
ATOM 2557 C CA . SER B 1 16 ? -25.641 26.688 14.164 1 98.56 16 SER B CA 1
ATOM 2558 C C . SER B 1 16 ? -24.828 27.969 14.125 1 98.56 16 SER B C 1
ATOM 2560 O O . SER B 1 16 ? -25.234 28.984 14.68 1 98.56 16 SER B O 1
ATOM 2562 N N . VAL B 1 17 ? -23.688 27.969 13.484 1 98.62 17 VAL B N 1
ATOM 2563 C CA . VAL B 1 17 ? -22.812 29.141 13.406 1 98.62 17 VAL B CA 1
ATOM 2564 C C . VAL B 1 17 ? -22.562 29.5 11.945 1 98.62 17 VAL B C 1
ATOM 2566 O O . VAL B 1 17 ? -22.984 28.781 11.039 1 98.62 17 VAL B O 1
ATOM 2569 N N . SER B 1 18 ? -21.859 30.641 11.695 1 98.44 18 SER B N 1
ATOM 2570 C CA . SER B 1 18 ? -21.703 31.109 10.32 1 98.44 18 SER B CA 1
ATOM 2571 C C . SER B 1 18 ? -20.234 31.188 9.93 1 98.44 18 SER B C 1
ATOM 2573 O O . SER B 1 18 ? -19.859 30.859 8.805 1 98.44 18 SER B O 1
ATOM 2575 N N . ARG B 1 19 ? -19.359 31.688 10.805 1 98.62 19 ARG B N 1
ATOM 2576 C CA . ARG B 1 19 ? -17.938 31.875 10.539 1 98.62 19 ARG B CA 1
ATOM 2577 C C . ARG B 1 19 ? -17.109 30.844 11.305 1 98.62 19 ARG B C 1
ATOM 2579 O O . ARG B 1 19 ? -17.094 30.844 12.539 1 98.62 19 ARG B O 1
ATOM 2586 N N . LEU B 1 20 ? -16.469 30 10.516 1 98.88 20 LEU B N 1
ATOM 2587 C CA . LEU B 1 20 ? -15.68 28.938 11.133 1 98.88 20 LEU B CA 1
ATOM 2588 C C . LEU B 1 20 ? -14.219 29.047 10.703 1 98.88 20 LEU B C 1
ATOM 2590 O O . LEU B 1 20 ? -13.922 29.469 9.586 1 98.88 20 LEU B O 1
ATOM 2594 N N . VAL B 1 21 ? -13.328 28.734 11.594 1 98.88 21 VAL B N 1
ATOM 2595 C CA . VAL B 1 21 ? -11.922 28.516 11.273 1 98.88 21 VAL B CA 1
ATOM 2596 C C . VAL B 1 21 ? -11.555 27.062 11.562 1 98.88 21 VAL B C 1
ATOM 2598 O O . VAL B 1 21 ? -11.758 26.562 12.68 1 98.88 21 VAL B O 1
ATOM 2601 N N . LEU B 1 22 ? -11.141 26.359 10.523 1 98.94 22 LEU B N 1
ATOM 2602 C CA . LEU B 1 22 ? -10.672 24.984 10.664 1 98.94 22 LEU B CA 1
ATOM 2603 C C . LEU B 1 22 ? -9.148 24.938 10.766 1 98.94 22 LEU B C 1
ATOM 2605 O O . LEU B 1 22 ? -8.453 25.594 9.984 1 98.94 22 LEU B O 1
ATOM 2609 N N . VAL B 1 23 ? -8.625 24.188 11.734 1 98.88 23 VAL B N 1
ATOM 2610 C CA . VAL B 1 23 ? -7.195 24.141 12.016 1 98.88 23 VAL B CA 1
ATOM 2611 C C . VAL B 1 23 ? -6.676 22.719 11.867 1 98.88 23 VAL B C 1
ATOM 2613 O O . VAL B 1 23 ? -7.203 21.797 12.484 1 98.88 23 VAL B O 1
ATOM 2616 N N . SER B 1 24 ? -5.672 22.5 11.008 1 98.81 24 SER B N 1
ATOM 2617 C CA . SER B 1 24 ? -4.902 21.266 10.953 1 98.81 24 SER B CA 1
ATOM 2618 C C . SER B 1 24 ? -3.701 21.312 11.891 1 98.81 24 SER B C 1
ATOM 2620 O O . SER B 1 24 ? -3.164 22.391 12.164 1 98.81 24 SER B O 1
ATOM 2622 N N . HIS B 1 25 ? -3.332 20.203 12.32 1 98.25 25 HIS B N 1
ATOM 2623 C CA . HIS B 1 25 ? -2.266 20.172 13.312 1 98.25 25 HIS B CA 1
ATOM 2624 C C . HIS B 1 25 ? -0.908 20.438 12.672 1 98.25 25 HIS B C 1
ATOM 2626 O O . HIS B 1 25 ? -0.756 20.328 11.453 1 98.25 25 HIS B O 1
ATOM 2632 N N . VAL B 1 26 ? 0.054 20.828 13.516 1 96.75 26 VAL B N 1
ATOM 2633 C CA . VAL B 1 26 ? 1.436 20.984 13.07 1 96.75 26 VAL B CA 1
ATOM 2634 C C . VAL B 1 26 ? 1.976 19.656 12.562 1 96.75 26 VAL B C 1
ATOM 2636 O O . VAL B 1 26 ? 1.592 18.594 13.062 1 96.75 26 VAL B O 1
ATOM 2639 N N . GLY B 1 27 ? 2.908 19.719 11.562 1 94.5 27 GLY B N 1
ATOM 2640 C CA . GLY B 1 27 ? 3.328 18.484 10.914 1 94.5 27 GLY B CA 1
ATOM 2641 C C . GLY B 1 27 ? 2.191 17.766 10.211 1 94.5 27 GLY B C 1
ATOM 2642 O O . GLY B 1 27 ? 1.924 16.594 10.492 1 94.5 27 GLY B O 1
ATOM 2643 N N . PRO B 1 28 ? 1.513 18.516 9.367 1 97.44 28 PRO B N 1
ATOM 2644 C CA . PRO B 1 28 ? 0.267 17.984 8.812 1 97.44 28 PRO B CA 1
ATOM 2645 C C . PRO B 1 28 ? 0.494 16.781 7.902 1 97.44 28 PRO B C 1
ATOM 2647 O O . PRO B 1 28 ? 1.45 16.766 7.125 1 97.44 28 PRO B O 1
ATOM 2650 N N . ASP B 1 29 ? -0.345 15.773 8.102 1 96.62 29 ASP B N 1
ATOM 2651 C CA . ASP B 1 29 ? -0.327 14.602 7.23 1 96.62 29 ASP B CA 1
ATOM 2652 C C . ASP B 1 29 ? -1.604 14.516 6.398 1 96.62 29 ASP B C 1
ATOM 2654 O O . ASP B 1 29 ? -2.361 15.484 6.312 1 96.62 29 ASP B O 1
ATOM 2658 N N . GLY B 1 30 ? -1.771 13.406 5.746 1 98.31 30 GLY B N 1
ATOM 2659 C CA . GLY B 1 30 ? -2.9 13.258 4.84 1 98.31 30 GLY B CA 1
ATOM 2660 C C . GLY B 1 30 ? -4.238 13.242 5.559 1 98.31 30 GLY B C 1
ATOM 2661 O O . GLY B 1 30 ? -5.242 13.719 5.02 1 98.31 30 GLY B O 1
ATOM 2662 N N . ASP B 1 31 ? -4.266 12.75 6.746 1 98.69 31 ASP B N 1
ATOM 2663 C CA . ASP B 1 31 ? -5.531 12.641 7.465 1 98.69 31 ASP B CA 1
ATOM 2664 C C . ASP B 1 31 ? -6.039 14.023 7.887 1 98.69 31 ASP B C 1
ATOM 2666 O O . ASP B 1 31 ? -7.176 14.391 7.586 1 98.69 31 ASP B O 1
ATOM 2670 N N . THR B 1 32 ? -5.16 14.781 8.516 1 98.81 32 THR B N 1
ATOM 2671 C CA . THR B 1 32 ? -5.625 16.094 8.969 1 98.81 32 THR B CA 1
ATOM 2672 C C . THR B 1 32 ? -5.949 16.984 7.785 1 98.81 32 THR B C 1
ATOM 2674 O O . THR B 1 32 ? -6.957 17.703 7.793 1 98.81 32 THR B O 1
ATOM 2677 N N . LEU B 1 33 ? -5.129 16.953 6.758 1 98.81 33 LEU B N 1
ATOM 2678 C CA . LEU B 1 33 ? -5.359 17.828 5.602 1 98.81 33 LEU B CA 1
ATOM 2679 C C . LEU B 1 33 ? -6.605 17.391 4.84 1 98.81 33 LEU B C 1
ATOM 2681 O O . LEU B 1 33 ? -7.48 18.203 4.555 1 98.81 33 LEU B O 1
ATOM 2685 N N . GLY B 1 34 ? -6.691 16.078 4.547 1 98.88 34 GLY B N 1
ATOM 2686 C CA . GLY B 1 34 ? -7.848 15.57 3.822 1 98.88 34 GLY B CA 1
ATOM 2687 C C . GLY B 1 34 ? -9.148 15.766 4.574 1 98.88 34 GLY B C 1
ATOM 2688 O O . GLY B 1 34 ? -10.156 16.172 3.986 1 98.88 34 GLY B O 1
ATOM 2689 N N . SER B 1 35 ? -9.125 15.492 5.801 1 98.94 35 SER B N 1
ATOM 2690 C CA . SER B 1 35 ? -10.32 15.641 6.633 1 98.94 35 SER B CA 1
ATOM 2691 C C . SER B 1 35 ? -10.75 17.094 6.715 1 98.94 35 SER B C 1
ATOM 2693 O O . SER B 1 35 ? -11.938 17.406 6.578 1 98.94 35 SER B O 1
ATOM 2695 N N . THR B 1 36 ? -9.758 18 6.941 1 98.94 36 THR B N 1
ATOM 2696 C CA . THR B 1 36 ? -10.062 19.422 7.059 1 98.94 36 THR B CA 1
ATOM 2697 C C . THR B 1 36 ? -10.609 19.969 5.746 1 98.94 36 THR B C 1
ATOM 2699 O O . THR B 1 36 ? -11.617 20.688 5.738 1 98.94 36 THR B O 1
ATOM 2702 N N . LEU B 1 37 ? -9.992 19.641 4.66 1 98.94 37 LEU B N 1
ATOM 2703 C CA . LEU B 1 37 ? -10.414 20.109 3.346 1 98.94 37 LEU B CA 1
ATOM 2704 C C . LEU B 1 37 ? -11.797 19.578 3 1 98.94 37 LEU B C 1
ATOM 2706 O O . LEU B 1 37 ? -12.641 20.328 2.475 1 98.94 37 LEU B O 1
ATOM 2710 N N . GLY B 1 38 ? -12.023 18.266 3.283 1 98.81 38 GLY B N 1
ATOM 2711 C CA . GLY B 1 38 ? -13.344 17.703 3.066 1 98.81 38 GLY B CA 1
ATOM 2712 C C . GLY B 1 38 ? -14.438 18.406 3.842 1 98.81 38 GLY B C 1
ATOM 2713 O O . GLY B 1 38 ? -15.477 18.766 3.279 1 98.81 38 GLY B O 1
ATOM 2714 N N . LEU B 1 39 ? -14.188 18.641 5.105 1 98.81 39 LEU B N 1
ATOM 2715 C CA . LEU B 1 39 ? -15.156 19.344 5.938 1 98.81 39 LEU B CA 1
ATOM 2716 C C . LEU B 1 39 ? -15.383 20.766 5.426 1 98.81 39 LEU B C 1
ATOM 2718 O O . LEU B 1 39 ? -16.531 21.234 5.363 1 98.81 39 LEU B O 1
ATOM 2722 N N . ALA B 1 40 ? -14.289 21.453 5.145 1 98.88 40 ALA B N 1
ATOM 2723 C CA . ALA B 1 40 ? -14.383 22.812 4.637 1 98.88 40 ALA B CA 1
ATOM 2724 C C . ALA B 1 40 ? -15.281 22.875 3.404 1 98.88 40 ALA B C 1
ATOM 2726 O O . ALA B 1 40 ? -16.125 23.781 3.283 1 98.88 40 ALA B O 1
ATOM 2727 N N . ARG B 1 41 ? -15.055 21.938 2.506 1 98.69 41 ARG B N 1
ATOM 2728 C CA . ARG B 1 41 ? -15.852 21.922 1.284 1 98.69 41 ARG B CA 1
ATOM 2729 C C . ARG B 1 41 ? -17.328 21.703 1.597 1 98.69 41 ARG B C 1
ATOM 2731 O O . ARG B 1 41 ? -18.188 22.406 1.061 1 98.69 41 ARG B O 1
ATOM 2738 N N . ALA B 1 42 ? -17.656 20.766 2.459 1 98.69 42 ALA B N 1
ATOM 2739 C CA . ALA B 1 42 ? -19.047 20.516 2.852 1 98.69 42 ALA B CA 1
ATOM 2740 C C . ALA B 1 42 ? -19.672 21.75 3.486 1 98.69 42 ALA B C 1
ATOM 2742 O O . ALA B 1 42 ? -20.812 22.109 3.188 1 98.69 42 ALA B O 1
ATOM 2743 N N . LEU B 1 43 ? -18.922 22.422 4.363 1 98.81 43 LEU B N 1
ATOM 2744 C CA . LEU B 1 43 ? -19.406 23.609 5.066 1 98.81 43 LEU B CA 1
ATOM 2745 C C . LEU B 1 43 ? -19.641 24.766 4.098 1 98.81 43 LEU B C 1
ATOM 2747 O O . LEU B 1 43 ? -20.656 25.453 4.191 1 98.81 43 LEU B O 1
ATOM 2751 N N . ARG B 1 44 ? -18.703 24.922 3.188 1 98.5 44 ARG B N 1
ATOM 2752 C CA . ARG B 1 44 ? -18.859 25.984 2.193 1 98.5 44 ARG B CA 1
ATOM 2753 C C . ARG B 1 44 ? -20.078 25.719 1.311 1 98.5 44 ARG B C 1
ATOM 2755 O O . ARG B 1 44 ? -20.812 26.656 0.979 1 98.5 44 ARG B O 1
ATOM 2762 N N . GLN B 1 45 ? -20.281 24.5 0.957 1 97.56 45 GLN B N 1
ATOM 2763 C CA . GLN B 1 45 ? -21.453 24.125 0.177 1 97.56 45 GLN B CA 1
ATOM 2764 C C . GLN B 1 45 ? -22.734 24.422 0.949 1 97.56 45 GLN B C 1
ATOM 2766 O O . GLN B 1 45 ? -23.781 24.688 0.351 1 97.56 45 GLN B O 1
ATOM 2771 N N . ALA B 1 46 ? -22.641 24.391 2.213 1 97.75 46 ALA B N 1
ATOM 2772 C CA . ALA B 1 46 ? -23.797 24.672 3.068 1 97.75 46 ALA B CA 1
ATOM 2773 C C . ALA B 1 46 ? -23.922 26.172 3.354 1 97.75 46 ALA B C 1
ATOM 2775 O O . ALA B 1 46 ? -24.766 26.578 4.148 1 97.75 46 ALA B O 1
ATOM 2776 N N . GLY B 1 47 ? -23.047 26.969 2.846 1 98 47 GLY B N 1
ATOM 2777 C CA . GLY B 1 47 ? -23.188 28.406 2.912 1 98 47 GLY B CA 1
ATOM 2778 C C . GLY B 1 47 ? -22.391 29.031 4.043 1 98 47 GLY B C 1
ATOM 2779 O O . GLY B 1 47 ? -22.594 30.203 4.387 1 98 47 GLY B O 1
ATOM 2780 N N . LYS B 1 48 ? -21.516 28.312 4.621 1 98.69 48 LYS B N 1
ATOM 2781 C CA . LYS B 1 48 ? -20.734 28.828 5.738 1 98.69 48 LYS B CA 1
ATOM 2782 C C . LYS B 1 48 ? -19.469 29.531 5.242 1 98.69 48 LYS B C 1
ATOM 2784 O O . LYS B 1 48 ? -18.984 29.25 4.148 1 98.69 48 LYS B O 1
ATOM 2789 N N . GLN B 1 49 ? -19 30.484 5.992 1 98.69 49 GLN B N 1
ATOM 2790 C CA . GLN B 1 49 ? -17.688 31.094 5.785 1 98.69 49 GLN B CA 1
ATOM 2791 C C . GLN B 1 49 ? -16.609 30.312 6.52 1 98.69 49 GLN B C 1
ATOM 2793 O O . GLN B 1 49 ? -16.672 30.156 7.738 1 98.69 49 GLN B O 1
ATOM 2798 N N . VAL B 1 50 ? -15.617 29.844 5.73 1 98.75 50 VAL B N 1
ATOM 2799 C CA . VAL B 1 50 ? -14.641 28.938 6.328 1 98.75 50 VAL B CA 1
ATOM 2800 C C . VAL B 1 50 ? -13.227 29.406 5.992 1 98.75 50 VAL B C 1
ATOM 2802 O O . VAL B 1 50 ? -12.906 29.656 4.828 1 98.75 50 VAL B O 1
ATOM 2805 N N . ARG B 1 51 ? -12.406 29.562 6.98 1 98.56 51 ARG B N 1
ATOM 2806 C CA . ARG B 1 51 ? -10.969 29.766 6.82 1 98.56 51 ARG B CA 1
ATOM 2807 C C . ARG B 1 51 ? -10.188 28.547 7.273 1 98.56 51 ARG B C 1
ATOM 2809 O O . ARG B 1 51 ? -10.578 27.875 8.234 1 98.56 51 ARG B O 1
ATOM 2816 N N . LEU B 1 52 ? -9.117 28.234 6.555 1 98.81 52 LEU B N 1
ATOM 2817 C CA . LEU B 1 52 ? -8.273 27.094 6.867 1 98.81 52 LEU B CA 1
ATOM 2818 C C . LEU B 1 52 ? -6.902 27.547 7.355 1 98.81 52 LEU B C 1
ATOM 2820 O O . LEU B 1 52 ? -6.234 28.344 6.695 1 98.81 52 LEU B O 1
ATOM 2824 N N . LEU B 1 53 ? -6.484 27.016 8.539 1 98.62 53 LEU B N 1
ATOM 2825 C CA . LEU B 1 53 ? -5.188 27.406 9.086 1 98.62 53 LEU B CA 1
ATOM 2826 C C . LEU B 1 53 ? -4.328 26.172 9.352 1 98.62 53 LEU B C 1
ATOM 2828 O O . LEU B 1 53 ? -4.836 25.141 9.789 1 98.62 53 LEU B O 1
ATOM 2832 N N . VAL B 1 54 ? -3.092 26.266 9.117 1 98.5 54 VAL B N 1
ATOM 2833 C CA . VAL B 1 54 ? -2.086 25.297 9.539 1 98.5 54 VAL B CA 1
ATOM 2834 C C . VAL B 1 54 ? -0.77 26.016 9.836 1 98.5 54 VAL B C 1
ATOM 2836 O O . VAL B 1 54 ? -0.333 26.859 9.055 1 98.5 54 VAL B O 1
ATOM 2839 N N . ASP B 1 55 ? -0.228 25.734 10.977 1 97.44 55 ASP B N 1
ATOM 2840 C CA . ASP B 1 55 ? 1.049 26.328 11.352 1 97.44 55 ASP B CA 1
ATOM 2841 C C . ASP B 1 55 ? 2.219 25.516 10.805 1 97.44 55 ASP B C 1
ATOM 2843 O O . ASP B 1 55 ? 3.012 24.969 11.562 1 97.44 55 ASP B O 1
ATOM 2847 N N . ASP B 1 56 ? 2.346 25.484 9.484 1 96.5 56 ASP B N 1
ATOM 2848 C CA . ASP B 1 56 ? 3.383 24.703 8.812 1 96.5 56 ASP B CA 1
ATOM 2849 C C . ASP B 1 56 ? 3.441 25.031 7.324 1 96.5 56 ASP B C 1
ATOM 2851 O O . ASP B 1 56 ? 2.523 25.641 6.781 1 96.5 56 ASP B O 1
ATOM 2855 N N . ILE B 1 57 ? 4.574 24.688 6.75 1 94.69 57 ILE B N 1
ATOM 2856 C CA . ILE B 1 57 ? 4.633 24.609 5.293 1 94.69 57 ILE B CA 1
ATOM 2857 C C . ILE B 1 57 ? 4.027 23.281 4.828 1 94.69 57 ILE B C 1
ATOM 2859 O O . ILE B 1 57 ? 4.387 22.219 5.332 1 94.69 57 ILE B O 1
ATOM 2863 N N . LEU B 1 58 ? 3.123 23.375 3.904 1 96.12 58 LEU B N 1
ATOM 2864 C CA . LEU B 1 58 ? 2.432 22.188 3.443 1 96.12 58 LEU B CA 1
ATOM 2865 C C . LEU B 1 58 ? 3.379 21.266 2.672 1 96.12 58 LEU B C 1
ATOM 2867 O O . LEU B 1 58 ? 4.066 21.719 1.753 1 96.12 58 LEU B O 1
ATOM 2871 N N . PRO B 1 59 ? 3.406 20.016 3.029 1 91.5 59 PRO B N 1
ATOM 2872 C CA . PRO B 1 59 ? 4.262 19.094 2.283 1 91.5 59 PRO B CA 1
ATOM 2873 C C . PRO B 1 59 ? 3.855 18.953 0.817 1 91.5 59 PRO B C 1
ATOM 2875 O O . PRO B 1 59 ? 2.664 18.906 0.505 1 91.5 59 PRO B O 1
ATOM 2878 N N . ALA B 1 60 ? 4.828 18.828 0.005 1 90 60 ALA B N 1
ATOM 2879 C CA . ALA B 1 60 ? 4.625 18.797 -1.441 1 90 60 ALA B CA 1
ATOM 2880 C C . ALA B 1 60 ? 3.814 17.578 -1.854 1 90 60 ALA B C 1
ATOM 2882 O O . ALA B 1 60 ? 3.045 17.625 -2.816 1 90 60 ALA B O 1
ATOM 2883 N N . VAL B 1 61 ? 3.916 16.578 -1.104 1 92.19 61 VAL B N 1
ATOM 2884 C CA . VAL B 1 61 ? 3.312 15.289 -1.443 1 92.19 61 VAL B CA 1
ATOM 2885 C C . VAL B 1 61 ? 1.791 15.414 -1.45 1 92.19 61 VAL B C 1
ATOM 2887 O O . VAL B 1 61 ? 1.097 14.633 -2.098 1 92.19 61 VAL B O 1
ATOM 2890 N N . TYR B 1 62 ? 1.243 16.422 -0.859 1 96.81 62 TYR B N 1
ATOM 2891 C CA . TYR B 1 62 ? -0.206 16.547 -0.748 1 96.81 62 TYR B CA 1
ATOM 2892 C C . TYR B 1 62 ? -0.735 17.625 -1.695 1 96.81 62 TYR B C 1
ATOM 2894 O O . TYR B 1 62 ? -1.912 17.984 -1.636 1 96.81 62 TYR B O 1
ATOM 2902 N N . GLN B 1 63 ? 0.097 18.109 -2.57 1 95.5 63 GLN B N 1
ATOM 2903 C CA . GLN B 1 63 ? -0.257 19.219 -3.455 1 95.5 63 GLN B CA 1
ATOM 2904 C C . GLN B 1 63 ? -1.416 18.828 -4.371 1 95.5 63 GLN B C 1
ATOM 2906 O O . GLN B 1 63 ? -2.127 19.703 -4.875 1 95.5 63 GLN B O 1
ATOM 2911 N N . PHE B 1 64 ? -1.699 17.594 -4.516 1 96.56 64 PHE B N 1
ATOM 2912 C CA . PHE B 1 64 ? -2.744 17.125 -5.422 1 96.56 64 PHE B CA 1
ATOM 2913 C C . PHE B 1 64 ? -4.117 17.234 -4.766 1 96.56 64 PHE B C 1
ATOM 2915 O O . PHE B 1 64 ? -5.141 17.094 -5.438 1 96.56 64 PHE B O 1
ATOM 2922 N N . LEU B 1 65 ? -4.219 17.484 -3.486 1 98.56 65 LEU B N 1
ATOM 2923 C CA . LEU B 1 65 ? -5.496 17.531 -2.777 1 98.56 65 LEU B CA 1
ATOM 2924 C C . LEU B 1 65 ? -6.328 18.719 -3.24 1 98.56 65 LEU B C 1
ATOM 2926 O O . LEU B 1 65 ? -5.852 19.859 -3.246 1 98.56 65 LEU B O 1
ATOM 2930 N N . PRO B 1 66 ? -7.609 18.453 -3.502 1 98.31 66 PRO B N 1
ATOM 2931 C CA . PRO B 1 66 ? -8.477 19.562 -3.887 1 98.31 66 PRO B CA 1
ATOM 2932 C C . PRO B 1 66 ? -8.641 20.594 -2.773 1 98.31 66 PRO B C 1
ATOM 2934 O O . PRO B 1 66 ? -8.984 20.234 -1.644 1 98.31 66 PRO B O 1
ATOM 2937 N N . GLY B 1 67 ? -8.281 21.875 -3.109 1 98.25 67 GLY B N 1
ATOM 2938 C CA . GLY B 1 67 ? -8.539 22.953 -2.188 1 98.25 67 GLY B CA 1
ATOM 2939 C C . GLY B 1 67 ? -7.371 23.266 -1.27 1 98.25 67 GLY B C 1
ATOM 2940 O O . GLY B 1 67 ? -7.457 24.141 -0.412 1 98.25 67 GLY B O 1
ATOM 2941 N N . LEU B 1 68 ? -6.262 22.578 -1.484 1 98.5 68 LEU B N 1
ATOM 2942 C CA . LEU B 1 68 ? -5.125 22.703 -0.581 1 98.5 68 LEU B CA 1
ATOM 2943 C C . LEU B 1 68 ? -4.621 24.141 -0.545 1 98.5 68 LEU B C 1
ATOM 2945 O O . LEU B 1 68 ? -4.129 24.609 0.486 1 98.5 68 LEU B O 1
ATOM 2949 N N . ASP B 1 69 ? -4.777 24.844 -1.628 1 97.38 69 ASP B N 1
ATOM 2950 C CA . ASP B 1 69 ? -4.238 26.188 -1.781 1 97.38 69 ASP B CA 1
ATOM 2951 C C . ASP B 1 69 ? -4.984 27.188 -0.895 1 97.38 69 ASP B C 1
ATOM 2953 O O . ASP B 1 69 ? -4.535 28.312 -0.709 1 97.38 69 ASP B O 1
ATOM 2957 N N . ALA B 1 70 ? -6.031 26.781 -0.272 1 97.94 70 ALA B N 1
ATOM 2958 C CA . ALA B 1 70 ? -6.844 27.672 0.559 1 97.94 70 ALA B CA 1
ATOM 2959 C C . ALA B 1 70 ? -6.246 27.812 1.956 1 97.94 70 ALA B C 1
ATOM 2961 O O . ALA B 1 70 ? -6.629 28.703 2.715 1 97.94 70 ALA B O 1
ATOM 2962 N N . TYR B 1 71 ? -5.312 26.938 2.307 1 98.44 71 TYR B N 1
ATOM 2963 C CA . TYR B 1 71 ? -4.699 26.984 3.629 1 98.44 71 TYR B CA 1
ATOM 2964 C C . TYR B 1 71 ? -3.895 28.266 3.805 1 98.44 71 TYR B C 1
ATOM 2966 O O . TYR B 1 71 ? -3.229 28.719 2.871 1 98.44 71 TYR B O 1
ATOM 2974 N N . GLU B 1 72 ? -3.979 28.766 4.996 1 97.69 72 GLU B N 1
ATOM 2975 C CA . GLU B 1 72 ? -3.172 29.906 5.406 1 97.69 72 GLU B CA 1
ATOM 2976 C C . GLU B 1 72 ? -2.357 29.594 6.656 1 97.69 72 GLU B C 1
ATOM 2978 O O . GLU B 1 72 ? -2.754 28.75 7.465 1 97.69 72 GLU B O 1
ATOM 2983 N N . GLN B 1 73 ? -1.255 30.25 6.777 1 97.44 73 GLN B N 1
ATOM 2984 C CA . GLN B 1 73 ? -0.485 30.203 8.016 1 97.44 73 GLN B CA 1
ATOM 2985 C C . GLN B 1 73 ? -0.876 31.344 8.945 1 97.44 73 GLN B C 1
ATOM 2987 O O . GLN B 1 73 ? -1.104 32.469 8.5 1 97.44 73 GLN B O 1
ATOM 2992 N N . PRO B 1 74 ? -1.011 30.969 10.195 1 96.19 74 PRO B N 1
ATOM 2993 C CA . PRO B 1 74 ? -1.259 32.062 11.133 1 96.19 74 PRO B CA 1
ATOM 2994 C C . PRO B 1 74 ? -0.131 33.094 11.141 1 96.19 74 PRO B C 1
ATOM 2996 O O . PRO B 1 74 ? 1.043 32.75 11.047 1 96.19 74 PRO B O 1
ATOM 2999 N N . LYS B 1 75 ? -0.517 34.312 11.258 1 93.44 75 LYS B N 1
ATOM 3000 C CA . LYS B 1 75 ? 0.462 35.406 11.359 1 93.44 75 LYS B CA 1
ATOM 3001 C C . LYS B 1 75 ? 0.691 35.812 12.812 1 93.44 75 LYS B C 1
ATOM 3003 O O . LYS B 1 75 ? -0.243 35.812 13.617 1 93.44 75 LYS B O 1
ATOM 3008 N N . PRO B 1 76 ? 1.984 36.094 13.094 1 88.31 76 PRO B N 1
ATOM 3009 C CA . PRO B 1 76 ? 2.252 36.531 14.469 1 88.31 76 PRO B CA 1
ATOM 3010 C C . PRO B 1 76 ? 1.359 37.688 14.906 1 88.31 76 PRO B C 1
ATOM 3012 O O . PRO B 1 76 ? 1.24 38.688 14.188 1 88.31 76 PRO B O 1
ATOM 3015 N N . GLY B 1 77 ? 0.742 37.5 15.977 1 88.94 77 GLY B N 1
ATOM 3016 C CA . GLY B 1 77 ? -0.065 38.562 16.562 1 88.94 77 GLY B CA 1
ATOM 3017 C C . GLY B 1 77 ? -1.445 38.688 15.945 1 88.94 77 GLY B C 1
ATOM 3018 O O . GLY B 1 77 ? -2.268 39.469 16.391 1 88.94 77 GLY B O 1
ATOM 3019 N N . GLU B 1 78 ? -1.688 37.844 14.969 1 92.88 78 GLU B N 1
ATOM 3020 C CA . GLU B 1 78 ? -2.984 37.875 14.297 1 92.88 78 GLU B CA 1
ATOM 3021 C C . GLU B 1 78 ? -4.094 37.375 15.211 1 92.88 78 GLU B C 1
ATOM 3023 O O . GLU B 1 78 ? -3.9 36.438 15.961 1 92.88 78 GLU B O 1
ATOM 3028 N N . LYS B 1 79 ? -5.195 38.125 15.234 1 96.56 79 LYS B N 1
ATOM 3029 C CA . LYS B 1 79 ? -6.422 37.688 15.891 1 96.56 79 LYS B CA 1
ATOM 3030 C C . LYS B 1 79 ? -7.547 37.469 14.883 1 96.56 79 LYS B C 1
ATOM 3032 O O . LYS B 1 79 ? -7.871 38.406 14.117 1 96.56 79 LYS B O 1
ATOM 3037 N N . ILE B 1 80 ? -8.062 36.312 14.891 1 97.25 80 ILE B N 1
ATOM 3038 C CA . ILE B 1 80 ? -9.086 35.969 13.914 1 97.25 80 ILE B CA 1
ATOM 3039 C C . ILE B 1 80 ? -10.43 35.781 14.617 1 97.25 80 ILE B C 1
ATOM 3041 O O . ILE B 1 80 ? -10.555 34.938 15.5 1 97.25 80 ILE B O 1
ATOM 3045 N N . ASP B 1 81 ? -11.383 36.625 14.234 1 97 81 ASP B N 1
ATOM 3046 C CA . ASP B 1 81 ? -12.727 36.5 14.789 1 97 81 ASP B CA 1
ATOM 3047 C C . ASP B 1 81 ? -13.531 35.438 14.047 1 97 81 ASP B C 1
ATOM 3049 O O . ASP B 1 81 ? -13.547 35.406 12.82 1 97 81 ASP B O 1
ATOM 3053 N N . CYS B 1 82 ? -14.148 34.5 14.758 1 98.31 82 CYS B N 1
ATOM 3054 C CA . CYS B 1 82 ? -15.039 33.469 14.227 1 98.31 82 CYS B CA 1
ATOM 3055 C C . CYS B 1 82 ? -16.016 33 15.281 1 98.31 82 CYS B C 1
ATOM 3057 O O . CYS B 1 82 ? -15.922 33.406 16.453 1 98.31 82 CYS B O 1
ATOM 3059 N N . ASP B 1 83 ? -16.953 32.281 14.844 1 98.81 83 ASP B N 1
ATOM 3060 C CA . ASP B 1 83 ? -17.969 31.781 15.758 1 98.81 83 ASP B CA 1
ATOM 3061 C C . ASP B 1 83 ? -17.516 30.484 16.422 1 98.81 83 ASP B C 1
ATOM 3063 O O . ASP B 1 83 ? -17.938 30.172 17.547 1 98.81 83 ASP B O 1
ATOM 3067 N N . LEU B 1 84 ? -16.719 29.703 15.742 1 98.81 84 LEU B N 1
ATOM 3068 C CA . LEU B 1 84 ? -16.297 28.391 16.188 1 98.81 84 LEU B CA 1
ATOM 3069 C C . LEU B 1 84 ? -14.953 28.016 15.57 1 98.81 84 LEU B C 1
ATOM 3071 O O . LEU B 1 84 ? -14.727 28.234 14.383 1 98.81 84 LEU B O 1
ATOM 3075 N N . THR B 1 85 ? -14.062 27.562 16.422 1 98.88 85 THR B N 1
ATOM 3076 C CA . THR B 1 85 ? -12.812 26.969 15.969 1 98.88 85 THR B CA 1
ATOM 3077 C C . THR B 1 85 ? -12.93 25.453 15.898 1 98.88 85 THR B C 1
ATOM 3079 O O . THR B 1 85 ? -13.328 24.812 16.875 1 98.88 85 THR B O 1
ATOM 3082 N N . VAL B 1 86 ? -12.68 24.906 14.711 1 98.94 86 VAL B N 1
ATOM 3083 C CA . VAL B 1 86 ? -12.711 23.453 14.562 1 98.94 86 VAL B CA 1
ATOM 3084 C C . VAL B 1 86 ? -11.297 22.906 14.406 1 98.94 86 VAL B C 1
ATOM 3086 O O . VAL B 1 86 ? -10.609 23.219 13.43 1 98.94 86 VAL B O 1
ATOM 3089 N N . VAL B 1 87 ? -10.852 22.141 15.375 1 98.94 87 VAL B N 1
ATOM 3090 C CA . VAL B 1 87 ? -9.539 21.5 15.336 1 98.94 87 VAL B CA 1
ATOM 3091 C C . VAL B 1 87 ? -9.688 20.047 14.891 1 98.94 87 VAL B C 1
ATOM 3093 O O . VAL B 1 87 ? -10.398 19.266 15.523 1 98.94 87 VAL B O 1
ATOM 3096 N N . VAL B 1 88 ? -8.977 19.719 13.812 1 98.88 88 VAL B N 1
ATOM 3097 C CA . VAL B 1 88 ? -9.195 18.438 13.156 1 98.88 88 VAL B CA 1
ATOM 3098 C C . VAL B 1 88 ? -7.969 17.547 13.367 1 98.88 88 VAL B C 1
ATOM 3100 O O . VAL B 1 88 ? -6.84 17.953 13.078 1 98.88 88 VAL B O 1
ATOM 3103 N N . ASP B 1 89 ? -8.18 16.328 13.883 1 98.62 89 ASP B N 1
ATOM 3104 C CA . ASP B 1 89 ? -7.172 15.273 13.945 1 98.62 89 ASP B CA 1
ATOM 3105 C C . ASP B 1 89 ? -6.012 15.664 14.859 1 98.62 89 ASP B C 1
ATOM 3107 O O . ASP B 1 89 ? -4.844 15.523 14.484 1 98.62 89 ASP B O 1
ATOM 3111 N N . ALA B 1 90 ? -6.355 16.25 16 1 98.25 90 ALA B N 1
ATOM 3112 C CA . ALA B 1 90 ? -5.344 16.641 16.984 1 98.25 90 ALA B CA 1
ATOM 3113 C C . ALA B 1 90 ? -5.73 16.188 18.391 1 98.25 90 ALA B C 1
ATOM 3115 O O . ALA B 1 90 ? -6.812 16.516 18.875 1 98.25 90 ALA B O 1
ATOM 3116 N N . SER B 1 91 ? -4.836 15.5 19.031 1 97.06 91 SER B N 1
ATOM 3117 C CA . SER B 1 91 ? -5.148 14.867 20.312 1 97.06 91 SER B CA 1
ATOM 3118 C C . SER B 1 91 ? -4.922 15.82 21.469 1 97.06 91 SER B C 1
ATOM 3120 O O . SER B 1 91 ? -5.352 15.555 22.594 1 97.06 91 SER B O 1
ATOM 3122 N N . SER B 1 92 ? -4.246 16.938 21.219 1 97.62 92 SER B N 1
ATOM 3123 C CA . SER B 1 92 ? -3.971 17.922 22.25 1 97.62 92 SER B CA 1
ATOM 3124 C C . SER B 1 92 ? -3.932 19.328 21.688 1 97.62 92 SER B C 1
ATOM 3126 O O . SER B 1 92 ? -3.727 19.516 20.484 1 97.62 92 SER B O 1
ATOM 3128 N N . LYS B 1 93 ? -4.117 20.281 22.547 1 97.88 93 LYS B N 1
ATOM 3129 C CA . LYS B 1 93 ? -4.301 21.672 22.125 1 97.88 93 LYS B CA 1
ATOM 3130 C C . LYS B 1 93 ? -3.02 22.234 21.516 1 97.88 93 LYS B C 1
ATOM 3132 O O . LYS B 1 93 ? -3.074 23.031 20.578 1 97.88 93 LYS B O 1
ATOM 3137 N N . ASP B 1 94 ? -1.9 21.797 22 1 97.12 94 ASP B N 1
ATOM 3138 C CA . ASP B 1 94 ? -0.611 22.328 21.547 1 97.12 94 ASP B CA 1
ATOM 3139 C C . ASP B 1 94 ? -0.372 22 20.078 1 97.12 94 ASP B C 1
ATOM 3141 O O . ASP B 1 94 ? 0.44 22.641 19.422 1 97.12 94 ASP B O 1
ATOM 3145 N N . ARG B 1 95 ? -1.078 21.078 19.547 1 97.38 95 ARG B N 1
ATOM 3146 C CA . ARG B 1 95 ? -0.926 20.656 18.141 1 97.38 95 ARG B CA 1
ATOM 3147 C C . ARG B 1 95 ? -1.487 21.719 17.203 1 97.38 95 ARG B C 1
ATOM 3149 O O . ARG B 1 95 ? -1.222 21.688 16 1 97.38 95 ARG B O 1
ATOM 3156 N N . MET B 1 96 ? -2.188 22.703 17.688 1 98 96 MET B N 1
ATOM 3157 C CA . MET B 1 96 ? -2.695 23.812 16.891 1 98 96 MET B CA 1
ATOM 3158 C C . MET B 1 96 ? -1.563 24.75 16.453 1 98 96 MET B C 1
ATOM 3160 O O . MET B 1 96 ? -1.725 25.547 15.531 1 98 96 MET B O 1
ATOM 3164 N N . GLY B 1 97 ? -0.451 24.688 17.203 1 97.06 97 GLY B N 1
ATOM 3165 C CA . GLY B 1 97 ? 0.641 25.609 16.922 1 97.06 97 GLY B CA 1
ATOM 3166 C C . GLY B 1 97 ? 0.259 27.062 17.109 1 97.06 97 GLY B C 1
ATOM 3167 O O . GLY B 1 97 ? -0.43 27.422 18.062 1 97.06 97 GLY B O 1
ATOM 3168 N N . ALA B 1 98 ? 0.666 27.906 16.266 1 96.88 98 ALA B N 1
ATOM 3169 C CA . ALA B 1 98 ? 0.469 29.344 16.344 1 96.88 98 ALA B CA 1
ATOM 3170 C C . ALA B 1 98 ? -1.004 29.703 16.172 1 96.88 98 ALA B C 1
ATOM 3172 O O . ALA B 1 98 ? -1.428 30.812 16.547 1 96.88 98 ALA B O 1
ATOM 3173 N N . ALA B 1 99 ? -1.763 28.797 15.625 1 97.19 99 ALA B N 1
ATOM 3174 C CA . ALA B 1 99 ? -3.189 29.062 15.453 1 97.19 99 ALA B CA 1
ATOM 3175 C C . ALA B 1 99 ? -3.883 29.219 16.797 1 97.19 99 ALA B C 1
ATOM 3177 O O . ALA B 1 99 ? -4.875 29.953 16.906 1 97.19 99 ALA B O 1
ATOM 3178 N N . GLU B 1 100 ? -3.338 28.547 17.766 1 96.94 100 GLU B N 1
ATOM 3179 C CA . GLU B 1 100 ? -3.92 28.609 19.094 1 96.94 100 GLU B CA 1
ATOM 3180 C C . GLU B 1 100 ? -4.008 30.062 19.594 1 96.94 100 GLU B C 1
ATOM 3182 O O . GLU B 1 100 ? -5.02 30.469 20.172 1 96.94 100 GLU B O 1
ATOM 3187 N N . ASP B 1 101 ? -3.014 30.812 19.312 1 95.69 101 ASP B N 1
ATOM 3188 C CA . ASP B 1 101 ? -2.92 32.188 19.812 1 95.69 101 ASP B CA 1
ATOM 3189 C C . ASP B 1 101 ? -3.816 33.125 19 1 95.69 101 ASP B C 1
ATOM 3191 O O . ASP B 1 101 ? -4.156 34.219 19.453 1 95.69 101 ASP B O 1
ATOM 3195 N N . CYS B 1 102 ? -4.184 32.656 17.797 1 96.81 102 CYS B N 1
ATOM 3196 C CA . CYS B 1 102 ? -4.934 33.5 16.891 1 96.81 102 CYS B CA 1
ATOM 3197 C C . CYS B 1 102 ? -6.43 33.406 17.125 1 96.81 102 CYS B C 1
ATOM 3199 O O . CYS B 1 102 ? -7.207 34.219 16.672 1 96.81 102 CYS B O 1
ATOM 3201 N N . LEU B 1 103 ? -6.793 32.406 17.875 1 97 103 LEU B N 1
ATOM 3202 C CA . LEU B 1 103 ? -8.211 32.094 17.969 1 97 103 LEU B CA 1
ATOM 3203 C C . LEU B 1 103 ? -8.672 32.062 19.422 1 97 103 LEU B C 1
ATOM 3205 O O . LEU B 1 103 ? -7.945 31.625 20.312 1 97 103 LEU B O 1
ATOM 3209 N N . SER B 1 104 ? -9.93 32.625 19.656 1 96.94 104 SER B N 1
ATOM 3210 C CA . SER B 1 104 ? -10.453 32.719 21.016 1 96.94 104 SER B CA 1
ATOM 3211 C C . SER B 1 104 ? -11.867 32.125 21.094 1 96.94 104 SER B C 1
ATOM 3213 O O . SER B 1 104 ? -12.422 32 22.188 1 96.94 104 SER B O 1
ATOM 3215 N N . ALA B 1 105 ? -12.406 31.781 19.938 1 98.06 105 ALA B N 1
ATOM 3216 C CA . ALA B 1 105 ? -13.742 31.203 19.906 1 98.06 105 ALA B CA 1
ATOM 3217 C C . ALA B 1 105 ? -13.758 29.812 20.547 1 98.06 105 ALA B C 1
ATOM 3219 O O . ALA B 1 105 ? -12.703 29.219 20.75 1 98.06 105 ALA B O 1
ATOM 3220 N N . PRO B 1 106 ? -14.969 29.312 20.859 1 98.5 106 PRO B N 1
ATOM 3221 C CA . PRO B 1 106 ? -15.055 27.938 21.359 1 98.5 106 PRO B CA 1
ATOM 3222 C C . PRO B 1 106 ? -14.461 26.922 20.375 1 98.5 106 PRO B C 1
ATOM 3224 O O . PRO B 1 106 ? -14.484 27.141 19.156 1 98.5 106 PRO B O 1
ATOM 3227 N N . ILE B 1 107 ? -13.969 25.828 20.969 1 98.81 107 ILE B N 1
ATOM 3228 C CA . ILE B 1 107 ? -13.266 24.844 20.156 1 98.81 107 ILE B CA 1
ATOM 3229 C C . ILE B 1 107 ? -14.102 23.578 20.016 1 98.81 107 ILE B C 1
ATOM 3231 O O . ILE B 1 107 ? -14.594 23.047 21.016 1 98.81 107 ILE B O 1
ATOM 3235 N N . LEU B 1 108 ? -14.367 23.141 18.828 1 98.94 108 LEU B N 1
ATOM 3236 C CA . LEU B 1 108 ? -14.789 21.781 18.484 1 98.94 108 LEU B CA 1
ATOM 3237 C C . LEU B 1 108 ? -13.609 20.953 18 1 98.94 108 LEU B C 1
ATOM 3239 O O . LEU B 1 108 ? -12.914 21.344 17.062 1 98.94 108 LEU B O 1
ATOM 3243 N N . ASN B 1 109 ? -13.367 19.828 18.641 1 98.94 109 ASN B N 1
ATOM 3244 C CA . ASN B 1 109 ? -12.344 18.891 18.188 1 98.94 109 ASN B CA 1
ATOM 3245 C C . ASN B 1 109 ? -12.969 17.625 17.625 1 98.94 109 ASN B C 1
ATOM 3247 O O . ASN B 1 109 ? -13.867 17.047 18.234 1 98.94 109 ASN B O 1
ATOM 3251 N N . ILE B 1 110 ? -12.594 17.25 16.391 1 98.94 110 ILE B N 1
ATOM 3252 C CA . ILE B 1 110 ? -12.914 15.969 15.781 1 98.94 110 ILE B CA 1
ATOM 3253 C C . ILE B 1 110 ? -11.648 15.125 15.641 1 98.94 110 ILE B C 1
ATOM 3255 O O . ILE B 1 110 ? -10.695 15.531 14.977 1 98.94 110 ILE B O 1
ATOM 3259 N N . ASP B 1 111 ? -11.633 13.984 16.234 1 98.62 111 ASP B N 1
ATOM 3260 C CA . ASP B 1 111 ? -10.383 13.25 16.375 1 98.62 111 ASP B CA 1
ATOM 3261 C C . ASP B 1 111 ? -10.641 11.758 16.531 1 98.62 111 ASP B C 1
ATOM 3263 O O . ASP B 1 111 ? -11.773 11.328 16.734 1 98.62 111 ASP B O 1
ATOM 3267 N N . HIS B 1 112 ? -9.555 10.977 16.281 1 98.62 112 HIS B N 1
ATOM 3268 C CA . HIS B 1 112 ? -9.695 9.531 16.438 1 98.62 112 HIS B CA 1
ATOM 3269 C C . HIS B 1 112 ? -8.602 8.969 17.328 1 98.62 112 HIS B C 1
ATOM 3271 O O . HIS B 1 112 ? -8.562 7.762 17.594 1 98.62 112 HIS B O 1
ATOM 3277 N N . HIS B 1 113 ? -7.777 9.781 17.891 1 96.06 113 HIS B N 1
ATOM 3278 C CA . HIS B 1 113 ? -6.645 9.305 18.672 1 96.06 113 HIS B CA 1
ATOM 3279 C C . HIS B 1 113 ? -7.086 8.852 20.062 1 96.06 113 HIS B C 1
ATOM 3281 O O . HIS B 1 113 ? -7.754 9.602 20.781 1 96.06 113 HIS B O 1
ATOM 3287 N N . VAL B 1 114 ? -6.594 7.707 20.469 1 93.19 114 VAL B N 1
ATOM 3288 C CA . VAL B 1 114 ? -6.898 7.168 21.797 1 93.19 114 VAL B CA 1
ATOM 3289 C C . VAL B 1 114 ? -6.289 8.07 22.875 1 93.19 114 VAL B C 1
ATOM 3291 O O . VAL B 1 114 ? -6.844 8.203 23.969 1 93.19 114 VAL B O 1
ATOM 3294 N N . SER B 1 115 ? -5.293 8.836 22.547 1 92.38 115 SER B N 1
ATOM 3295 C CA . SER B 1 115 ? -4.539 9.664 23.484 1 92.38 115 SER B CA 1
ATOM 3296 C C . SER B 1 115 ? -5.148 11.055 23.609 1 92.38 115 SER B C 1
ATOM 3298 O O . SER B 1 115 ? -4.566 11.945 24.234 1 92.38 115 SER B O 1
ATOM 3300 N N . ASN B 1 116 ? -6.27 11.266 23.047 1 96.19 116 ASN B N 1
ATOM 3301 C CA . ASN B 1 116 ? -6.879 12.586 23.078 1 96.19 116 ASN B CA 1
ATOM 3302 C C . ASN B 1 116 ? -7.043 13.094 24.5 1 96.19 116 ASN B C 1
ATOM 3304 O O . ASN B 1 116 ? -7.531 12.375 25.375 1 96.19 116 ASN B O 1
ATOM 3308 N N . THR B 1 117 ? -6.691 14.398 24.781 1 97.19 117 THR B N 1
ATOM 3309 C CA . THR B 1 117 ? -6.664 14.945 26.141 1 97.19 117 THR B CA 1
ATOM 3310 C C . THR B 1 117 ? -7.973 15.664 26.453 1 97.19 117 THR B C 1
ATOM 3312 O O . THR B 1 117 ? -8.109 16.266 27.516 1 97.19 117 THR B O 1
ATOM 3315 N N . ARG B 1 118 ? -8.898 15.68 25.594 1 98 118 ARG B N 1
ATOM 3316 C CA . ARG B 1 118 ? -10.219 16.266 25.766 1 98 118 ARG B CA 1
ATOM 3317 C C . ARG B 1 118 ? -10.125 17.734 26.141 1 98 118 ARG B C 1
ATOM 3319 O O . ARG B 1 118 ? -10.758 18.188 27.109 1 98 118 ARG B O 1
ATOM 3326 N N . TYR B 1 119 ? -9.352 18.469 25.406 1 97.94 119 TYR B N 1
ATOM 3327 C CA . TYR B 1 119 ? -8.992 19.859 25.672 1 97.94 119 TYR B CA 1
ATOM 3328 C C . TYR B 1 119 ? -10.062 20.812 25.156 1 97.94 119 TYR B C 1
ATOM 3330 O O . TYR B 1 119 ? -10.094 21.984 25.547 1 97.94 119 TYR B O 1
ATOM 3338 N N . ALA B 1 120 ? -10.969 20.359 24.25 1 98.62 120 ALA B N 1
ATOM 3339 C CA . ALA B 1 120 ? -11.859 21.25 23.5 1 98.62 120 ALA B CA 1
ATOM 3340 C C . ALA B 1 120 ? -13.172 21.469 24.25 1 98.62 120 ALA B C 1
ATOM 3342 O O . ALA B 1 120 ? -13.461 20.766 25.219 1 98.62 120 ALA B O 1
ATOM 3343 N N . ASP B 1 121 ? -13.883 22.484 23.875 1 98.69 121 ASP B N 1
ATOM 3344 C CA . ASP B 1 121 ? -15.211 22.703 24.438 1 98.69 121 ASP B CA 1
ATOM 3345 C C . ASP B 1 121 ? -16.188 21.609 23.984 1 98.69 121 ASP B C 1
ATOM 3347 O O . ASP B 1 121 ? -17 21.125 24.781 1 98.69 121 ASP B O 1
ATOM 3351 N N . TYR B 1 122 ? -16.141 21.234 22.734 1 98.81 122 TYR B N 1
ATOM 3352 C CA . TYR B 1 122 ? -16.922 20.156 22.141 1 98.81 122 TYR B CA 1
ATOM 3353 C C . TYR B 1 122 ? -16 19.109 21.516 1 98.81 122 TYR B C 1
ATOM 3355 O O . TYR B 1 122 ? -14.953 19.453 20.953 1 98.81 122 TYR B O 1
ATOM 3363 N N . LEU B 1 123 ? -16.422 17.859 21.609 1 98.88 123 LEU B N 1
ATOM 3364 C CA . LEU B 1 123 ? -15.547 16.797 21.141 1 98.88 123 LEU B CA 1
ATOM 3365 C C . LEU B 1 123 ? -16.344 15.695 20.438 1 98.88 123 LEU B C 1
ATOM 3367 O O . LEU B 1 123 ? -17.266 15.125 21.031 1 98.88 123 LEU B O 1
ATOM 3371 N N . LEU B 1 124 ? -16.047 15.453 19.188 1 98.88 124 LEU B N 1
ATOM 3372 C CA . LEU B 1 124 ? -16.406 14.227 18.5 1 98.88 124 LEU B CA 1
ATOM 3373 C C . LEU B 1 124 ? -15.219 13.281 18.406 1 98.88 124 LEU B C 1
ATOM 3375 O O . LEU B 1 124 ? -14.289 13.508 17.625 1 98.88 124 LEU B O 1
ATOM 3379 N N . LEU B 1 125 ? -15.242 12.25 19.219 1 98.56 125 LEU B N 1
ATOM 3380 C CA . LEU B 1 125 ? -14.125 11.32 19.312 1 98.56 125 LEU B CA 1
ATOM 3381 C C . LEU B 1 125 ? -14.578 9.898 19 1 98.56 125 LEU B C 1
ATOM 3383 O O . LEU B 1 125 ? -15.578 9.422 19.562 1 98.56 125 LEU B O 1
ATOM 3387 N N . ASP B 1 126 ? -13.977 9.266 18.062 1 98.38 126 ASP B N 1
ATOM 3388 C CA . ASP B 1 126 ? -14.102 7.832 17.812 1 98.38 126 ASP B CA 1
ATOM 3389 C C . ASP B 1 126 ? -12.727 7.168 17.734 1 98.38 126 ASP B C 1
ATOM 3391 O O . ASP B 1 126 ? -12.141 7.074 16.641 1 98.38 126 ASP B O 1
ATOM 3395 N N . ASP B 1 127 ? -12.289 6.66 18.812 1 96.69 127 ASP B N 1
ATOM 3396 C CA . ASP B 1 127 ? -10.93 6.133 18.875 1 96.69 127 ASP B CA 1
ATOM 3397 C C . ASP B 1 127 ? -10.844 4.758 18.219 1 96.69 127 ASP B C 1
ATOM 3399 O O . ASP B 1 127 ? -9.781 4.129 18.219 1 96.69 127 ASP B O 1
ATOM 3403 N N . ARG B 1 128 ? -11.977 4.285 17.656 1 96.38 128 ARG B N 1
ATOM 3404 C CA . ARG B 1 128 ? -11.977 3.02 16.938 1 96.38 128 ARG B CA 1
ATOM 3405 C C . ARG B 1 128 ? -11.883 3.254 15.43 1 96.38 128 ARG B C 1
ATOM 3407 O O . ARG B 1 128 ? -11.68 2.312 14.656 1 96.38 128 ARG B O 1
ATOM 3414 N N . ALA B 1 129 ? -12.023 4.496 15.023 1 98.56 129 ALA B N 1
ATOM 3415 C CA . ALA B 1 129 ? -11.914 4.82 13.609 1 98.56 129 ALA B CA 1
ATOM 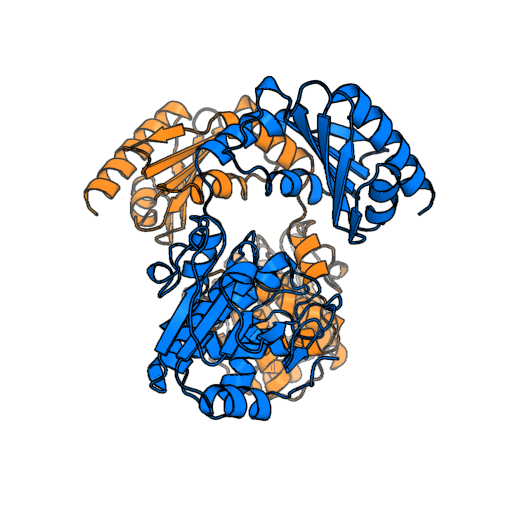3416 C C . ALA B 1 129 ? -10.461 4.754 13.141 1 98.56 129 ALA B C 1
ATOM 3418 O O . ALA B 1 129 ? -9.547 5.137 13.875 1 98.56 129 ALA B O 1
ATOM 3419 N N . ALA B 1 130 ? -10.312 4.332 11.953 1 97.75 130 ALA B N 1
ATOM 3420 C CA . ALA B 1 130 ? -8.969 4.211 11.398 1 97.75 130 ALA B CA 1
ATOM 3421 C C . ALA B 1 130 ? -8.359 5.582 11.148 1 97.75 130 ALA B C 1
ATOM 3423 O O . ALA B 1 130 ? -7.133 5.738 11.164 1 97.75 130 ALA B O 1
ATOM 3424 N N . ALA B 1 131 ? -9.188 6.551 10.914 1 98.56 131 ALA B N 1
ATOM 3425 C CA . ALA B 1 131 ? -8.766 7.902 10.555 1 98.56 131 ALA B CA 1
ATOM 3426 C C . ALA B 1 131 ? -9.867 8.914 10.852 1 98.56 131 ALA B C 1
ATOM 3428 O O . ALA B 1 131 ? -11.039 8.555 10.953 1 98.56 131 ALA B O 1
ATOM 3429 N N . THR B 1 132 ? -9.477 10.117 11 1 98.81 132 THR B N 1
ATOM 3430 C CA . THR B 1 132 ? -10.453 11.188 11.148 1 98.81 132 THR B CA 1
ATOM 3431 C C . THR B 1 132 ? -11.305 11.32 9.891 1 98.81 132 THR B C 1
ATOM 3433 O O . THR B 1 132 ? -12.492 11.625 9.969 1 98.81 132 THR B O 1
ATOM 3436 N N . GLY B 1 133 ? -10.695 11.023 8.734 1 98.81 133 GLY B N 1
ATOM 3437 C CA . GLY B 1 133 ? -11.438 11.055 7.484 1 98.81 133 GLY B CA 1
ATOM 3438 C C . GLY B 1 133 ? -12.633 10.117 7.477 1 98.81 133 GLY B C 1
ATOM 3439 O O . GLY B 1 133 ? -13.664 10.43 6.879 1 98.81 133 GLY B O 1
ATOM 3440 N N . GLU B 1 134 ? -12.484 8.969 8.094 1 98.81 134 GLU B N 1
ATOM 3441 C CA . GLU B 1 134 ? -13.602 8.039 8.234 1 98.81 134 GLU B CA 1
ATOM 3442 C C . GLU B 1 134 ? -14.742 8.664 9.031 1 98.81 134 GLU B C 1
ATOM 3444 O O . GLU B 1 134 ? -15.906 8.555 8.641 1 98.81 134 GLU B O 1
ATOM 3449 N N . ILE B 1 135 ? -14.438 9.32 10.125 1 98.88 135 ILE B N 1
ATOM 3450 C CA . ILE B 1 135 ? -15.422 9.977 10.977 1 98.88 135 ILE B CA 1
ATOM 3451 C C . ILE B 1 135 ? -16.141 11.078 10.188 1 98.88 135 ILE B C 1
ATOM 3453 O O . ILE B 1 135 ? -17.359 11.203 10.266 1 98.88 135 ILE B O 1
ATOM 3457 N N . MET B 1 136 ? -15.359 11.844 9.43 1 98.88 136 MET B N 1
ATOM 3458 C CA . MET B 1 136 ? -15.914 12.922 8.625 1 98.88 136 MET B CA 1
ATOM 3459 C C . MET B 1 136 ? -16.953 12.391 7.633 1 98.88 136 MET B C 1
ATOM 3461 O O . MET B 1 136 ? -18.031 12.961 7.5 1 98.88 136 MET B O 1
ATOM 3465 N N . TYR B 1 137 ? -16.594 11.328 6.984 1 98.88 137 TYR B N 1
ATOM 3466 C CA . TYR B 1 137 ? -17.516 10.75 6.016 1 98.88 137 TYR B CA 1
ATOM 3467 C C . TYR B 1 137 ? -18.797 10.281 6.695 1 98.88 137 TYR B C 1
ATOM 3469 O O . TYR B 1 137 ? -19.906 10.539 6.207 1 98.88 137 TYR B O 1
ATOM 3477 N N . ARG B 1 138 ? -18.672 9.586 7.75 1 98.81 138 ARG B N 1
ATOM 3478 C CA . ARG B 1 138 ? -19.828 9.07 8.477 1 98.81 138 ARG B CA 1
ATOM 3479 C C . ARG B 1 138 ? -20.719 10.203 8.969 1 98.81 138 ARG B C 1
ATOM 3481 O O . ARG B 1 138 ? -21.953 10.07 8.984 1 98.81 138 ARG B O 1
ATOM 3488 N N . MET B 1 139 ? -20.094 11.273 9.453 1 98.88 139 MET B N 1
ATOM 3489 C CA . MET B 1 139 ? -20.859 12.438 9.883 1 98.88 139 MET B CA 1
ATOM 3490 C C . MET B 1 139 ? -21.703 12.992 8.734 1 98.88 139 MET B C 1
ATOM 3492 O O . MET B 1 139 ? -22.891 13.266 8.898 1 98.88 139 MET B O 1
ATOM 3496 N N . LEU B 1 140 ? -21.094 13.141 7.543 1 98.81 140 LEU B N 1
ATOM 3497 C CA . LEU B 1 140 ? -21.797 13.664 6.379 1 98.81 140 LEU B CA 1
ATOM 3498 C C . LEU B 1 140 ? -22.922 12.711 5.957 1 98.81 140 LEU B C 1
ATOM 3500 O O . LEU B 1 140 ? -24.031 13.148 5.66 1 98.81 140 LEU B O 1
ATOM 3504 N N . GLU B 1 141 ? -22.578 11.445 5.965 1 98.5 141 GLU B N 1
ATOM 3505 C CA . GLU B 1 141 ? -23.547 10.43 5.586 1 98.5 141 GLU B CA 1
ATOM 3506 C C . GLU B 1 141 ? -24.75 10.438 6.539 1 98.5 141 GLU B C 1
ATOM 3508 O O . GLU B 1 141 ? -25.906 10.406 6.098 1 98.5 141 GLU B O 1
ATOM 3513 N N . ALA B 1 142 ? -24.484 10.461 7.816 1 98.31 142 ALA B N 1
ATOM 3514 C CA . ALA B 1 142 ? -25.516 10.43 8.844 1 98.31 142 ALA B CA 1
ATOM 3515 C C . ALA B 1 142 ? -26.453 11.625 8.703 1 98.31 142 ALA B C 1
ATOM 3517 O O . ALA B 1 142 ? -27.609 11.578 9.148 1 98.31 142 ALA B O 1
ATOM 3518 N N . ASN B 1 143 ? -26 12.672 8.156 1 98.31 143 ASN B N 1
ATOM 3519 C CA . ASN B 1 143 ? -26.797 13.891 8.023 1 98.31 143 ASN B CA 1
ATOM 3520 C C . ASN B 1 143 ? -27.25 14.102 6.578 1 98.31 143 ASN B C 1
ATOM 3522 O O . ASN B 1 143 ? -27.766 15.172 6.234 1 98.31 143 ASN B O 1
ATOM 3526 N N . ARG B 1 144 ? -27 13.125 5.684 1 98.06 144 ARG B N 1
ATOM 3527 C CA . ARG B 1 144 ? -27.438 13.102 4.297 1 98.06 144 ARG B CA 1
ATOM 3528 C C . ARG B 1 144 ? -26.859 14.266 3.508 1 98.06 144 ARG B C 1
ATOM 3530 O O . ARG B 1 144 ? -27.562 14.891 2.703 1 98.06 144 ARG B O 1
ATOM 3537 N N . ILE B 1 145 ? -25.656 14.609 3.838 1 98.31 145 ILE B N 1
ATOM 3538 C CA . ILE B 1 145 ? -24.938 15.641 3.096 1 98.31 145 ILE B CA 1
ATOM 3539 C C . ILE B 1 145 ? -24.25 15.023 1.878 1 98.31 145 ILE B C 1
ATOM 3541 O O . ILE B 1 145 ? -23.516 14.047 2.006 1 98.31 145 ILE B O 1
ATOM 3545 N N . PRO B 1 146 ? -24.469 15.562 0.744 1 97.19 146 PRO B N 1
ATOM 3546 C CA . PRO B 1 146 ? -23.859 14.984 -0.455 1 97.19 146 PRO B CA 1
ATOM 3547 C C . PRO B 1 146 ? -22.328 15.117 -0.459 1 97.19 146 PRO B C 1
ATOM 3549 O O . PRO B 1 146 ? -21.797 16.141 -0.014 1 97.19 146 PRO B O 1
ATOM 3552 N N . VAL B 1 147 ? -21.656 14.133 -1.013 1 98.31 147 VAL B N 1
ATOM 3553 C CA . VAL B 1 147 ? -20.203 14.086 -1.15 1 98.31 147 VAL B CA 1
ATOM 3554 C C . VAL B 1 147 ? -19.828 14.031 -2.629 1 98.31 147 VAL B C 1
ATOM 3556 O O . VAL B 1 147 ? -20.125 13.047 -3.316 1 98.31 147 VAL B O 1
ATOM 3559 N N . ASP B 1 148 ? -19.266 15.117 -3.129 1 98.12 148 ASP B N 1
ATOM 3560 C CA . ASP B 1 148 ? -18.812 15.102 -4.52 1 98.12 148 ASP B CA 1
ATOM 3561 C C . ASP B 1 148 ? -17.438 14.484 -4.652 1 98.12 148 ASP B C 1
ATOM 3563 O O . ASP B 1 148 ? -16.844 14.039 -3.66 1 98.12 148 ASP B O 1
ATOM 3567 N N . GLN B 1 149 ? -16.922 14.438 -5.836 1 98.38 149 GLN B N 1
ATOM 3568 C CA . GLN B 1 149 ? -15.703 13.695 -6.129 1 98.38 149 GLN B CA 1
ATOM 3569 C C . GLN B 1 149 ? -14.5 14.336 -5.441 1 98.38 149 GLN B C 1
ATOM 3571 O O . GLN B 1 149 ? -13.617 13.625 -4.945 1 98.38 149 GLN B O 1
ATOM 3576 N N . GLU B 1 150 ? -14.406 15.656 -5.434 1 98.56 150 GLU B N 1
ATOM 3577 C CA . GLU B 1 150 ? -13.289 16.344 -4.797 1 98.56 150 GLU B CA 1
ATOM 3578 C C . GLU B 1 150 ? -13.266 16.094 -3.291 1 98.56 150 GLU B C 1
ATOM 3580 O O . GLU B 1 150 ? -12.219 15.766 -2.727 1 98.56 150 GLU B O 1
ATOM 3585 N N . LEU B 1 151 ? -14.492 16.219 -2.703 1 98.75 151 LEU B N 1
ATOM 3586 C CA . LEU B 1 151 ? -14.641 15.914 -1.284 1 98.75 151 LEU B CA 1
ATOM 3587 C C . LEU B 1 151 ? -14.273 14.461 -1 1 98.75 151 LEU B C 1
ATOM 3589 O O . LEU B 1 151 ? -13.547 14.172 -0.042 1 98.75 151 LEU B O 1
ATOM 3593 N N . ALA B 1 152 ? -14.688 13.578 -1.858 1 98.88 152 ALA B N 1
ATOM 3594 C CA . ALA B 1 152 ? -14.391 12.156 -1.725 1 98.88 152 ALA B CA 1
ATOM 3595 C C . ALA B 1 152 ? -12.891 11.898 -1.802 1 98.88 152 ALA B C 1
ATOM 3597 O O . ALA B 1 152 ? -12.352 11.094 -1.039 1 98.88 152 ALA B O 1
ATOM 3598 N N . THR B 1 153 ? -12.203 12.578 -2.68 1 98.88 153 THR B N 1
ATOM 3599 C CA . THR B 1 153 ? -10.758 12.438 -2.852 1 98.88 153 THR B CA 1
ATOM 3600 C C . THR B 1 153 ? -10.023 12.844 -1.58 1 98.88 153 THR B C 1
ATOM 3602 O O . THR B 1 153 ? -9.109 12.148 -1.134 1 98.88 153 THR B O 1
ATOM 3605 N N . ASP B 1 154 ? -10.453 13.938 -1.006 1 98.88 154 ASP B N 1
ATOM 3606 C CA . ASP B 1 154 ? -9.859 14.422 0.237 1 98.88 154 ASP B CA 1
ATOM 3607 C C . ASP B 1 154 ? -10.023 13.398 1.357 1 98.88 154 ASP B C 1
ATOM 3609 O O . ASP B 1 154 ? -9.047 13.031 2.021 1 98.88 154 ASP B O 1
ATOM 3613 N N . LEU B 1 155 ? -11.227 12.914 1.49 1 98.94 155 LEU B N 1
ATOM 3614 C CA . LEU B 1 155 ? -11.508 11.992 2.586 1 98.94 155 LEU B CA 1
ATOM 3615 C C . LEU B 1 155 ? -10.828 10.648 2.354 1 98.94 155 LEU B C 1
ATOM 3617 O O . LEU B 1 155 ? -10.352 10.016 3.297 1 98.94 155 LEU B O 1
ATOM 3621 N N . TYR B 1 156 ? -10.805 10.188 1.12 1 98.94 156 TYR B N 1
ATOM 3622 C CA . TYR B 1 156 ? -10.094 8.945 0.82 1 98.94 156 TYR B CA 1
ATOM 3623 C C . TYR B 1 156 ? -8.617 9.07 1.167 1 98.94 156 TYR B C 1
ATOM 3625 O O . TYR B 1 156 ? -8.039 8.156 1.757 1 98.94 156 TYR B O 1
ATOM 3633 N N . THR B 1 157 ? -8 10.172 0.794 1 98.88 157 THR B N 1
ATOM 3634 C CA . THR B 1 157 ? -6.598 10.414 1.097 1 98.88 157 THR B CA 1
ATOM 3635 C C . THR B 1 157 ? -6.355 10.383 2.604 1 98.88 157 THR B C 1
ATOM 3637 O O . THR B 1 157 ? -5.363 9.812 3.066 1 98.88 157 THR B O 1
ATOM 3640 N N . ALA B 1 158 ? -7.305 10.953 3.34 1 98.88 158 ALA B N 1
ATOM 3641 C CA . ALA B 1 158 ? -7.207 10.922 4.797 1 98.88 158 ALA B CA 1
ATOM 3642 C C . ALA B 1 158 ? -7.164 9.492 5.312 1 98.88 158 ALA B C 1
ATOM 3644 O O . ALA B 1 158 ? -6.293 9.133 6.109 1 98.88 158 ALA B O 1
ATOM 3645 N N . ILE B 1 159 ? -8 8.695 4.801 1 98.81 159 ILE B N 1
ATOM 3646 C CA . ILE B 1 159 ? -8.148 7.324 5.273 1 98.81 159 ILE B CA 1
ATOM 3647 C C . ILE B 1 159 ? -6.91 6.512 4.891 1 98.81 159 ILE B C 1
ATOM 3649 O O . ILE B 1 159 ? -6.297 5.867 5.742 1 98.81 159 ILE B O 1
ATOM 3653 N N . VAL B 1 160 ? -6.461 6.582 3.654 1 98.62 160 VAL B N 1
ATOM 3654 C CA . VAL B 1 160 ? -5.406 5.691 3.184 1 98.62 160 VAL B CA 1
ATOM 3655 C C . VAL B 1 160 ? -4.066 6.117 3.781 1 98.62 160 VAL B C 1
ATOM 3657 O O . VAL B 1 160 ? -3.186 5.281 4.004 1 98.62 160 VAL B O 1
ATOM 3660 N N . THR B 1 161 ? -3.924 7.363 4.086 1 97.75 161 THR B N 1
ATOM 3661 C CA . THR B 1 161 ? -2.674 7.805 4.699 1 97.75 161 THR B CA 1
ATOM 3662 C C . THR B 1 161 ? -2.553 7.273 6.125 1 97.75 161 THR B C 1
ATOM 3664 O O . THR B 1 161 ? -1.477 6.844 6.543 1 97.75 161 THR B O 1
ATOM 3667 N N . ASP B 1 162 ? -3.643 7.23 6.84 1 97 162 ASP B N 1
ATOM 3668 C CA . ASP B 1 162 ? -3.594 6.844 8.25 1 97 162 ASP B CA 1
ATOM 3669 C C . ASP B 1 162 ? -3.576 5.324 8.398 1 97 162 ASP B C 1
ATOM 3671 O O . ASP B 1 162 ? -3.025 4.797 9.367 1 97 162 ASP B O 1
ATOM 3675 N N . CYS B 1 163 ? -4.211 4.629 7.461 1 97.06 163 CYS B N 1
ATOM 3676 C CA . CYS B 1 163 ? -4.219 3.178 7.605 1 97.06 163 CYS B CA 1
ATOM 3677 C C . CYS B 1 163 ? -3.258 2.527 6.617 1 97.06 163 CYS B C 1
ATOM 3679 O O . CYS B 1 163 ? -3.285 1.311 6.426 1 97.06 163 CYS B O 1
ATOM 3681 N N . GLY B 1 164 ? -2.461 3.299 5.93 1 96.69 164 GLY B N 1
ATOM 3682 C CA . GLY B 1 164 ? -1.432 2.785 5.039 1 96.69 164 GLY B CA 1
ATOM 3683 C C . GLY B 1 164 ? -1.992 1.993 3.873 1 96.69 164 GLY B C 1
ATOM 3684 O O . GLY B 1 164 ? -1.557 0.869 3.613 1 96.69 164 GLY B O 1
ATOM 3685 N N . PHE B 1 165 ? -2.965 2.596 3.207 1 98.12 165 PHE B N 1
ATOM 3686 C CA . PHE B 1 165 ? -3.656 1.887 2.137 1 98.12 165 PHE B CA 1
ATOM 3687 C C . PHE B 1 165 ? -4.121 0.515 2.607 1 98.12 165 PHE B C 1
ATOM 3689 O O . PHE B 1 165 ? -3.916 -0.488 1.921 1 98.12 165 PHE B O 1
ATOM 3696 N N . PHE B 1 166 ? -4.59 0.476 3.854 1 98.5 166 PHE B N 1
ATOM 3697 C CA . PHE B 1 166 ? -5.262 -0.662 4.473 1 98.5 166 PHE B CA 1
ATOM 3698 C C . PHE B 1 166 ? -4.266 -1.768 4.793 1 98.5 166 PHE B C 1
ATOM 3700 O O . PHE B 1 166 ? -4.645 -2.932 4.934 1 98.5 166 PHE B O 1
ATOM 3707 N N . LYS B 1 167 ? -3.025 -1.393 4.926 1 97.12 167 LYS B N 1
ATOM 3708 C CA . LYS B 1 167 ? -1.984 -2.357 5.27 1 97.12 167 LYS B CA 1
ATOM 3709 C C . LYS B 1 167 ? -1.74 -2.391 6.773 1 97.12 167 LYS B C 1
ATOM 3711 O O . LYS B 1 167 ? -1.118 -3.322 7.285 1 97.12 167 LYS B O 1
ATOM 3716 N N . TYR B 1 168 ? -2.154 -1.398 7.469 1 94.94 168 TYR B N 1
ATOM 3717 C CA . TYR B 1 168 ? -1.793 -1.265 8.875 1 94.94 168 TYR B CA 1
ATOM 3718 C C . TYR B 1 168 ? -2.812 -1.961 9.766 1 94.94 168 TYR B C 1
ATOM 3720 O O . TYR B 1 168 ? -3.883 -2.359 9.305 1 94.94 168 TYR B O 1
ATOM 3728 N N . ALA B 1 169 ? -2.484 -2.084 11.062 1 93.75 169 ALA B N 1
ATOM 3729 C CA . ALA B 1 169 ? -3.271 -2.848 12.031 1 93.75 169 ALA B CA 1
ATOM 3730 C C . ALA B 1 169 ? -4.586 -2.139 12.352 1 93.75 169 ALA B C 1
ATOM 3732 O O . ALA B 1 169 ? -5.535 -2.764 12.828 1 93.75 169 ALA B O 1
ATOM 3733 N N . ASN B 1 170 ? -4.652 -0.85 12.07 1 95.81 170 ASN B N 1
ATOM 3734 C CA . ASN B 1 170 ? -5.863 -0.103 12.391 1 95.81 170 ASN B CA 1
ATOM 3735 C C . ASN B 1 170 ? -6.895 -0.196 11.273 1 95.81 170 ASN B C 1
ATOM 3737 O O . ASN B 1 170 ? -7.938 0.458 11.328 1 95.81 170 ASN B O 1
ATOM 3741 N N . THR B 1 171 ? -6.613 -0.967 10.211 1 98.12 171 THR B N 1
ATOM 3742 C CA . THR B 1 171 ? -7.59 -1.212 9.156 1 98.12 171 THR B CA 1
ATOM 3743 C C . THR B 1 171 ? -8.789 -1.988 9.695 1 98.12 171 THR B C 1
ATOM 3745 O O . THR B 1 171 ? -8.625 -3.023 10.344 1 98.12 171 THR B O 1
ATOM 3748 N N . THR B 1 172 ? -9.969 -1.493 9.445 1 98.31 172 THR B N 1
ATOM 3749 C CA . THR B 1 172 ? -11.211 -2.133 9.875 1 98.31 172 THR B CA 1
ATOM 3750 C C . THR B 1 172 ? -12.133 -2.377 8.688 1 98.31 172 THR B C 1
ATOM 3752 O O . THR B 1 172 ? -11.977 -1.757 7.629 1 98.31 172 THR B O 1
ATOM 3755 N N . PRO B 1 173 ? -13.102 -3.303 8.922 1 98.69 173 PRO B N 1
ATOM 3756 C CA . PRO B 1 173 ? -14.117 -3.455 7.879 1 98.69 173 PRO B CA 1
ATOM 3757 C C . PRO B 1 173 ? -14.844 -2.148 7.566 1 98.69 173 PRO B C 1
ATOM 3759 O O . PRO B 1 173 ? -15.102 -1.843 6.398 1 98.69 173 PRO B O 1
ATOM 3762 N N . ARG B 1 174 ? -15.07 -1.39 8.547 1 98.56 174 ARG B N 1
ATOM 3763 C CA . ARG B 1 174 ? -15.828 -0.152 8.383 1 98.56 174 ARG B CA 1
ATOM 3764 C C . ARG B 1 174 ? -15.062 0.844 7.512 1 98.56 174 ARG B C 1
ATOM 3766 O O . ARG B 1 174 ? -15.633 1.444 6.602 1 98.56 174 ARG B O 1
ATOM 3773 N N . CYS B 1 175 ? -13.758 1.064 7.832 1 98.5 175 CYS B N 1
ATOM 3774 C CA . CYS B 1 175 ? -13.008 2.035 7.047 1 98.5 175 CYS B CA 1
ATOM 3775 C C . CYS B 1 175 ? -12.883 1.589 5.598 1 98.5 175 CYS B C 1
ATOM 3777 O O . CYS B 1 175 ? -12.883 2.418 4.684 1 98.5 175 CYS B O 1
ATOM 3779 N N . MET B 1 176 ? -12.828 0.285 5.367 1 98.81 176 MET B N 1
ATOM 3780 C CA . MET B 1 176 ? -12.766 -0.236 4.004 1 98.81 176 MET B CA 1
ATOM 3781 C C . MET B 1 176 ? -14.094 -0.011 3.277 1 98.81 176 MET B C 1
ATOM 3783 O O . MET B 1 176 ? -14.102 0.307 2.088 1 98.81 176 MET B O 1
ATOM 3787 N N . ARG B 1 177 ? -15.203 -0.202 3.957 1 98.81 177 ARG B N 1
ATOM 3788 C CA . ARG B 1 177 ? -16.5 0.056 3.352 1 98.81 177 ARG B CA 1
ATOM 3789 C C . ARG B 1 177 ? -16.672 1.533 3.008 1 98.81 177 ARG B C 1
ATOM 3791 O O . ARG B 1 177 ? -17.203 1.876 1.955 1 98.81 177 ARG B O 1
ATOM 3798 N N . VAL B 1 178 ? -16.188 2.396 3.92 1 98.81 178 VAL B N 1
ATOM 3799 C CA . VAL B 1 178 ? -16.203 3.83 3.648 1 98.81 178 VAL B CA 1
ATOM 3800 C C . VAL B 1 178 ? -15.367 4.133 2.41 1 98.81 178 VAL B C 1
ATOM 3802 O O . VAL B 1 178 ? -15.797 4.875 1.525 1 98.81 178 VAL B O 1
ATOM 3805 N N . ALA B 1 179 ? -14.164 3.549 2.363 1 98.88 179 ALA B N 1
ATOM 3806 C CA . ALA B 1 179 ? -13.289 3.75 1.211 1 98.88 179 ALA B CA 1
ATOM 3807 C C . ALA B 1 179 ? -13.961 3.281 -0.076 1 98.88 179 ALA B C 1
ATOM 3809 O O . ALA B 1 179 ? -13.844 3.934 -1.116 1 98.88 179 ALA B O 1
ATOM 3810 N N . ALA B 1 180 ? -14.672 2.156 -0.007 1 98.88 180 ALA B N 1
ATOM 3811 C CA . ALA B 1 180 ? -15.414 1.656 -1.16 1 98.88 180 ALA B CA 1
ATOM 3812 C C . ALA B 1 180 ? -16.453 2.676 -1.63 1 98.88 180 ALA B C 1
ATOM 3814 O O . ALA B 1 180 ? -16.594 2.908 -2.832 1 98.88 180 ALA B O 1
ATOM 3815 N N . ASP B 1 181 ? -17.172 3.246 -0.684 1 98.81 181 ASP B N 1
ATOM 3816 C CA . ASP B 1 181 ? -18.172 4.27 -1.011 1 98.81 181 ASP B CA 1
ATOM 3817 C C . ASP B 1 181 ? -17.5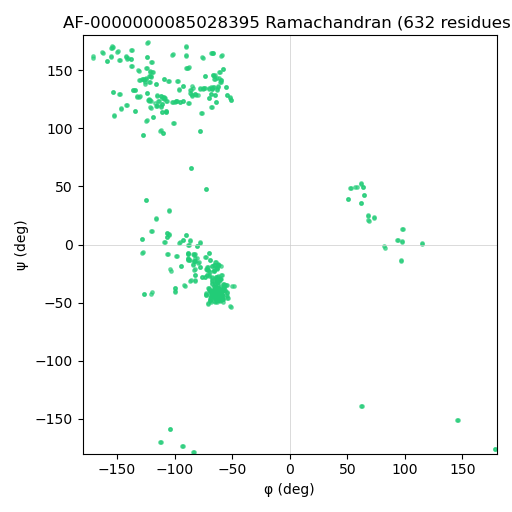16 5.465 -1.698 1 98.81 181 ASP B C 1
ATOM 3819 O O . ASP B 1 181 ? -18.062 6.016 -2.65 1 98.81 181 ASP B O 1
ATOM 3823 N N . LEU B 1 182 ? -16.375 5.859 -1.205 1 98.88 182 LEU B N 1
ATOM 3824 C CA . LEU B 1 182 ? -15.672 7 -1.769 1 98.88 182 LEU B CA 1
ATOM 3825 C C . LEU B 1 182 ? -15.18 6.699 -3.182 1 98.88 182 LEU B C 1
ATOM 3827 O O . LEU B 1 182 ? -15.25 7.555 -4.062 1 98.88 182 LEU B O 1
ATOM 3831 N N . VAL B 1 183 ? -14.688 5.492 -3.404 1 98.88 183 VAL B N 1
ATOM 3832 C CA . VAL B 1 183 ? -14.266 5.078 -4.738 1 98.88 183 VAL B CA 1
ATOM 3833 C C . VAL B 1 183 ? -15.469 5.078 -5.684 1 98.88 183 VAL B C 1
ATOM 3835 O O . VAL B 1 183 ? -15.352 5.477 -6.844 1 98.88 183 VAL B O 1
ATOM 3838 N N . ALA B 1 184 ? -16.625 4.688 -5.184 1 98.62 184 ALA B N 1
ATOM 3839 C CA . ALA B 1 184 ? -17.844 4.684 -5.988 1 98.62 184 ALA B CA 1
ATOM 3840 C C . ALA B 1 184 ? -18.219 6.098 -6.414 1 98.62 184 ALA B C 1
ATOM 3842 O O . ALA B 1 184 ? -18.938 6.285 -7.398 1 98.62 184 ALA B O 1
ATOM 3843 N N . LEU B 1 185 ? -17.688 7.059 -5.703 1 98.5 185 LEU B N 1
ATOM 3844 C CA . LEU B 1 185 ? -18 8.461 -5.988 1 98.5 185 LEU B CA 1
ATOM 3845 C C . LEU B 1 185 ? -16.969 9.055 -6.941 1 98.5 185 LEU B C 1
ATOM 3847 O O . LEU B 1 185 ? -16.969 10.266 -7.184 1 98.5 185 LEU B O 1
ATOM 3851 N N . GLY B 1 186 ? -16.031 8.289 -7.434 1 98.06 186 GLY B N 1
ATOM 3852 C CA . GLY B 1 186 ? -15.156 8.742 -8.5 1 98.06 186 GLY B CA 1
ATOM 3853 C C . GLY B 1 186 ? -13.703 8.859 -8.078 1 98.06 186 GLY B C 1
ATOM 3854 O O . GLY B 1 186 ? -12.852 9.25 -8.875 1 98.06 186 GLY B O 1
ATOM 3855 N N . VAL B 1 187 ? -13.422 8.531 -6.855 1 98.56 187 VAL B N 1
ATOM 3856 C CA . VAL B 1 187 ? -12.039 8.539 -6.391 1 98.56 187 VAL B CA 1
ATOM 3857 C C . VAL B 1 187 ? -11.211 7.555 -7.215 1 98.56 187 VAL B C 1
ATOM 3859 O O . VAL B 1 187 ? -11.688 6.465 -7.547 1 98.56 187 VAL B O 1
ATOM 3862 N N . LYS B 1 188 ? -10.023 7.922 -7.539 1 97.75 188 LYS B N 1
ATOM 3863 C CA . LYS B 1 188 ? -9.086 7.066 -8.273 1 97.75 188 LYS B CA 1
ATOM 3864 C C . LYS B 1 188 ? -7.91 6.66 -7.391 1 97.75 188 LYS B C 1
ATOM 3866 O O . LYS B 1 188 ? -6.902 7.363 -7.332 1 97.75 188 LYS B O 1
ATOM 3871 N N . PRO B 1 189 ? -7.961 5.465 -6.82 1 98.25 189 PRO B N 1
ATOM 3872 C CA . PRO B 1 189 ? -6.938 5.031 -5.867 1 98.25 189 PRO B CA 1
ATOM 3873 C C . PRO B 1 189 ? -5.531 5.039 -6.465 1 98.25 189 PRO B C 1
ATOM 3875 O O . PRO B 1 189 ? -4.574 5.418 -5.789 1 98.25 189 PRO B O 1
ATOM 3878 N N . ASP B 1 190 ? -5.379 4.641 -7.727 1 95.25 190 ASP B N 1
ATOM 3879 C CA . ASP B 1 190 ? -4.07 4.531 -8.367 1 95.25 190 ASP B CA 1
ATOM 3880 C C . ASP B 1 190 ? -3.408 5.902 -8.492 1 95.25 190 ASP B C 1
ATOM 3882 O O . ASP B 1 190 ? -2.207 6.039 -8.258 1 95.25 190 ASP B O 1
ATOM 3886 N N . GLU B 1 191 ? -4.18 6.918 -8.828 1 94.94 191 GLU B N 1
ATOM 3887 C CA . GLU B 1 191 ? -3.645 8.273 -8.953 1 94.94 191 GLU B CA 1
ATOM 3888 C C . GLU B 1 191 ? -3.197 8.82 -7.602 1 94.94 191 GLU B C 1
ATOM 3890 O O . GLU B 1 191 ? -2.146 9.453 -7.5 1 94.94 191 GLU B O 1
ATOM 3895 N N . ILE B 1 192 ? -4.012 8.562 -6.602 1 97.81 192 ILE B N 1
ATOM 3896 C CA . ILE B 1 192 ? -3.678 9.023 -5.258 1 97.81 192 ILE B CA 1
ATOM 3897 C C . ILE B 1 192 ? -2.426 8.305 -4.762 1 97.81 192 ILE B C 1
ATOM 3899 O O . ILE B 1 192 ? -1.516 8.93 -4.219 1 97.81 192 ILE B O 1
ATOM 3903 N N . SER B 1 193 ? -2.387 6.988 -4.949 1 96.69 193 SER B N 1
ATOM 3904 C CA . SER B 1 193 ? -1.225 6.211 -4.535 1 96.69 193 SER B CA 1
ATOM 3905 C C . SER B 1 193 ? 0.043 6.695 -5.23 1 96.69 193 SER B C 1
ATOM 3907 O O . SER B 1 193 ? 1.094 6.82 -4.598 1 96.69 193 SER B O 1
ATOM 3909 N N . ASP B 1 194 ? -0.021 6.965 -6.516 1 93.5 194 ASP B N 1
ATOM 3910 C CA . ASP B 1 194 ? 1.129 7.453 -7.27 1 93.5 194 ASP B CA 1
ATOM 3911 C C . ASP B 1 194 ? 1.659 8.758 -6.68 1 93.5 194 ASP B C 1
ATOM 3913 O O . ASP B 1 194 ? 2.871 8.938 -6.539 1 93.5 194 ASP B O 1
ATOM 3917 N N . GLN B 1 195 ? 0.764 9.602 -6.344 1 94.75 195 GLN B N 1
ATOM 3918 C CA . GLN B 1 195 ? 1.154 10.898 -5.793 1 94.75 195 GLN B CA 1
ATOM 3919 C C . GLN B 1 195 ? 1.799 10.734 -4.418 1 94.75 195 GLN B C 1
ATOM 3921 O O . GLN B 1 195 ? 2.822 11.359 -4.129 1 94.75 195 GLN B O 1
ATOM 3926 N N . LEU B 1 196 ? 1.199 9.914 -3.615 1 96.19 196 LEU B N 1
ATOM 3927 C CA . LEU B 1 196 ? 1.664 9.75 -2.242 1 96.19 196 LEU B CA 1
ATOM 3928 C C . LEU B 1 196 ? 2.984 8.992 -2.201 1 96.19 196 LEU B C 1
ATOM 3930 O O . LEU B 1 196 ? 3.719 9.062 -1.215 1 96.19 196 LEU B O 1
ATOM 3934 N N . GLU B 1 197 ? 3.303 8.242 -3.24 1 94.06 197 GLU B N 1
ATOM 3935 C CA . GLU B 1 197 ? 4.52 7.438 -3.299 1 94.06 197 GLU B CA 1
ATOM 3936 C C . GLU B 1 197 ? 5.688 8.242 -3.854 1 94.06 197 GLU B C 1
ATOM 3938 O O . GLU B 1 197 ? 6.844 7.828 -3.75 1 94.06 197 GLU B O 1
ATOM 3943 N N . LEU B 1 198 ? 5.434 9.383 -4.406 1 94.06 198 LEU B N 1
ATOM 3944 C CA . LEU B 1 198 ? 6.473 10.188 -5.039 1 94.06 198 LEU B CA 1
ATOM 3945 C C . LEU B 1 198 ? 7.523 10.609 -4.02 1 94.06 198 LEU B C 1
ATOM 3947 O O . LEU B 1 198 ? 7.191 10.953 -2.881 1 94.06 198 LEU B O 1
ATOM 3951 N N . LYS B 1 199 ? 8.727 10.508 -4.414 1 94.44 199 LYS B N 1
ATOM 3952 C CA . LYS B 1 199 ? 9.867 10.961 -3.629 1 94.44 199 LYS B CA 1
ATOM 3953 C C . LYS B 1 199 ? 10.656 12.031 -4.375 1 94.44 199 LYS B C 1
ATOM 3955 O O . LYS B 1 199 ? 10.695 12.031 -5.609 1 94.44 199 LYS B O 1
ATOM 3960 N N . ALA B 1 200 ? 11.227 12.906 -3.584 1 93.88 200 ALA B N 1
ATOM 3961 C CA . ALA B 1 200 ? 12.172 13.844 -4.184 1 93.88 200 ALA B CA 1
ATOM 3962 C C . ALA B 1 200 ? 13.398 13.117 -4.715 1 93.88 200 ALA B C 1
ATOM 3964 O O . ALA B 1 200 ? 13.859 12.133 -4.117 1 93.88 200 ALA B O 1
ATOM 3965 N N . ARG B 1 201 ? 13.945 13.602 -5.816 1 94.94 201 ARG B N 1
ATOM 3966 C CA . ARG B 1 201 ? 15.133 13.016 -6.43 1 94.94 201 ARG B CA 1
ATOM 3967 C C . ARG B 1 201 ? 16.266 12.914 -5.422 1 94.94 201 ARG B C 1
ATOM 3969 O O . ARG B 1 201 ? 16.938 11.875 -5.332 1 94.94 201 ARG B O 1
ATOM 3976 N N . ASN B 1 202 ? 16.469 13.953 -4.652 1 95.5 202 ASN B N 1
ATOM 3977 C CA . ASN B 1 202 ? 17.594 13.984 -3.723 1 95.5 202 ASN B CA 1
ATOM 3978 C C . ASN B 1 202 ? 17.422 12.961 -2.607 1 95.5 202 ASN B C 1
ATOM 3980 O O . ASN B 1 202 ? 18.422 12.477 -2.053 1 95.5 202 ASN B O 1
ATOM 3984 N N . SER B 1 203 ? 16.25 12.648 -2.291 1 96.06 203 SER B N 1
ATOM 3985 C CA . SER B 1 203 ? 16.016 11.609 -1.295 1 96.06 203 SER B CA 1
ATOM 3986 C C . SER B 1 203 ? 16.453 10.242 -1.807 1 96.06 203 SER B C 1
ATOM 3988 O O . SER B 1 203 ? 17.109 9.484 -1.085 1 96.06 203 SER B O 1
ATOM 3990 N N . VAL B 1 204 ? 16.156 9.906 -3.021 1 96.94 204 VAL B N 1
ATOM 3991 C CA . VAL B 1 204 ? 16.531 8.625 -3.613 1 96.94 204 VAL B CA 1
ATOM 3992 C C . VAL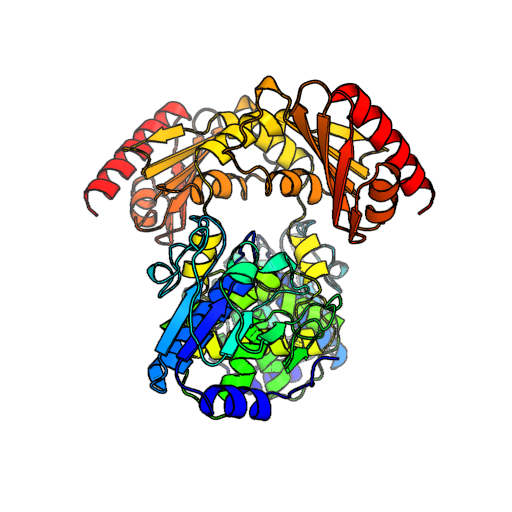 B 1 204 ? 18.047 8.57 -3.807 1 96.94 204 VAL B C 1
ATOM 3994 O O . VAL B 1 204 ? 18.672 7.531 -3.584 1 96.94 204 VAL B O 1
ATOM 3997 N N . GLU B 1 205 ? 18.594 9.672 -4.211 1 97.06 205 GLU B N 1
ATOM 3998 C CA . GLU B 1 205 ? 20.047 9.75 -4.344 1 97.06 205 GLU B CA 1
ATOM 3999 C C . GLU B 1 205 ? 20.734 9.547 -2.998 1 97.06 205 GLU B C 1
ATOM 4001 O O . GLU B 1 205 ? 21.781 8.891 -2.92 1 97.06 205 GLU B O 1
ATOM 4006 N N . LEU B 1 206 ? 20.172 10.164 -1.979 1 97.88 206 LEU B N 1
ATOM 4007 C CA . LEU B 1 206 ? 20.719 9.961 -0.644 1 97.88 206 LEU B CA 1
ATOM 4008 C C . LEU B 1 206 ? 20.594 8.5 -0.223 1 97.88 206 LEU B C 1
ATOM 4010 O O . LEU B 1 206 ? 21.5 7.945 0.394 1 97.88 206 LEU B O 1
ATOM 4014 N N . LEU B 1 207 ? 19.484 7.91 -0.492 1 98 207 LEU B N 1
ATOM 4015 C CA . LEU B 1 207 ? 19.297 6.496 -0.184 1 98 207 LEU B CA 1
ATOM 4016 C C . LEU B 1 207 ? 20.391 5.652 -0.816 1 98 207 LEU B C 1
ATOM 4018 O O . LEU B 1 207 ? 20.906 4.719 -0.193 1 98 207 LEU B O 1
ATOM 4022 N N . ALA B 1 208 ? 20.75 5.969 -2.029 1 97.75 208 ALA B N 1
ATOM 4023 C CA . ALA B 1 208 ? 21.812 5.246 -2.732 1 97.75 208 ALA B CA 1
ATOM 4024 C C . ALA B 1 208 ? 23.125 5.293 -1.954 1 97.75 208 ALA B C 1
ATOM 4026 O O . ALA B 1 208 ? 23.906 4.336 -1.978 1 97.75 208 ALA B O 1
ATOM 4027 N N . LYS B 1 209 ? 23.344 6.375 -1.306 1 97.81 209 LYS B N 1
ATOM 4028 C CA . LYS B 1 209 ? 24.578 6.555 -0.533 1 97.81 209 LYS B CA 1
ATOM 4029 C C . LYS B 1 209 ? 24.469 5.891 0.837 1 97.81 209 LYS B C 1
ATOM 4031 O O . LYS B 1 209 ? 25.469 5.492 1.425 1 97.81 209 LYS B O 1
ATOM 4036 N N . VAL B 1 210 ? 23.266 5.742 1.358 1 98.38 210 VAL B N 1
ATOM 4037 C CA . VAL B 1 210 ? 23.031 5.297 2.725 1 98.38 210 VAL B CA 1
ATOM 4038 C C . VAL B 1 210 ? 22.875 3.777 2.754 1 98.38 210 VAL B C 1
ATOM 4040 O O . VAL B 1 210 ? 23.328 3.117 3.689 1 98.38 210 VAL B O 1
ATOM 4043 N N . LEU B 1 211 ? 22.297 3.234 1.741 1 98.25 211 LEU B N 1
ATOM 4044 C CA . LEU B 1 211 ? 21.906 1.828 1.734 1 98.25 211 LEU B CA 1
ATOM 4045 C C . LEU B 1 211 ? 23.125 0.925 1.883 1 98.25 211 LEU B C 1
ATOM 4047 O O . LEU B 1 211 ? 23.047 -0.143 2.494 1 98.25 211 LEU B O 1
ATOM 4051 N N . PRO B 1 212 ? 24.297 1.305 1.401 1 97.5 212 PRO B N 1
ATOM 4052 C CA . PRO B 1 212 ? 25.484 0.473 1.577 1 97.5 212 PRO B CA 1
ATOM 4053 C C . PRO B 1 212 ? 25.891 0.332 3.041 1 97.5 212 PRO B C 1
ATOM 4055 O O . PRO B 1 212 ? 26.703 -0.534 3.377 1 97.5 212 PRO B O 1
ATOM 4058 N N . SER B 1 213 ? 25.375 1.15 3.891 1 98.12 213 SER B N 1
ATOM 4059 C CA . SER B 1 213 ? 25.703 1.059 5.309 1 98.12 213 SER B CA 1
ATOM 4060 C C . SER B 1 213 ? 24.891 -0.038 5.992 1 98.12 213 SER B C 1
ATOM 4062 O O . SER B 1 213 ? 25.062 -0.293 7.188 1 98.12 213 SER B O 1
ATOM 4064 N N . LEU B 1 214 ? 24.047 -0.682 5.277 1 98.56 214 LEU B N 1
ATOM 4065 C CA . LEU B 1 214 ? 23.219 -1.753 5.828 1 98.56 214 LEU B CA 1
ATOM 4066 C C . LEU B 1 214 ? 24.078 -2.764 6.582 1 98.56 214 LEU B C 1
ATOM 4068 O O . LEU B 1 214 ? 25.062 -3.277 6.043 1 98.56 214 LEU B O 1
ATOM 4072 N N . SER B 1 215 ? 23.719 -2.98 7.836 1 98.38 215 SER B N 1
ATOM 4073 C CA . SER B 1 215 ? 24.453 -3.916 8.688 1 98.38 215 SER B CA 1
ATOM 4074 C C . SER B 1 215 ? 23.484 -4.766 9.516 1 98.38 215 SER B C 1
ATOM 4076 O O . SER B 1 215 ? 22.328 -4.391 9.719 1 98.38 215 SER B O 1
ATOM 4078 N N . PHE B 1 216 ? 24.031 -5.875 9.961 1 98.25 216 PHE B N 1
ATOM 4079 C CA . PHE B 1 216 ? 23.219 -6.828 10.703 1 98.25 216 PHE B CA 1
ATOM 4080 C C . PHE B 1 216 ? 23.859 -7.172 12.039 1 98.25 216 PHE B C 1
ATOM 4082 O O . PHE B 1 216 ? 25.094 -7.273 12.125 1 98.25 216 PHE B O 1
ATOM 4089 N N . TYR B 1 217 ? 23.047 -7.305 13.008 1 98.06 217 TYR B N 1
ATOM 4090 C CA . TYR B 1 217 ? 23.484 -7.645 14.352 1 98.06 217 TYR B CA 1
ATOM 4091 C C . TYR B 1 217 ? 22.578 -8.688 14.984 1 98.06 217 TYR B C 1
ATOM 4093 O O . TYR B 1 217 ? 21.5 -8.992 14.445 1 98.06 217 TYR B O 1
ATOM 4101 N N . ALA B 1 218 ? 23.062 -9.266 16.141 1 97.25 218 ALA B N 1
ATOM 4102 C CA . ALA B 1 218 ? 22.281 -10.227 16.922 1 97.25 218 ALA B CA 1
ATOM 4103 C C . ALA B 1 218 ? 21.781 -11.367 16.047 1 97.25 218 ALA B C 1
ATOM 4105 O O . ALA B 1 218 ? 20.594 -11.672 16.031 1 97.25 218 ALA B O 1
ATOM 4106 N N . GLY B 1 219 ? 22.641 -11.961 15.258 1 95.62 219 GLY B N 1
ATOM 4107 C CA . GLY B 1 219 ? 22.297 -13.102 14.422 1 95.62 219 GLY B CA 1
ATOM 4108 C C . GLY B 1 219 ? 21.344 -12.758 13.297 1 95.62 219 GLY B C 1
ATOM 4109 O O . GLY B 1 219 ? 20.578 -13.609 12.844 1 95.62 219 GLY B O 1
ATOM 4110 N N . GLY B 1 220 ? 21.297 -11.445 12.953 1 96.88 220 GLY B N 1
ATOM 4111 C CA . GLY B 1 220 ? 20.469 -11.031 11.844 1 96.88 220 GLY B CA 1
ATOM 4112 C C . GLY B 1 220 ? 19.109 -10.492 12.273 1 96.88 220 GLY B C 1
ATOM 4113 O O . GLY B 1 220 ? 18.312 -10.047 11.445 1 96.88 220 GLY B O 1
ATOM 4114 N N . LYS B 1 221 ? 18.891 -10.43 13.5 1 97.75 221 LYS B N 1
ATOM 4115 C CA . LYS B 1 221 ? 17.594 -9.992 14.031 1 97.75 221 LYS B CA 1
ATOM 4116 C C . LYS B 1 221 ? 17.5 -8.469 14.062 1 97.75 221 LYS B C 1
ATOM 4118 O O . LYS B 1 221 ? 16.406 -7.91 14.164 1 97.75 221 LYS B O 1
ATOM 4123 N N . ILE B 1 222 ? 18.641 -7.836 14.055 1 98.62 222 ILE B N 1
ATOM 4124 C CA . ILE B 1 222 ? 18.703 -6.379 14 1 98.62 222 ILE B CA 1
ATOM 4125 C C . ILE B 1 222 ? 19.359 -5.934 12.703 1 98.62 222 ILE B C 1
ATOM 4127 O O . ILE B 1 222 ? 20.422 -6.445 12.344 1 98.62 222 ILE B O 1
ATOM 4131 N N . ALA B 1 223 ? 18.734 -5.066 11.977 1 98.75 223 ALA B N 1
ATOM 4132 C CA . ALA B 1 223 ? 19.328 -4.441 10.797 1 98.75 223 ALA B CA 1
ATOM 4133 C C . ALA B 1 223 ? 19.359 -2.924 10.938 1 98.75 223 ALA B C 1
ATOM 4135 O O . ALA B 1 223 ? 18.406 -2.32 11.438 1 98.75 223 ALA B O 1
ATOM 4136 N N . THR B 1 224 ? 20.469 -2.309 10.5 1 98.81 224 THR B N 1
ATOM 4137 C CA . THR B 1 224 ? 20.625 -0.874 10.727 1 98.81 224 THR B CA 1
ATOM 4138 C C . THR B 1 224 ? 21.031 -0.167 9.438 1 98.81 224 THR B C 1
ATOM 4140 O O . THR B 1 224 ? 21.625 -0.782 8.555 1 98.81 224 THR B O 1
ATOM 4143 N N . LEU B 1 225 ? 20.641 1.025 9.289 1 98.81 225 LEU B N 1
ATOM 4144 C CA . LEU B 1 225 ? 21.172 2.002 8.344 1 98.81 225 LEU B CA 1
ATOM 4145 C C . LEU B 1 225 ? 21.734 3.221 9.078 1 98.81 225 LEU B C 1
ATOM 4147 O O . LEU B 1 225 ? 21.328 3.504 10.211 1 98.81 225 LEU B O 1
ATOM 4151 N N . GLU B 1 226 ? 22.656 3.918 8.383 1 98.69 226 GLU B N 1
ATOM 4152 C CA . GLU B 1 226 ? 23.281 5.078 9.008 1 98.69 226 GLU B CA 1
ATOM 4153 C C . GLU B 1 226 ? 23.359 6.254 8.039 1 98.69 226 GLU B C 1
ATOM 4155 O O . GLU B 1 226 ? 23.688 6.078 6.863 1 98.69 226 GLU B O 1
ATOM 4160 N N . VAL B 1 227 ? 22.984 7.34 8.523 1 98.62 227 VAL B N 1
ATOM 4161 C CA . VAL B 1 227 ? 23.234 8.617 7.859 1 98.62 227 VAL B CA 1
ATOM 4162 C C . VAL B 1 227 ? 24.266 9.422 8.648 1 98.62 227 VAL B C 1
ATOM 4164 O O . VAL B 1 227 ? 23.922 10.141 9.578 1 98.62 227 VAL B O 1
ATOM 4167 N N . PRO B 1 228 ? 25.516 9.344 8.258 1 98.44 228 PRO B N 1
ATOM 4168 C CA . PRO B 1 228 ? 26.531 10.133 8.953 1 98.44 228 PRO B CA 1
ATOM 4169 C C . PRO B 1 228 ? 26.359 11.641 8.758 1 98.44 228 PRO B C 1
ATOM 4171 O O . PRO B 1 228 ? 25.625 12.062 7.863 1 98.44 228 PRO B O 1
ATOM 4174 N N . LEU B 1 229 ? 27.016 12.328 9.562 1 98.12 229 LEU B N 1
ATOM 4175 C CA . LEU B 1 229 ? 26.906 13.789 9.531 1 98.12 229 LEU B CA 1
ATOM 4176 C C . LEU B 1 229 ? 27.266 14.328 8.156 1 98.12 229 LEU B C 1
ATOM 4178 O O . LEU B 1 229 ? 26.672 15.312 7.695 1 98.12 229 LEU B O 1
ATOM 4182 N N . SER B 1 230 ? 28.188 13.727 7.465 1 97.94 230 SER B N 1
ATOM 4183 C CA . SER B 1 230 ? 28.656 14.18 6.164 1 97.94 230 SER B CA 1
ATOM 4184 C C . SER B 1 230 ? 27.562 14.07 5.105 1 97.94 230 SER B C 1
ATOM 4186 O O . SER B 1 230 ? 27.609 14.773 4.094 1 97.94 230 SER B O 1
ATOM 4188 N N . LEU B 1 231 ? 26.578 13.227 5.336 1 97.81 231 LEU B N 1
ATOM 4189 C CA . LEU B 1 231 ? 25.5 13.016 4.367 1 97.81 231 LEU B CA 1
ATOM 4190 C C . LEU B 1 231 ? 24.219 13.68 4.828 1 97.81 231 LEU B C 1
ATOM 4192 O O . LEU B 1 231 ? 23.234 13.727 4.078 1 97.81 231 LEU B O 1
ATOM 4196 N N . TYR B 1 232 ? 24.219 14.172 6.059 1 96.69 232 TYR B N 1
ATOM 4197 C CA . TYR B 1 232 ? 22.984 14.711 6.637 1 96.69 232 TYR B CA 1
ATOM 4198 C C . TYR B 1 232 ? 22.594 16.016 5.957 1 96.69 232 TYR B C 1
ATOM 4200 O O . TYR B 1 232 ? 23.406 16.906 5.785 1 96.69 232 TYR B O 1
ATOM 4208 N N . ASP B 1 233 ? 21.406 16.062 5.488 1 94.12 233 ASP B N 1
ATOM 4209 C CA . ASP B 1 233 ? 20.75 17.25 4.934 1 94.12 233 ASP B CA 1
ATOM 4210 C C . ASP B 1 233 ? 19.328 17.391 5.484 1 94.12 233 ASP B C 1
ATOM 4212 O O . ASP B 1 233 ? 18.453 16.578 5.18 1 94.12 233 ASP B O 1
ATOM 4216 N N . LYS B 1 234 ? 19.141 18.453 6.23 1 90.81 234 LYS B N 1
ATOM 4217 C CA . LYS B 1 234 ? 17.891 18.656 6.93 1 90.81 234 LYS B CA 1
ATOM 4218 C C . LYS B 1 234 ? 16.734 18.797 5.945 1 90.81 234 LYS B C 1
ATOM 4220 O O . LYS B 1 234 ? 15.57 18.578 6.309 1 90.81 234 LYS B O 1
ATOM 4225 N N . THR B 1 235 ? 16.984 19.125 4.719 1 90.38 235 THR B N 1
ATOM 4226 C CA . THR B 1 235 ? 15.945 19.391 3.732 1 90.38 235 THR B CA 1
ATOM 4227 C C . THR B 1 235 ? 15.531 18.094 3.025 1 90.38 235 THR B C 1
ATOM 4229 O O . THR B 1 235 ? 14.57 18.078 2.26 1 90.38 235 THR B O 1
ATOM 4232 N N . VAL B 1 236 ? 16.266 17.047 3.305 1 93.06 236 VAL B N 1
ATOM 4233 C CA . VAL B 1 236 ? 15.984 15.789 2.635 1 93.06 236 VAL B CA 1
ATOM 4234 C C . VAL B 1 236 ? 15.32 14.82 3.615 1 93.06 236 VAL B C 1
ATOM 4236 O O . VAL B 1 236 ? 15.867 14.547 4.688 1 93.06 236 VAL B O 1
ATOM 4239 N N . SER B 1 237 ? 14.188 14.375 3.221 1 90.5 237 SER B N 1
ATOM 4240 C CA . SER B 1 237 ? 13.484 13.43 4.07 1 90.5 237 SER B CA 1
ATOM 4241 C C . SER B 1 237 ? 14.133 12.047 4.02 1 90.5 237 SER B C 1
ATOM 4243 O O . SER B 1 237 ? 14.477 11.555 2.941 1 90.5 237 SER B O 1
ATOM 4245 N N . THR B 1 238 ? 14.312 11.43 5.203 1 94.19 238 THR B N 1
ATOM 4246 C CA . THR B 1 238 ? 14.883 10.094 5.301 1 94.19 238 THR B CA 1
ATOM 4247 C C . THR B 1 238 ? 13.891 9.133 5.957 1 94.19 238 THR B C 1
ATOM 4249 O O . THR B 1 238 ? 14.258 8.008 6.312 1 94.19 238 THR B O 1
ATOM 4252 N N . GLU B 1 239 ? 12.68 9.547 6.105 1 88.19 239 GLU B N 1
ATOM 4253 C CA . GLU B 1 239 ? 11.68 8.82 6.871 1 88.19 239 GLU B CA 1
ATOM 4254 C C . GLU B 1 239 ? 11.43 7.434 6.277 1 88.19 239 GLU B C 1
ATOM 4256 O O . GLU B 1 239 ? 11.172 6.477 7.008 1 88.19 239 GLU B O 1
ATOM 4261 N N . SER B 1 240 ? 11.594 7.281 5.016 1 92.88 240 SER B N 1
ATOM 4262 C CA . SER B 1 240 ? 11.25 6.035 4.348 1 92.88 240 SER B CA 1
ATOM 4263 C C . SER B 1 240 ? 12.422 5.059 4.352 1 92.88 240 SER B C 1
ATOM 4265 O O . SER B 1 240 ? 12.258 3.883 4.023 1 92.88 240 SER B O 1
ATOM 4267 N N . PHE B 1 241 ? 13.586 5.5 4.781 1 97.5 241 PHE B N 1
ATOM 4268 C CA . PHE B 1 241 ? 14.789 4.684 4.668 1 97.5 241 PHE B CA 1
ATOM 4269 C C . PHE B 1 241 ? 14.688 3.434 5.527 1 97.5 241 PHE B C 1
ATOM 4271 O O . PHE B 1 241 ? 15.148 2.361 5.137 1 97.5 241 PHE B O 1
ATOM 4278 N N . ILE B 1 242 ? 14.016 3.594 6.625 1 97.31 242 ILE B N 1
ATOM 4279 C CA . ILE B 1 242 ? 13.984 2.533 7.625 1 97.31 242 ILE B CA 1
ATOM 4280 C C . ILE B 1 242 ? 13.18 1.349 7.094 1 97.31 242 ILE B C 1
ATOM 4282 O O . ILE B 1 242 ? 13.273 0.24 7.625 1 97.31 242 ILE B O 1
ATOM 4286 N N . TYR B 1 243 ? 12.453 1.487 6.043 1 94.88 243 TYR B N 1
ATOM 4287 C CA . TYR B 1 243 ? 11.641 0.413 5.48 1 94.88 243 TYR B CA 1
ATOM 4288 C C . TYR B 1 243 ? 12.516 -0.64 4.812 1 94.88 243 TYR B C 1
ATOM 4290 O O . TYR B 1 243 ? 12.141 -1.811 4.73 1 94.88 243 TYR B O 1
ATOM 4298 N N . HIS B 1 244 ? 13.656 -0.25 4.367 1 97.25 244 HIS B N 1
ATOM 4299 C CA . HIS B 1 244 ? 14.547 -1.18 3.68 1 97.25 244 HIS B CA 1
ATOM 4300 C C . HIS B 1 244 ? 15.102 -2.227 4.641 1 97.25 244 HIS B C 1
ATOM 4302 O O . HIS B 1 244 ? 15 -3.428 4.379 1 97.25 244 HIS B O 1
ATOM 4308 N N . PRO B 1 245 ? 15.57 -1.807 5.805 1 98.19 245 PRO B N 1
ATOM 4309 C CA . PRO B 1 245 ? 15.984 -2.848 6.742 1 98.19 245 PRO B CA 1
ATOM 4310 C C . PRO B 1 245 ? 14.812 -3.539 7.426 1 98.19 245 PRO B C 1
ATOM 4312 O O . PRO B 1 245 ? 14.906 -4.711 7.797 1 98.19 245 PRO B O 1
ATOM 4315 N N . ARG B 1 246 ? 13.742 -2.889 7.582 1 97.06 246 ARG B N 1
ATOM 4316 C CA . ARG B 1 246 ? 12.586 -3.398 8.32 1 97.06 246 ARG B CA 1
ATOM 4317 C C . ARG B 1 246 ? 12.023 -4.652 7.656 1 97.06 246 ARG B C 1
ATOM 4319 O O . ARG B 1 246 ? 11.633 -5.602 8.336 1 97.06 246 ARG B O 1
ATOM 4326 N N . TYR B 1 247 ? 11.984 -4.695 6.355 1 95.62 247 TYR B N 1
ATOM 4327 C CA . TYR B 1 247 ? 11.281 -5.766 5.652 1 95.62 247 TYR B CA 1
ATOM 4328 C C . TYR B 1 247 ? 12.273 -6.762 5.059 1 95.62 247 TYR B C 1
ATOM 4330 O O . TYR B 1 247 ? 12.023 -7.328 3.992 1 95.62 247 TYR B O 1
ATOM 4338 N N . ILE B 1 248 ? 13.375 -6.898 5.676 1 96.69 248 ILE B N 1
ATOM 4339 C CA . ILE B 1 248 ? 14.297 -7.984 5.359 1 96.69 248 ILE B CA 1
ATOM 4340 C C . ILE B 1 248 ? 13.922 -9.234 6.156 1 96.69 248 ILE B C 1
ATOM 4342 O O . ILE B 1 248 ? 13.672 -9.156 7.359 1 96.69 248 ILE B O 1
ATOM 4346 N N . ALA B 1 249 ? 13.875 -10.383 5.449 1 94.81 249 ALA B N 1
ATOM 4347 C CA . ALA B 1 249 ? 13.547 -11.641 6.109 1 94.81 249 ALA B CA 1
ATOM 4348 C C . ALA B 1 249 ? 14.477 -11.898 7.293 1 94.81 249 ALA B C 1
ATOM 4350 O O . ALA B 1 249 ? 15.695 -11.758 7.176 1 94.81 249 ALA B O 1
ATOM 4351 N N . GLY B 1 250 ? 13.906 -12.195 8.445 1 94.69 250 GLY B N 1
ATOM 4352 C CA . GLY B 1 250 ? 14.688 -12.539 9.625 1 94.69 250 GLY B CA 1
ATOM 4353 C C . GLY B 1 250 ? 14.906 -11.359 10.555 1 94.69 250 GLY B C 1
ATOM 4354 O O . GLY B 1 250 ? 15.281 -11.539 11.719 1 94.69 250 GLY B O 1
ATOM 4355 N N . VAL B 1 251 ? 14.648 -10.18 10.117 1 97.38 251 VAL B N 1
ATOM 4356 C CA . VAL B 1 251 ? 14.883 -8.984 10.922 1 97.38 251 VAL B CA 1
ATOM 4357 C C . VAL B 1 251 ? 13.672 -8.719 11.812 1 97.38 251 VAL B C 1
ATOM 4359 O O . VAL B 1 251 ? 12.531 -8.711 11.336 1 97.38 251 VAL B O 1
ATOM 4362 N N . ASP B 1 252 ? 13.914 -8.523 13.055 1 97 252 ASP B N 1
ATOM 4363 C CA . ASP B 1 252 ? 12.875 -8.141 14 1 97 252 ASP B CA 1
ATOM 4364 C C . ASP B 1 252 ? 12.891 -6.637 14.266 1 97 252 ASP B C 1
ATOM 4366 O O . ASP B 1 252 ? 11.844 -5.992 14.273 1 97 252 ASP B O 1
ATOM 4370 N N . VAL B 1 253 ? 14.109 -6.102 14.375 1 98.38 253 VAL B N 1
ATOM 4371 C CA . VAL B 1 253 ? 14.242 -4.684 14.688 1 98.38 253 VAL B CA 1
ATOM 4372 C C . VAL B 1 253 ? 15.055 -3.988 13.602 1 98.38 253 VAL B C 1
ATOM 4374 O O . VAL B 1 253 ? 16.172 -4.402 13.297 1 98.38 253 VAL B O 1
ATOM 4377 N N . ALA B 1 254 ? 14.492 -2.973 13.023 1 98.69 254 ALA B N 1
ATOM 4378 C CA . ALA B 1 254 ? 15.195 -2.082 12.102 1 98.69 254 ALA B CA 1
ATOM 4379 C C . ALA B 1 254 ? 15.508 -0.745 12.766 1 98.69 254 ALA B C 1
ATOM 4381 O O . ALA B 1 254 ? 14.695 -0.21 13.523 1 98.69 254 ALA B O 1
ATOM 4382 N N . VAL B 1 255 ? 16.688 -0.215 12.484 1 98.81 255 VAL B N 1
ATOM 4383 C CA . VAL B 1 255 ? 17.125 1.032 13.102 1 98.81 255 VAL B CA 1
ATOM 4384 C C . VAL B 1 255 ? 17.719 1.957 12.047 1 98.81 255 VAL B C 1
ATOM 4386 O O . VAL B 1 255 ? 18.5 1.517 11.195 1 98.81 255 VAL B O 1
ATOM 4389 N N . LEU B 1 256 ? 17.344 3.131 12.055 1 98.81 256 LEU B N 1
ATOM 4390 C CA . LEU B 1 256 ? 18 4.191 11.305 1 98.81 256 LEU B CA 1
ATOM 4391 C C . LEU B 1 256 ? 18.703 5.172 12.242 1 98.81 256 LEU B C 1
ATOM 4393 O O . LEU B 1 256 ? 18.047 5.816 13.062 1 98.81 256 LEU B O 1
ATOM 4397 N N . PHE B 1 257 ? 20.016 5.23 12.18 1 98.75 257 PHE B N 1
ATOM 4398 C CA . PHE B 1 257 ? 20.812 6.223 12.883 1 98.75 257 PHE B CA 1
ATOM 4399 C C . PHE B 1 257 ? 21.078 7.438 12 1 98.75 257 PHE B C 1
ATOM 4401 O O . PHE B 1 257 ? 21.609 7.309 10.898 1 98.75 257 PHE B O 1
ATOM 4408 N N . LYS B 1 258 ? 20.719 8.555 12.453 1 98.56 258 LYS B N 1
ATOM 4409 C CA . LYS B 1 258 ? 20.953 9.805 11.742 1 98.56 258 LYS B CA 1
ATOM 4410 C C . LYS B 1 258 ? 21.719 10.789 12.617 1 98.56 258 LYS B C 1
ATOM 4412 O O . LYS B 1 258 ? 21.156 11.359 13.555 1 98.56 258 LYS B O 1
ATOM 4417 N N . GLN B 1 259 ? 23 10.984 12.297 1 98.62 259 GLN B N 1
ATOM 4418 C CA . GLN B 1 259 ? 23.766 12 13.016 1 98.62 259 GLN B CA 1
ATOM 4419 C C . GLN B 1 259 ? 23.422 13.398 12.531 1 98.62 259 GLN B C 1
ATOM 4421 O O . GLN B 1 259 ? 23.75 13.766 11.398 1 98.62 259 GLN B O 1
ATOM 4426 N N . VAL B 1 260 ? 22.812 14.211 13.367 1 97.62 260 VAL B N 1
ATOM 4427 C CA . VAL B 1 260 ? 22.297 15.5 12.93 1 97.62 260 VAL B CA 1
ATOM 4428 C C . VAL B 1 260 ? 23.234 16.609 13.398 1 97.62 260 VAL B C 1
ATOM 4430 O O . VAL B 1 260 ? 23.219 17.719 12.836 1 97.62 260 VAL B O 1
ATOM 4433 N N . GLU B 1 261 ? 24 16.344 14.43 1 97.75 261 GLU B N 1
ATOM 4434 C CA . GLU B 1 261 ? 25.094 17.172 14.953 1 97.75 261 GLU B CA 1
ATOM 4435 C C . GLU B 1 261 ? 26.281 16.297 15.383 1 97.75 261 GLU B C 1
ATOM 4437 O O . GLU B 1 261 ? 26.141 15.078 15.531 1 97.75 261 GLU B O 1
ATOM 4442 N N . PRO B 1 262 ? 27.438 16.875 15.5 1 97.75 262 PRO B N 1
ATOM 4443 C CA . PRO B 1 262 ? 28.609 16.078 15.859 1 97.75 262 PRO B CA 1
ATOM 4444 C C . PRO B 1 262 ? 28.375 15.188 17.078 1 97.75 262 PRO B C 1
ATOM 4446 O O . PRO B 1 262 ? 28.844 14.039 17.094 1 97.75 262 PRO B O 1
ATOM 4449 N N . ARG B 1 263 ? 27.625 15.625 18.031 1 97.94 263 ARG B N 1
ATOM 4450 C CA . ARG B 1 263 ? 27.375 14.852 19.25 1 97.94 263 ARG B CA 1
ATOM 4451 C C . ARG B 1 263 ? 25.875 14.664 19.484 1 97.94 263 ARG B C 1
ATOM 4453 O O . ARG B 1 263 ? 25.391 14.805 20.609 1 97.94 263 ARG B O 1
ATOM 4460 N N . SER B 1 264 ? 25.156 14.461 18.453 1 98.31 264 SER B N 1
ATOM 4461 C CA . SER B 1 264 ? 23.719 14.219 18.5 1 98.31 264 SER B CA 1
ATOM 4462 C C . SER B 1 264 ? 23.281 13.266 17.406 1 98.31 264 SER B C 1
ATOM 4464 O O . SER B 1 264 ? 23.406 13.57 16.219 1 98.31 264 SER B O 1
ATOM 4466 N N . THR B 1 265 ? 22.781 12.148 17.781 1 98.5 265 THR B N 1
ATOM 4467 C CA . THR B 1 265 ? 22.328 11.133 16.844 1 98.5 265 THR B CA 1
ATOM 4468 C C . THR B 1 265 ? 20.844 10.828 17.047 1 98.5 265 THR B C 1
ATOM 4470 O O . THR B 1 265 ? 20.453 10.375 18.125 1 98.5 265 THR B O 1
ATOM 4473 N N . ARG B 1 266 ? 20.094 11.086 16.047 1 98.25 266 ARG B N 1
ATOM 4474 C CA . ARG B 1 266 ? 18.672 10.719 16.062 1 98.25 266 ARG B CA 1
ATOM 4475 C C . ARG B 1 266 ? 18.484 9.273 15.625 1 98.25 266 ARG B C 1
ATOM 4477 O O . ARG B 1 266 ? 19.109 8.812 14.672 1 98.25 266 ARG B O 1
ATOM 4484 N N . VAL B 1 267 ? 17.625 8.586 16.375 1 98.56 267 VAL B N 1
ATOM 4485 C CA . VAL B 1 267 ? 17.422 7.164 16.141 1 98.56 267 VAL B CA 1
ATOM 4486 C C . VAL B 1 267 ? 15.945 6.879 15.891 1 98.56 267 VAL B C 1
ATOM 4488 O O . VAL B 1 267 ? 15.078 7.375 16.625 1 98.56 267 VAL B O 1
ATOM 4491 N N . SER B 1 268 ? 15.648 6.168 14.859 1 98.19 268 SER B N 1
ATOM 4492 C CA . SER B 1 268 ? 14.32 5.629 14.594 1 98.19 268 SER B CA 1
ATOM 4493 C C . SER B 1 268 ? 14.336 4.105 14.602 1 98.19 268 SER B C 1
ATOM 4495 O O . SER B 1 268 ? 15.266 3.482 14.086 1 98.19 268 SER B O 1
ATOM 4497 N N . MET B 1 269 ? 13.328 3.547 15.203 1 98.19 269 MET B N 1
ATOM 4498 C CA . MET B 1 269 ? 13.266 2.092 15.312 1 98.19 269 MET B CA 1
ATOM 4499 C C . MET B 1 269 ? 11.898 1.577 14.867 1 98.19 269 MET B C 1
ATOM 4501 O O . MET B 1 269 ? 10.875 2.225 15.117 1 98.19 269 MET B O 1
ATOM 4505 N N . ARG B 1 270 ? 11.891 0.501 14.211 1 96.75 270 ARG B N 1
ATOM 4506 C CA . ARG B 1 270 ? 10.727 -0.314 13.898 1 96.75 270 ARG B CA 1
ATOM 4507 C C . ARG B 1 270 ? 10.945 -1.769 14.305 1 96.75 270 ARG B C 1
ATOM 4509 O O . ARG B 1 270 ? 12.055 -2.285 14.195 1 96.75 270 ARG B O 1
ATOM 4516 N N . SER B 1 271 ? 9.945 -2.418 14.797 1 96.25 271 SER B N 1
ATOM 4517 C CA . SER B 1 271 ? 10.117 -3.801 15.234 1 96.25 271 SER B CA 1
ATOM 4518 C C . SER B 1 271 ? 8.891 -4.641 14.898 1 96.25 271 SER B C 1
ATOM 4520 O O . SER B 1 271 ? 7.82 -4.102 14.602 1 96.25 271 SER B O 1
ATOM 4522 N N . LYS B 1 272 ? 9.07 -5.945 14.898 1 91.69 272 LYS B N 1
ATOM 4523 C CA . LYS B 1 272 ? 7.969 -6.895 14.719 1 91.69 272 LYS B CA 1
ATOM 4524 C C . LYS B 1 272 ? 7.512 -7.457 16.062 1 91.69 272 LYS B C 1
ATOM 4526 O O . LYS B 1 272 ? 6.312 -7.641 16.281 1 91.69 272 LYS B O 1
ATOM 4531 N N . LYS B 1 273 ? 8.391 -7.699 16.953 1 91.5 273 LYS B N 1
ATOM 4532 C CA . LYS B 1 273 ? 8.07 -8.367 18.219 1 91.5 273 LYS B CA 1
ATOM 4533 C C . LYS B 1 273 ? 8.555 -7.551 19.406 1 91.5 273 LYS B C 1
ATOM 4535 O O . LYS B 1 273 ? 7.812 -7.344 20.375 1 91.5 273 LYS B O 1
ATOM 4540 N N . VAL B 1 274 ? 9.742 -7.035 19.25 1 94.81 274 VAL B N 1
ATOM 4541 C CA . VAL B 1 274 ? 10.375 -6.316 20.359 1 94.81 274 VAL B CA 1
ATOM 4542 C C . VAL B 1 274 ? 9.625 -5.016 20.625 1 94.81 274 VAL B C 1
ATOM 4544 O O . VAL B 1 274 ? 9.242 -4.305 19.688 1 94.81 274 VAL B O 1
ATOM 4547 N N . ASP B 1 275 ? 9.383 -4.723 21.828 1 95 275 ASP B N 1
ATOM 4548 C CA . ASP B 1 275 ? 8.852 -3.416 22.203 1 95 275 ASP B CA 1
ATOM 4549 C C . ASP B 1 275 ? 9.953 -2.357 22.203 1 95 275 ASP B C 1
ATOM 4551 O O . ASP B 1 275 ? 10.609 -2.145 23.219 1 95 275 ASP B O 1
ATOM 4555 N N . VAL B 1 276 ? 10.078 -1.611 21.188 1 97.06 276 VAL B N 1
ATOM 4556 C CA . VAL B 1 276 ? 11.195 -0.684 21.016 1 97.06 276 VAL B CA 1
ATOM 4557 C C . VAL B 1 276 ? 10.914 0.605 21.781 1 97.06 276 VAL B C 1
ATOM 4559 O O . VAL B 1 276 ? 11.82 1.417 21.984 1 97.06 276 VAL B O 1
ATOM 4562 N N . SER B 1 277 ? 9.633 0.795 22.203 1 95.25 277 SER B N 1
ATOM 4563 C CA . SER B 1 277 ? 9.344 1.969 23.016 1 95.25 277 SER B CA 1
ATOM 4564 C C . SER B 1 277 ? 10.07 1.902 24.359 1 95.25 277 SER B C 1
ATOM 4566 O O . SER B 1 277 ? 10.531 2.926 24.875 1 95.25 277 SER B O 1
ATOM 4568 N N . ARG B 1 278 ? 10.18 0.788 24.891 1 95 278 ARG B N 1
ATOM 4569 C CA . ARG B 1 278 ? 10.883 0.599 26.156 1 95 278 ARG B CA 1
ATOM 4570 C C . ARG B 1 278 ? 12.367 0.916 26 1 95 278 ARG B C 1
ATOM 4572 O O . ARG B 1 278 ? 12.977 1.507 26.891 1 95 278 ARG B O 1
ATOM 4579 N N . VAL B 1 279 ? 12.891 0.544 24.875 1 96.94 279 VAL B N 1
ATOM 4580 C CA . VAL B 1 279 ? 14.297 0.823 24.594 1 96.94 279 VAL B CA 1
ATOM 4581 C C . VAL B 1 279 ? 14.5 2.326 24.406 1 96.94 279 VAL B C 1
ATOM 4583 O O . VAL B 1 279 ? 15.461 2.895 24.938 1 96.94 279 VAL B O 1
ATOM 4586 N N . ALA B 1 280 ? 13.625 2.898 23.703 1 97.12 280 ALA B N 1
ATOM 4587 C CA . ALA B 1 280 ? 13.711 4.332 23.438 1 97.12 280 ALA B CA 1
ATOM 4588 C C . ALA B 1 280 ? 13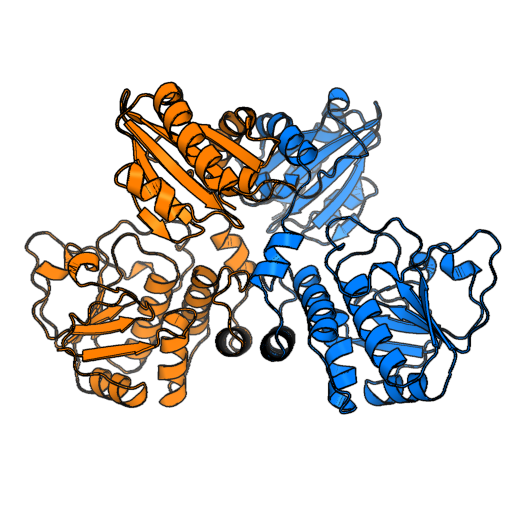.68 5.137 24.734 1 97.12 280 ALA B C 1
ATOM 4590 O O . ALA B 1 280 ? 14.383 6.141 24.859 1 97.12 280 ALA B O 1
ATOM 4591 N N . VAL B 1 281 ? 12.836 4.754 25.672 1 95.12 281 VAL B N 1
ATOM 4592 C CA . VAL B 1 281 ? 12.672 5.445 26.953 1 95.12 281 VAL B CA 1
ATOM 4593 C C . VAL B 1 281 ? 14.008 5.48 27.688 1 95.12 281 VAL B C 1
ATOM 4595 O O . VAL B 1 281 ? 14.344 6.477 28.328 1 95.12 281 VAL B O 1
ATOM 4598 N N . ALA B 1 282 ? 14.734 4.438 27.594 1 95 282 ALA B N 1
ATOM 4599 C CA . ALA B 1 282 ? 16.047 4.371 28.25 1 95 282 ALA B CA 1
ATOM 4600 C C . ALA B 1 282 ? 16.984 5.449 27.703 1 95 282 ALA B C 1
ATOM 4602 O O . ALA B 1 282 ? 17.984 5.777 28.344 1 95 282 ALA B O 1
ATOM 4603 N N . PHE B 1 283 ? 16.688 5.996 26.594 1 97.25 283 PHE B N 1
ATOM 4604 C CA . PHE B 1 283 ? 17.5 7.043 25.984 1 97.25 283 PHE B CA 1
ATOM 4605 C C . PHE B 1 283 ? 16.719 8.344 25.891 1 97.25 283 PHE B C 1
ATOM 4607 O O . PHE B 1 283 ? 16.953 9.156 24.984 1 97.25 283 PHE B O 1
ATOM 4614 N N . ASN B 1 284 ? 15.695 8.484 26.734 1 93.81 284 ASN B N 1
ATOM 4615 C CA . ASN B 1 284 ? 14.867 9.688 26.859 1 93.81 284 ASN B CA 1
ATOM 4616 C C . ASN B 1 284 ? 14.023 9.906 25.594 1 93.81 284 ASN B C 1
ATOM 4618 O O . ASN B 1 284 ? 13.805 11.047 25.188 1 93.81 284 ASN B O 1
ATOM 4622 N N . GLY B 1 285 ? 13.789 8.828 24.953 1 95.19 285 GLY B N 1
ATOM 4623 C CA . GLY B 1 285 ? 12.891 8.859 23.812 1 95.19 285 GLY B CA 1
ATOM 4624 C C . GLY B 1 285 ? 11.523 8.273 24.109 1 95.19 285 GLY B C 1
ATOM 4625 O O . GLY B 1 285 ? 11.031 8.383 25.234 1 95.19 285 GLY B O 1
ATOM 4626 N N . GLY B 1 286 ? 10.812 7.859 23.047 1 91 286 GLY B N 1
ATOM 4627 C CA . GLY B 1 286 ? 9.492 7.281 23.188 1 91 286 GLY B CA 1
ATOM 4628 C C . GLY B 1 286 ? 8.844 6.91 21.875 1 91 286 GLY B C 1
ATOM 4629 O O . GLY B 1 286 ? 9.516 6.879 20.828 1 91 286 GLY B O 1
ATOM 4630 N N . GLY B 1 287 ? 7.617 6.465 21.984 1 89.44 287 GLY B N 1
ATOM 4631 C CA . GLY B 1 287 ? 6.844 6.047 20.828 1 89.44 287 GLY B CA 1
ATOM 4632 C C . GLY B 1 287 ? 5.918 4.883 21.109 1 89.44 287 GLY B C 1
ATOM 4633 O O . GLY B 1 287 ? 5.379 4.773 22.219 1 89.44 287 GLY B O 1
ATOM 4634 N N . HIS B 1 288 ? 5.664 4.121 20.156 1 87.69 288 HIS B N 1
ATOM 4635 C CA . HIS B 1 288 ? 4.805 2.943 20.25 1 87.69 288 HIS B CA 1
ATOM 4636 C C . HIS B 1 288 ? 5.633 1.663 20.312 1 87.69 288 HIS B C 1
ATOM 4638 O O . HIS B 1 288 ? 6.828 1.674 20.016 1 87.69 288 HIS B O 1
ATOM 4644 N N . PRO B 1 289 ? 5.016 0.626 20.719 1 90.62 289 PRO B N 1
ATOM 4645 C CA . PRO B 1 289 ? 5.762 -0.621 20.906 1 90.62 289 PRO B CA 1
ATOM 4646 C C . PRO B 1 289 ? 6.527 -1.04 19.641 1 90.62 289 PRO B C 1
ATOM 4648 O O . PRO B 1 289 ? 7.66 -1.521 19.734 1 90.62 289 PRO B O 1
ATOM 4651 N N . LYS B 1 290 ? 6.012 -0.803 18.484 1 92.75 290 LYS B N 1
ATOM 4652 C CA . LYS B 1 290 ? 6.652 -1.303 17.266 1 92.75 290 LYS B CA 1
ATOM 4653 C C . LYS B 1 290 ? 7.281 -0.165 16.469 1 92.75 290 LYS B C 1
ATOM 4655 O O . LYS B 1 290 ? 7.754 -0.373 15.344 1 92.75 290 LYS B O 1
ATOM 4660 N N . ALA B 1 291 ? 7.203 1.001 16.969 1 92.62 291 ALA B N 1
ATOM 4661 C CA . ALA B 1 291 ? 7.738 2.193 16.312 1 92.62 291 ALA B CA 1
ATOM 4662 C C . ALA B 1 291 ? 8.109 3.258 17.344 1 92.62 291 ALA B C 1
ATOM 4664 O O . ALA B 1 291 ? 7.23 3.861 17.969 1 92.62 291 ALA B O 1
ATOM 4665 N N . ALA B 1 292 ? 9.367 3.471 17.469 1 95.12 292 ALA B N 1
ATOM 4666 C CA . ALA B 1 292 ? 9.828 4.422 18.484 1 95.12 292 ALA B CA 1
ATOM 4667 C C . ALA B 1 292 ? 11.125 5.098 18.047 1 95.12 292 ALA B C 1
ATOM 4669 O O . ALA B 1 292 ? 11.727 4.707 17.047 1 95.12 292 ALA B O 1
ATOM 4670 N N . GLY B 1 293 ? 11.484 6.145 18.703 1 96.5 293 GLY B N 1
ATOM 4671 C CA . GLY B 1 293 ? 12.711 6.871 18.422 1 96.5 293 GLY B CA 1
ATOM 4672 C C . GLY B 1 293 ? 13.25 7.625 19.609 1 96.5 293 GLY B C 1
ATOM 4673 O O . GLY B 1 293 ? 12.617 7.66 20.672 1 96.5 293 GLY B O 1
ATOM 4674 N N . CYS B 1 294 ? 14.422 8.141 19.484 1 97.12 294 CYS B N 1
ATOM 4675 C CA . CYS B 1 294 ? 15.117 8.93 20.5 1 97.12 294 CYS B CA 1
ATOM 4676 C C . CYS B 1 294 ? 16.266 9.719 19.875 1 97.12 294 CYS B C 1
ATOM 4678 O O . CYS B 1 294 ? 16.594 9.531 18.703 1 97.12 294 CYS B O 1
ATOM 4680 N N . THR B 1 295 ? 16.688 10.609 20.641 1 97.88 295 THR B N 1
ATOM 4681 C CA . THR B 1 295 ? 17.922 11.328 20.312 1 97.88 295 THR B CA 1
ATOM 4682 C C . THR B 1 295 ? 18.984 11.062 21.375 1 97.88 295 THR B C 1
ATOM 4684 O O . THR B 1 295 ? 18.781 11.328 22.562 1 97.88 295 THR B O 1
ATOM 4687 N N . ILE B 1 296 ? 20.047 10.539 20.875 1 98.06 296 ILE B N 1
ATOM 4688 C CA . ILE B 1 296 ? 21.141 10.195 21.781 1 98.06 296 ILE B CA 1
ATOM 4689 C C . ILE B 1 296 ? 22.234 11.25 21.703 1 98.06 296 ILE B C 1
ATOM 4691 O O . ILE B 1 296 ? 22.75 11.531 20.609 1 98.06 296 ILE B O 1
ATOM 4695 N N . GLY B 1 297 ? 22.531 11.828 22.797 1 97.75 297 GLY B N 1
ATOM 4696 C CA . GLY B 1 297 ? 23.547 12.875 22.859 1 97.75 297 GLY B CA 1
ATOM 4697 C C . GLY B 1 297 ? 24.969 12.344 22.719 1 97.75 297 GLY B C 1
ATOM 4698 O O . GLY B 1 297 ? 25.828 12.633 23.547 1 97.75 297 GLY B O 1
ATOM 4699 N N . LEU B 1 298 ? 25.25 11.516 21.766 1 97.88 298 LEU B N 1
ATOM 4700 C CA . LEU B 1 298 ? 26.531 10.906 21.438 1 97.88 298 LEU B CA 1
ATOM 4701 C C . LEU B 1 298 ? 26.781 10.906 19.938 1 97.88 298 LEU B C 1
ATOM 4703 O O . LEU B 1 298 ? 25.844 10.984 19.156 1 97.88 298 LEU B O 1
ATOM 4707 N N . PRO B 1 299 ? 28.125 10.891 19.562 1 98.12 299 PRO B N 1
ATOM 4708 C CA . PRO B 1 299 ? 28.422 10.688 18.141 1 98.12 299 PRO B CA 1
ATOM 4709 C C . PRO B 1 299 ? 27.875 9.367 17.609 1 98.12 299 PRO B C 1
ATOM 4711 O O . PRO B 1 299 ? 27.578 8.461 18.391 1 98.12 299 PRO B O 1
ATOM 4714 N N . LEU B 1 300 ? 27.781 9.258 16.375 1 98.44 300 LEU B N 1
ATOM 4715 C CA . LEU B 1 300 ? 27.109 8.172 15.672 1 98.44 300 LEU B CA 1
ATOM 4716 C C . LEU B 1 300 ? 27.594 6.812 16.172 1 98.44 300 LEU B C 1
ATOM 4718 O O . LEU B 1 300 ? 26.797 5.977 16.594 1 98.44 300 LEU B O 1
ATOM 4722 N N . GLU B 1 301 ? 28.859 6.543 16.188 1 98.19 301 GLU B N 1
ATOM 4723 C CA . GLU B 1 301 ? 29.406 5.238 16.531 1 98.19 301 GLU B CA 1
ATOM 4724 C C . GLU B 1 301 ? 29.125 4.883 18 1 98.19 301 GLU B C 1
ATOM 4726 O O . GLU B 1 301 ? 28.812 3.732 18.312 1 98.19 301 GLU B O 1
ATOM 4731 N N . GLU B 1 302 ? 29.203 5.859 18.828 1 98.44 302 GLU B N 1
ATOM 4732 C CA . GLU B 1 302 ? 28.938 5.637 20.25 1 98.44 302 GLU B CA 1
ATOM 4733 C C . GLU B 1 302 ? 27.453 5.418 20.5 1 98.44 302 GLU B C 1
ATOM 4735 O O . GLU B 1 302 ? 27.062 4.57 21.312 1 98.44 302 GLU B O 1
ATOM 4740 N N . ALA B 1 303 ? 26.641 6.211 19.844 1 98.56 303 ALA B N 1
ATOM 4741 C CA . ALA B 1 303 ? 25.203 6.043 19.953 1 98.56 303 ALA B CA 1
ATOM 4742 C C . ALA B 1 303 ? 24.781 4.656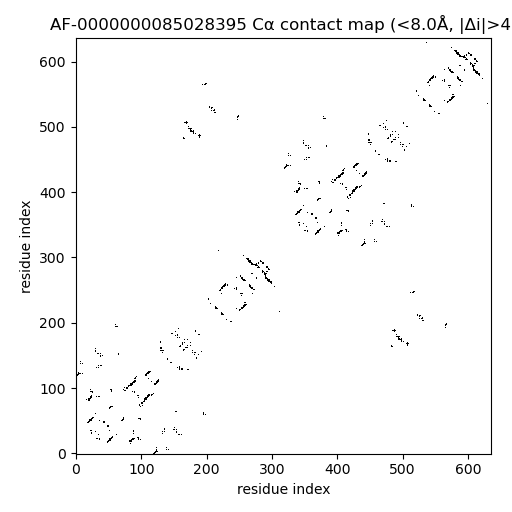 19.484 1 98.56 303 ALA B C 1
ATOM 4744 O O . ALA B 1 303 ? 23.953 4 20.141 1 98.56 303 ALA B O 1
ATOM 4745 N N . LYS B 1 304 ? 25.344 4.27 18.359 1 98.5 304 LYS B N 1
ATOM 4746 C CA . LYS B 1 304 ? 25.047 2.957 17.797 1 98.5 304 LYS B CA 1
ATOM 4747 C C . LYS B 1 304 ? 25.406 1.844 18.781 1 98.5 304 LYS B C 1
ATOM 4749 O O . LYS B 1 304 ? 24.594 0.949 19.031 1 98.5 304 LYS B O 1
ATOM 4754 N N . LYS B 1 305 ? 26.562 1.892 19.344 1 98.31 305 LYS B N 1
ATOM 4755 C CA . LYS B 1 305 ? 27.016 0.882 20.297 1 98.31 305 LYS B CA 1
ATOM 4756 C C . LYS B 1 305 ? 26.078 0.808 21.5 1 98.31 305 LYS B C 1
ATOM 4758 O O . LYS B 1 305 ? 25.672 -0.281 21.906 1 98.31 305 LYS B O 1
ATOM 4763 N N . ALA B 1 306 ? 25.75 1.953 22.016 1 98.25 306 ALA B N 1
ATOM 4764 C CA . ALA B 1 306 ? 24.891 2.02 23.203 1 98.25 306 ALA B CA 1
ATOM 4765 C C . ALA B 1 306 ? 23.516 1.443 22.906 1 98.25 306 ALA B C 1
ATOM 4767 O O . ALA B 1 306 ? 22.984 0.652 23.688 1 98.25 306 ALA B O 1
ATOM 4768 N N . LEU B 1 307 ? 22.922 1.839 21.797 1 98.56 307 LEU B N 1
ATOM 4769 C CA . LEU B 1 307 ? 21.578 1.393 21.453 1 98.56 307 LEU B CA 1
ATOM 4770 C C . LEU B 1 307 ? 21.562 -0.104 21.172 1 98.56 307 LEU B C 1
ATOM 4772 O O . LEU B 1 307 ? 20.625 -0.805 21.562 1 98.56 307 LEU B O 1
ATOM 4776 N N . LEU B 1 308 ? 22.578 -0.555 20.422 1 98.38 308 LEU B N 1
ATOM 4777 C CA . LEU B 1 308 ? 22.625 -1.966 20.062 1 98.38 308 LEU B CA 1
ATOM 4778 C C . LEU B 1 308 ? 22.719 -2.844 21.312 1 98.38 308 LEU B C 1
ATOM 4780 O O . LEU B 1 308 ? 22.109 -3.914 21.359 1 98.38 308 LEU B O 1
ATOM 4784 N N . GLU B 1 309 ? 23.484 -2.389 22.25 1 97.69 309 GLU B N 1
ATOM 4785 C CA . GLU B 1 309 ? 23.578 -3.125 23.5 1 97.69 309 GLU B CA 1
ATOM 4786 C C . GLU B 1 309 ? 22.203 -3.236 24.172 1 97.69 309 GLU B C 1
ATOM 4788 O O . GLU B 1 309 ? 21.844 -4.305 24.672 1 97.69 309 GLU B O 1
ATOM 4793 N N . ALA B 1 310 ? 21.531 -2.164 24.156 1 97.5 310 ALA B N 1
ATOM 4794 C CA . ALA B 1 310 ? 20.188 -2.145 24.766 1 97.5 310 ALA B CA 1
ATOM 4795 C C . ALA B 1 310 ? 19.234 -3.039 23.984 1 97.5 310 ALA B C 1
ATOM 4797 O O . ALA B 1 310 ? 18.406 -3.744 24.578 1 97.5 310 ALA B O 1
ATOM 4798 N N . LEU B 1 311 ? 19.297 -3.014 22.688 1 97.94 311 LEU B N 1
ATOM 4799 C CA . LEU B 1 311 ? 18.406 -3.805 21.844 1 97.94 311 LEU B CA 1
ATOM 4800 C C . LEU B 1 311 ? 18.703 -5.297 22 1 97.94 311 LEU B C 1
ATOM 4802 O O . LEU B 1 311 ? 17.766 -6.109 22.016 1 97.94 311 LEU B O 1
ATOM 4806 N N . GLU B 1 312 ? 19.938 -5.625 22.047 1 96.81 312 GLU B N 1
ATOM 4807 C CA . GLU B 1 312 ? 20.312 -7.027 22.203 1 96.81 312 GLU B CA 1
ATOM 4808 C C . GLU B 1 312 ? 19.797 -7.586 23.531 1 96.81 312 GLU B C 1
ATOM 4810 O O . GLU B 1 312 ? 19.344 -8.727 23.594 1 96.81 312 GLU B O 1
ATOM 4815 N N . LYS B 1 313 ? 19.859 -6.762 24.547 1 95.38 313 LYS B N 1
ATOM 4816 C CA . LYS B 1 313 ? 19.297 -7.16 25.828 1 95.38 313 LYS B CA 1
ATOM 4817 C C . LYS B 1 313 ? 17.781 -7.379 25.734 1 95.38 313 LYS B C 1
ATOM 4819 O O . LYS B 1 313 ? 17.25 -8.344 26.281 1 95.38 313 LYS B O 1
ATOM 4824 N N . ALA B 1 314 ? 17.141 -6.469 25.062 1 95.44 314 ALA B N 1
ATOM 4825 C CA . ALA B 1 314 ? 15.703 -6.57 24.875 1 95.44 314 ALA B CA 1
ATOM 4826 C C . ALA B 1 314 ? 15.328 -7.828 24.109 1 95.44 314 ALA B C 1
ATOM 4828 O O . ALA B 1 314 ? 14.297 -8.453 24.375 1 95.44 314 ALA B O 1
ATOM 4829 N N . LEU B 1 315 ? 16.125 -8.195 23.109 1 94.75 315 LEU B N 1
ATOM 4830 C CA . LEU B 1 315 ? 15.883 -9.375 22.297 1 94.75 315 LEU B CA 1
ATOM 4831 C C . LEU B 1 315 ? 16.016 -10.648 23.125 1 94.75 315 LEU B C 1
ATOM 4833 O O . LEU B 1 315 ? 15.336 -11.641 22.875 1 94.75 315 LEU B O 1
ATOM 4837 N N . GLU B 1 316 ? 16.938 -10.609 24.047 1 89.94 316 GLU B N 1
ATOM 4838 C CA . GLU B 1 316 ? 17.172 -11.766 24.906 1 89.94 316 GLU B CA 1
ATOM 4839 C C . GLU B 1 316 ? 16 -11.992 25.859 1 89.94 316 GLU B C 1
ATOM 4841 O O . GLU B 1 316 ? 15.789 -13.109 26.344 1 89.94 316 GLU B O 1
ATOM 4846 N N . GLU B 1 317 ? 15.281 -10.969 26.109 1 86.62 317 GLU B N 1
ATOM 4847 C CA . GLU B 1 317 ? 14.148 -11.062 27.031 1 86.62 317 GLU B CA 1
ATOM 4848 C C . GLU B 1 317 ? 12.906 -11.602 26.328 1 86.62 317 GLU B C 1
ATOM 4850 O O . GLU B 1 317 ? 11.891 -11.883 26.969 1 86.62 317 GLU B O 1
ATOM 4855 N N . LEU B 1 318 ? 12.906 -11.742 25.031 1 78.25 318 LEU B N 1
ATOM 4856 C CA . LEU B 1 318 ? 11.789 -12.312 24.297 1 78.25 318 LEU B CA 1
ATOM 4857 C C . LEU B 1 318 ? 11.828 -13.836 24.344 1 78.25 318 LEU B C 1
ATOM 4859 O O . LEU B 1 318 ? 12.898 -14.438 24.266 1 78.25 318 LEU B O 1
#

Solvent-accessible surface area (backbone atoms only — not comparable to full-atom values): 31675 Å² total; per-residue (Å²): 125,38,43,78,40,54,51,62,56,45,53,51,56,60,66,73,48,52,38,36,37,39,33,26,26,46,81,66,49,44,26,25,49,16,29,46,44,25,50,47,50,52,41,43,75,70,70,35,46,74,44,40,35,28,46,59,82,80,58,72,64,54,66,82,42,66,69,57,83,61,55,37,61,62,54,91,88,40,74,54,90,48,61,33,32,37,38,30,52,49,44,46,68,77,36,32,46,61,43,51,76,24,48,79,45,56,32,36,32,41,26,22,55,81,75,44,63,57,76,32,57,28,30,36,74,43,59,82,44,47,21,39,9,47,53,51,50,50,30,34,54,74,65,70,47,85,74,52,42,57,39,26,40,19,24,42,43,1,32,33,58,57,14,52,47,52,32,32,80,55,49,44,36,64,51,33,41,51,45,17,54,28,36,69,47,65,34,54,46,27,64,53,43,53,44,65,58,43,33,57,58,66,32,55,54,45,44,27,69,26,44,65,50,57,43,70,38,82,94,42,30,30,22,35,36,46,38,50,59,92,70,55,47,94,89,48,71,61,82,69,58,44,54,63,41,42,30,23,64,72,31,38,34,11,34,32,41,35,16,80,44,83,51,27,21,37,36,41,38,37,34,76,75,55,55,40,18,65,58,17,41,78,47,76,30,37,67,39,48,46,40,17,28,29,56,35,82,27,32,54,71,59,36,50,54,54,50,49,53,52,48,53,53,54,57,68,73,102,124,37,44,78,40,54,53,64,56,45,52,50,56,61,67,72,51,53,36,36,37,40,34,26,26,47,82,66,50,45,26,25,50,15,28,47,43,24,49,49,52,54,40,44,74,71,70,35,46,75,45,41,36,28,47,58,82,79,58,73,64,53,66,82,41,68,69,58,83,62,54,37,60,61,53,90,89,41,73,54,89,48,60,34,31,36,38,30,54,48,44,45,68,75,38,32,46,62,41,52,78,23,48,81,45,56,32,37,33,42,27,23,55,81,75,44,65,57,76,33,56,27,30,36,74,42,60,81,44,48,20,38,9,48,53,52,49,50,31,32,55,75,64,70,48,84,73,52,42,58,40,25,39,18,24,43,43,1,31,33,56,57,13,51,46,51,32,32,80,55,48,46,34,64,52,32,42,51,44,17,54,27,35,68,47,65,35,55,47,28,63,53,42,54,45,64,56,43,34,57,57,68,34,56,56,46,44,28,68,25,44,64,51,55,44,70,38,83,92,42,28,30,21,34,35,46,36,50,59,93,70,54,48,95,88,49,71,62,80,70,57,45,53,63,43,41,31,23,64,73,31,37,34,13,33,32,40,34,17,81,45,83,52,26,19,38,36,40,37,38,34,78,74,55,54,41,18,64,58,17,41,78,47,76,29,38,67,39,50,46,41,18,28,30,56,36,83,26,33,54,72,57,36,48,53,56,50,49,53,53,49,52,53,55,56,66,73,103

InterPro domains:
  IPR001667 DDH domain [PF01368] (21-159)
  IPR003156 DHHA1 domain [PF02272] (248-317)
  IPR038763 DHH phosphoesterase superfamily [SSF64182] (19-317)
  IPR051319 Bifunctional oligoribonuclease/pAp-phosphatase and c-di-AMP PDE [PTHR47618] (10-317)

Sequence (636 aa):
MSKALDLKETWQLLMSVSRLVLVSHVGPDGDTLGSTLGLARALRQAGKQVRLLVDDILPAVYQFLPGLDAYEQPKPGEKIDCDLTVVVDASSKDRMGAAEDCLSAPILNIDHHVSNTRYADYLLLDDRAAATGEIMYRMLEANRIPVDQELATDLYTAIVTDCGFFKYANTTPRCMRVAADLVALGVKPDEISDQLELKARNSVELLAKVLPSLSFYAGGKIATLEVPLSLYDKTVSTESFIYHPRYIAGVDVAVLFKQVEPRSTRVSMRSKKVDVSRVAVAFNGGGHPKAAGCTIGLPLEEAKKALLEALEKALEELMSKALDLKETWQLLMSVSRLVLVSHVGPDGDTLGSTLGLARALRQAGKQVRLLVDDILPAVYQFLPGLDAYEQPKPGEKIDCDLTVVVDASSKDRMGAAEDCLSAPILNIDHHVSNTRYADYLLLDDRAAATGEIMYRMLEANRIPVDQELATDLYTAIVTDCGFFKYANTTPRCMRVAADLVALGVKPDEISDQLELKARNSVELLAKVLPSLSFYAGGKIATLEVPLSLYDKTVSTESFIYHPRYIAGVDVAVLFKQVEPRSTRVSMRSKKVDVSRVAVAFNGGGHPKAAGCTIGLPLEEAKKALLEALEKALEEL

pLDDT: mean 97.05, std 2.64, range [78.0, 98.94]